Protein AF-A0A3R7YN66-F1 (afdb_monomer)

pLDDT: mean 74.62, std 18.02, range [27.5, 98.44]

Secondary structure (DSSP, 8-state):
---EE----SSGGGGGT--EESS---BHHHHHHHHHHHHHHH-TTS---GGG---EETTEEPPTTSBSGGGTTT-HHHHHHHHHHHHHHHHHSS-HHHHHHHHHHHHHHHHHTTT--HHHHHHHHHHHHHTT-HHHHHHHHHHHHHH-TT-HHHHHHHHHHHHSTTHHHHHHTTS-TT-TTHHHHHHHHHHHHHHTT-HHHHHHHHHHHHHH-TT-HHHHHHHHHHHHHTT-HHHHHHHHHHHHHH-TT-EETTTEEHHHHHHHHTT-SSSGGG-B---TT-----SHHHHHHHTTBTTTTGGGSSSSHHHHHHHHHHHTTSTTHHHHHHHHHHHHHHSSS--------GGGEEEEEESGGGGGGTT-EETTEEEEEEE-TT-------TTTT-TTS--------TTTSTT---HHHHHHHHHHHHSPTT-EEEEE---TTHHHHHHHHHHTT--S----EEEPPPP--STTTHHHHHHHHHHHHHHHHT-SSEEE-TTGGGGS-TTSSPP--TT--GGG----

Organism: Aphanomyces astaci (NCBI:txid112090)

Nearest PDB structures (foldseek):
  8dth-assembly1_A  TM=2.260E-01  e=1.796E-04  Arabidopsis thaliana
  5djs-assembly1_A  TM=4.084E-01  e=1.023E-02  Thermobaculum terrenum
  8dtg-assembly1_A  TM=2.006E-01  e=1.363E-04  Arabidopsis thaliana
  6tlj-assembly1_P  TM=3.064E-01  e=2.925E-01  Homo sapiens
  6qdl-assembly1_A  TM=2.765E-01  e=8.413E-01  Caenorhabditis elegans

Solvent-accessible surface area (backbone atoms only — not comparable to full-atom values): 29405 Å² total; per-residue (Å²): 131,84,60,62,58,83,67,92,61,97,56,72,87,55,62,89,76,59,82,47,68,79,60,90,71,56,29,42,47,52,49,46,41,55,50,34,54,56,47,32,74,72,35,74,93,64,70,70,53,58,91,79,57,79,58,65,56,96,94,36,80,57,61,51,79,43,44,48,67,71,67,35,72,78,40,78,67,41,48,51,53,49,50,53,54,49,26,48,50,24,49,78,74,42,54,76,78,32,31,54,48,19,51,50,52,32,50,50,49,25,60,77,45,74,68,63,42,50,66,41,36,61,49,47,21,50,54,29,36,78,70,74,36,48,54,62,14,45,52,40,43,53,54,39,35,71,76,38,78,80,42,69,67,54,39,41,52,50,17,51,52,29,53,36,92,65,20,52,58,33,48,61,74,65,49,59,92,83,47,88,62,41,37,60,48,26,41,50,53,15,48,39,7,37,64,41,38,18,51,69,32,15,37,56,24,17,51,48,15,23,73,73,38,59,73,40,67,68,39,48,49,53,31,33,54,40,25,49,43,62,60,35,52,57,59,26,50,50,51,54,54,52,36,25,64,68,32,37,84,50,66,54,88,88,81,36,35,23,42,58,49,36,60,58,48,58,86,31,87,51,58,73,66,22,48,36,58,67,63,95,88,49,66,30,31,47,78,60,30,55,64,27,56,65,66,42,13,30,49,44,37,31,39,19,43,50,66,32,41,66,45,39,74,72,46,41,86,58,39,68,82,45,97,56,26,64,55,57,49,53,49,58,48,48,60,63,55,62,75,46,82,73,61,50,52,71,89,68,60,75,94,32,46,33,35,30,35,14,31,79,59,25,58,77,53,42,31,31,70,60,89,86,29,37,28,42,47,41,73,27,63,82,55,54,55,80,39,79,74,96,68,87,83,61,96,77,81,69,83,89,82,75,72,49,34,65,43,60,16,88,90,51,45,44,37,38,39,54,23,39,57,35,48,60,67,72,52,63,90,90,60,51,72,48,76,51,81,64,55,87,80,40,66,62,54,55,55,56,32,51,79,62,67,73,52,95,68,71,73,82,37,79,42,69,63,70,62,44,57,49,81,87,51,23,67,59,36,57,50,48,40,57,56,49,46,56,56,29,73,72,38,97,40,36,43,67,52,84,62,59,71,78,59,37,39,102,82,72,36,67,70,84,53,91,94,53,78,47,75,79,59,70,59,116

Radius of gyration: 28.45 Å; Cα contacts (8 Å, |Δi|>4): 723; chains: 1; bounding box: 67×62×80 Å

Foldseek 3Di:
DDQWDQDPDPADPCSLPDTDGPDDDWFQLSVLQSVQVSVCVNCVPDHDDSVVDFDDDPNDGDDRGDTPVVVQVPDPVSVVVVLLVLLVCLCPPHDPVSVVVSVVSLVVVCVVVVNPPLSSLLVVLVVCVVVPNLLSSQLSLVVSCVVVVPDLSSLLVLLVCLLPVCSVVSVVVNDDLPDPCQLVVLQSNLVSNQQQQSLVSNLVSLVSSCVSVVQDPSSLVSNLVSCLLLVNLFVSLVSLLSNLVVFQQDDDDDDDGSVLVNVLCVCPPTLVSLADDDDPPAAAAADNLLSCLLVNSRNSRSNHPPSCVVVCVVCVVVCCVDPCVVVSLLVVLVVQLSVDPQQADDPADLVQEEEEEEASLLSNQDSHHDPSHGYRYLHQHPFQDFAFDVPPDDPPPPDDDTQGDGCCGPPHSNSSNSSNVSSVVVDDPPGHYDYDHDDPVNLVVVVVCVVVVVDVDHAQEEDEQDQLLDPVCNVVSVVVRVVSVVVQVVDPRYHYDPCRCVQADPVSYGDDDPPDSCSSDDDD

Structure (mmCIF, N/CA/C/O backbone):
data_AF-A0A3R7YN66-F1
#
_entry.id   AF-A0A3R7YN66-F1
#
loop_
_atom_site.group_PDB
_atom_site.id
_atom_site.type_symbol
_atom_site.label_atom_id
_atom_site.label_alt_id
_atom_site.label_comp_id
_atom_site.label_asym_id
_atom_site.label_entity_id
_atom_site.label_seq_id
_atom_site.pdbx_PDB_ins_code
_atom_site.Cartn_x
_atom_site.Cartn_y
_atom_site.Cartn_z
_atom_site.occupancy
_atom_site.B_iso_or_equiv
_atom_site.auth_seq_id
_atom_site.auth_comp_id
_atom_site.auth_asym_id
_atom_site.auth_atom_id
_atom_site.pdbx_PDB_model_num
ATOM 1 N N . MET A 1 1 ? -19.461 -30.184 37.782 1.00 31.38 1 MET A N 1
ATOM 2 C CA . MET A 1 1 ? -20.520 -29.221 37.395 1.00 31.38 1 MET A CA 1
ATOM 3 C C . MET A 1 1 ? -19.947 -28.320 36.315 1.00 31.38 1 MET A C 1
ATOM 5 O O . MET A 1 1 ? -18.753 -28.058 36.362 1.00 31.38 1 MET A O 1
ATOM 9 N N . GLU A 1 2 ? -20.738 -27.884 35.338 1.00 34.56 2 GLU A N 1
ATOM 10 C CA . GLU A 1 2 ? -20.224 -27.077 34.221 1.00 34.56 2 GLU A CA 1
ATOM 11 C C . GLU A 1 2 ? -20.068 -25.595 34.603 1.00 34.56 2 GLU A C 1
ATOM 13 O O . GLU A 1 2 ? -21.023 -24.823 34.507 1.00 34.56 2 GLU A O 1
ATOM 18 N N . VAL A 1 3 ? -18.864 -25.185 35.006 1.00 40.44 3 VAL A N 1
ATOM 19 C CA . VAL A 1 3 ? -18.550 -23.787 35.377 1.00 40.44 3 VAL A CA 1
ATOM 20 C C . VAL A 1 3 ? -18.461 -22.856 34.153 1.00 40.44 3 VAL A C 1
ATOM 22 O O . VAL A 1 3 ? -18.734 -21.660 34.261 1.00 40.44 3 VAL A O 1
ATOM 25 N N . PHE A 1 4 ? -18.163 -23.409 32.971 1.00 41.25 4 PHE A N 1
ATOM 26 C CA . PHE A 1 4 ? -17.924 -22.672 31.723 1.00 41.25 4 PHE A CA 1
ATOM 27 C C . PHE A 1 4 ? -18.899 -23.073 30.609 1.00 41.25 4 PHE A C 1
ATOM 29 O O . PHE A 1 4 ? -19.360 -24.215 30.560 1.00 41.25 4 PHE A O 1
ATOM 36 N N . THR A 1 5 ? -19.202 -22.139 29.705 1.00 39.75 5 THR A N 1
ATOM 37 C CA . THR A 1 5 ? -19.828 -22.419 28.400 1.00 39.75 5 THR A CA 1
ATOM 38 C C . THR A 1 5 ? -18.901 -21.877 27.317 1.00 39.75 5 THR A C 1
ATOM 40 O O . THR A 1 5 ? -18.516 -20.711 27.382 1.00 39.75 5 THR A O 1
ATOM 43 N N . ALA A 1 6 ? -18.561 -22.682 26.308 1.00 41.03 6 ALA A N 1
ATOM 44 C CA . ALA A 1 6 ? -17.867 -22.176 25.126 1.00 41.03 6 ALA A CA 1
ATOM 45 C C . ALA A 1 6 ? -18.824 -21.296 24.301 1.00 41.03 6 ALA A C 1
ATOM 47 O O . ALA A 1 6 ? -19.915 -21.739 23.937 1.00 41.03 6 ALA A O 1
ATOM 48 N N . ILE A 1 7 ? -18.438 -20.050 24.010 1.00 39.12 7 ILE A N 1
ATOM 49 C CA . ILE A 1 7 ? -19.282 -19.123 23.242 1.00 39.12 7 ILE A CA 1
ATOM 50 C C . ILE A 1 7 ? -19.166 -19.426 21.734 1.00 39.12 7 ILE A C 1
ATOM 52 O O . ILE A 1 7 ? -18.046 -19.530 21.221 1.00 39.12 7 ILE A O 1
ATOM 56 N N . PRO A 1 8 ? -20.286 -19.521 20.985 1.00 33.47 8 PRO A N 1
ATOM 57 C CA . PRO A 1 8 ? -20.272 -19.663 19.528 1.00 33.47 8 PRO A CA 1
ATOM 58 C C . PRO A 1 8 ? -19.751 -18.406 18.803 1.00 33.47 8 PRO A C 1
ATOM 60 O O . PRO A 1 8 ? -20.515 -17.606 18.270 1.00 33.47 8 PRO A O 1
ATOM 63 N N . SER A 1 9 ? -18.429 -18.241 18.739 1.00 36.91 9 SER A N 1
ATOM 64 C CA . SER A 1 9 ? -17.798 -17.221 17.892 1.00 36.91 9 SER A CA 1
ATOM 65 C C . SER A 1 9 ? -17.990 -17.532 16.400 1.00 36.91 9 SER A C 1
ATOM 67 O O . SER A 1 9 ? -17.817 -18.679 15.968 1.00 36.91 9 SER A O 1
ATOM 69 N N . VAL A 1 10 ? -18.269 -16.490 15.607 1.00 38.56 10 VAL A N 1
ATOM 70 C CA . VAL A 1 10 ? -18.325 -16.507 14.127 1.00 38.56 10 VAL A CA 1
ATOM 71 C C . VAL A 1 10 ? -16.918 -16.632 13.504 1.00 38.56 10 VAL A C 1
ATOM 73 O O . VAL A 1 10 ? -16.767 -16.905 12.314 1.00 38.56 10 VAL A O 1
ATOM 76 N N . HIS A 1 11 ? -15.862 -16.478 14.306 1.00 34.72 11 HIS A N 1
ATOM 77 C CA . HIS A 1 11 ? -14.467 -16.684 13.912 1.00 34.72 11 HIS A CA 1
ATOM 78 C C . HIS A 1 11 ? -13.845 -17.811 14.752 1.00 34.72 11 HIS A C 1
ATOM 80 O O . HIS A 1 11 ? -13.907 -17.779 15.983 1.00 34.72 11 HIS A O 1
ATOM 86 N N . GLY A 1 12 ? -13.298 -18.834 14.084 1.00 35.69 12 GLY A N 1
ATOM 87 C CA . GLY A 1 12 ? -12.909 -20.104 14.713 1.00 35.69 12 GLY A CA 1
ATOM 88 C C . GLY A 1 12 ? -11.786 -19.985 15.746 1.00 35.69 12 GLY A C 1
ATOM 89 O O . GLY A 1 12 ? -11.900 -20.548 16.833 1.00 35.69 12 GLY A O 1
ATOM 90 N N . ASP A 1 13 ? -10.752 -19.207 15.430 1.00 41.47 13 ASP A N 1
ATOM 91 C CA . ASP A 1 13 ? -9.443 -19.226 16.101 1.00 41.47 13 ASP A CA 1
ATOM 92 C C . ASP A 1 13 ? -9.485 -18.895 17.610 1.00 41.47 13 ASP A C 1
ATOM 94 O O . ASP A 1 13 ? -8.660 -19.379 18.383 1.00 41.47 13 ASP A O 1
ATOM 98 N N . CYS A 1 14 ? -10.461 -18.101 18.066 1.00 36.81 14 CYS A N 1
ATOM 99 C CA . CYS A 1 14 ? -10.556 -17.681 19.472 1.00 36.81 14 CYS A CA 1
ATOM 100 C C . CYS A 1 14 ? -11.235 -18.714 20.395 1.00 36.81 14 CYS A C 1
ATOM 102 O O . CYS A 1 14 ? -11.180 -18.568 21.618 1.00 36.81 14 CYS A O 1
ATOM 104 N N . ARG A 1 15 ? -11.873 -19.760 19.846 1.00 43.59 15 ARG A N 1
ATOM 105 C CA . ARG A 1 15 ? -12.717 -20.703 20.614 1.00 43.59 15 ARG A CA 1
ATOM 106 C C . ARG A 1 15 ? -11.970 -21.466 21.715 1.00 43.59 15 ARG A C 1
ATOM 108 O O . ARG A 1 15 ? -12.590 -21.859 22.694 1.00 43.59 15 ARG A O 1
ATOM 115 N N . GLU A 1 16 ? -10.656 -21.639 21.583 1.00 44.88 16 GLU A N 1
ATOM 116 C CA . GLU A 1 16 ? -9.811 -22.364 22.548 1.00 44.88 16 GLU A CA 1
ATOM 117 C C . GLU A 1 16 ? -9.106 -21.470 23.587 1.00 44.88 16 GLU A C 1
ATOM 119 O O . GLU A 1 16 ? -8.266 -21.954 24.356 1.00 44.88 16 GLU A O 1
ATOM 124 N N . TRP A 1 17 ? -9.359 -20.159 23.566 1.00 45.88 17 TRP A N 1
ATOM 125 C CA . TRP A 1 17 ? -8.590 -19.170 24.335 1.00 45.88 17 TRP A CA 1
ATOM 126 C C . TRP A 1 17 ? -9.451 -18.273 25.234 1.00 45.88 17 TRP A C 1
ATOM 128 O O . TRP A 1 17 ? -8.905 -17.562 26.075 1.00 45.88 17 TRP A O 1
ATOM 138 N N . THR A 1 18 ? -10.781 -18.324 25.111 1.00 49.09 18 THR A N 1
ATOM 139 C CA . THR A 1 18 ? -11.706 -17.467 25.867 1.00 49.09 18 THR A CA 1
ATOM 140 C C . THR A 1 18 ? -12.675 -18.302 26.704 1.00 49.09 18 THR A C 1
ATOM 142 O O . THR A 1 18 ? -13.657 -18.839 26.195 1.00 49.09 18 THR A O 1
ATOM 145 N N . TYR A 1 19 ? -12.413 -18.377 28.010 1.00 54.97 19 TYR A N 1
ATOM 146 C CA . TYR A 1 19 ? -13.281 -19.028 28.991 1.00 54.97 19 TYR A CA 1
ATOM 147 C C . TYR A 1 19 ? -14.142 -17.983 29.703 1.00 54.97 19 TYR A C 1
ATOM 149 O O . TYR A 1 19 ? -13.614 -17.079 30.348 1.00 54.97 19 TYR A O 1
ATOM 157 N N . VAL A 1 20 ? -15.469 -18.115 29.620 1.00 56.72 20 VAL A N 1
ATOM 158 C CA . VAL A 1 20 ? -16.412 -17.237 30.330 1.00 56.72 20 VAL A CA 1
ATOM 159 C C . VAL A 1 20 ? -17.015 -17.984 31.516 1.00 56.72 20 VAL A C 1
ATOM 161 O O . VAL A 1 20 ? -17.651 -19.028 31.350 1.00 56.72 20 VAL A O 1
ATOM 164 N N . CYS A 1 21 ? -16.804 -17.445 32.718 1.00 59.25 21 CYS A N 1
ATOM 165 C CA . CYS A 1 21 ? -17.402 -17.960 33.947 1.00 59.25 21 CYS A CA 1
ATOM 166 C C . CYS A 1 21 ? -18.915 -17.710 33.932 1.00 59.25 21 CYS A C 1
ATOM 168 O O . CYS A 1 21 ? -19.349 -16.572 33.755 1.00 59.25 21 CYS A O 1
ATOM 170 N N . LYS A 1 22 ? -19.729 -18.751 34.162 1.00 57.31 22 LYS A N 1
ATOM 171 C CA . LYS A 1 22 ? -21.197 -18.601 34.274 1.00 57.31 22 LYS A CA 1
ATOM 172 C C . LYS A 1 22 ? -21.627 -17.849 35.544 1.00 57.31 22 LYS A C 1
ATOM 174 O O . LYS A 1 22 ? -22.750 -17.359 35.616 1.00 57.31 22 LYS A O 1
ATOM 179 N N . THR A 1 23 ? -20.754 -17.786 36.548 1.00 61.81 23 THR A N 1
ATOM 180 C CA . THR A 1 23 ? -20.986 -17.166 37.860 1.00 61.81 23 THR A CA 1
ATOM 181 C C . THR A 1 23 ? -20.073 -15.954 38.066 1.00 61.81 23 THR A C 1
ATOM 183 O O . THR A 1 23 ? -18.889 -16.050 37.733 1.00 61.81 23 THR A O 1
ATOM 186 N N . PRO A 1 24 ? -20.562 -14.843 38.653 1.00 68.12 24 PRO A N 1
ATOM 187 C CA . PRO A 1 24 ? -19.711 -13.723 39.052 1.00 68.12 24 PRO A CA 1
ATOM 188 C C . PRO A 1 24 ? -18.631 -14.166 40.043 1.00 68.12 24 PRO A C 1
ATOM 190 O O . PRO A 1 24 ? -18.937 -14.824 41.036 1.00 68.12 24 PRO A O 1
ATOM 193 N N . LEU A 1 25 ? -17.384 -13.780 39.778 1.00 80.50 25 LEU A N 1
ATOM 194 C CA . LEU A 1 25 ? -16.250 -14.019 40.668 1.00 80.50 25 LEU A CA 1
ATOM 195 C C . LEU A 1 25 ? -16.184 -12.880 41.694 1.00 80.50 25 LEU A C 1
ATOM 197 O O . LEU A 1 25 ? -16.097 -11.709 41.323 1.00 80.50 25 LEU A O 1
ATOM 201 N N . THR A 1 26 ? -16.245 -13.217 42.979 1.00 78.50 26 THR A N 1
ATOM 202 C CA . THR A 1 26 ? -16.364 -12.261 44.091 1.00 78.50 26 THR A CA 1
ATOM 203 C C . THR A 1 26 ? -15.050 -12.087 44.849 1.00 78.50 26 THR A C 1
ATOM 205 O O . THR A 1 26 ? -14.715 -10.966 45.240 1.00 78.50 26 THR A O 1
ATOM 208 N N . HIS A 1 27 ? -14.283 -13.166 45.037 1.00 85.12 27 HIS A N 1
ATOM 209 C CA . HIS A 1 27 ? -13.031 -13.179 45.806 1.00 85.12 27 HIS A CA 1
ATOM 210 C C . HIS A 1 27 ? -11.862 -13.770 45.004 1.00 85.12 27 HIS A C 1
ATOM 212 O O . HIS A 1 27 ? -12.058 -14.562 44.083 1.00 85.12 27 HIS A O 1
ATOM 218 N N . VAL A 1 28 ? -10.628 -13.415 45.380 1.00 81.50 28 VAL A N 1
ATOM 219 C CA . VAL A 1 28 ? -9.396 -13.804 44.662 1.00 81.50 28 VAL A CA 1
ATOM 220 C C . VAL A 1 28 ? -9.291 -15.317 44.418 1.00 81.50 28 VAL A C 1
ATOM 222 O O . VAL A 1 28 ? -8.949 -15.728 43.310 1.00 81.50 28 VAL A O 1
ATOM 225 N N . HIS A 1 29 ? -9.621 -16.158 45.405 1.00 84.69 29 HIS A N 1
ATOM 226 C CA . HIS A 1 29 ? -9.550 -17.619 45.255 1.00 84.69 29 HIS A CA 1
ATOM 227 C C . HIS A 1 29 ? -10.481 -18.174 44.165 1.00 84.69 29 HIS A C 1
ATOM 229 O O . HIS A 1 29 ? -10.136 -19.161 43.515 1.00 84.69 29 HIS A O 1
ATOM 235 N N . GLU A 1 30 ? -11.632 -17.540 43.930 1.00 83.44 30 GLU A N 1
ATOM 236 C CA . GLU A 1 30 ? -12.590 -17.945 42.897 1.00 83.44 30 GLU A CA 1
ATOM 237 C C . GLU A 1 30 ? -11.988 -17.707 41.506 1.00 83.44 30 GLU A C 1
ATOM 239 O O . GLU A 1 30 ? -12.024 -18.592 40.653 1.00 83.44 30 GLU A O 1
ATOM 244 N N . ALA A 1 31 ? -11.347 -16.549 41.303 1.00 80.75 31 ALA A N 1
ATOM 245 C CA . ALA A 1 31 ? -10.662 -16.218 40.055 1.00 80.75 31 ALA A CA 1
ATOM 246 C C . ALA A 1 31 ? -9.413 -17.080 39.807 1.00 80.75 31 ALA A C 1
ATOM 248 O O . ALA A 1 31 ? -9.201 -17.532 38.682 1.00 80.75 31 ALA A O 1
ATOM 249 N N . VAL A 1 32 ? -8.617 -17.369 40.845 1.00 82.75 32 VAL A N 1
ATOM 250 C CA . VAL A 1 32 ? -7.475 -18.298 40.737 1.00 82.75 32 VAL A CA 1
ATOM 251 C C . VAL A 1 32 ? -7.952 -19.707 40.377 1.00 82.75 32 VAL A C 1
ATOM 253 O O . VAL A 1 32 ? -7.354 -20.347 39.515 1.00 82.75 32 VAL A O 1
ATOM 256 N N . THR A 1 33 ? -9.049 -20.179 40.976 1.00 82.81 33 THR A N 1
ATOM 257 C CA . THR A 1 33 ? -9.622 -21.499 40.662 1.00 82.81 33 THR A CA 1
ATOM 258 C C . THR A 1 33 ? -10.137 -21.546 39.224 1.00 82.81 33 THR A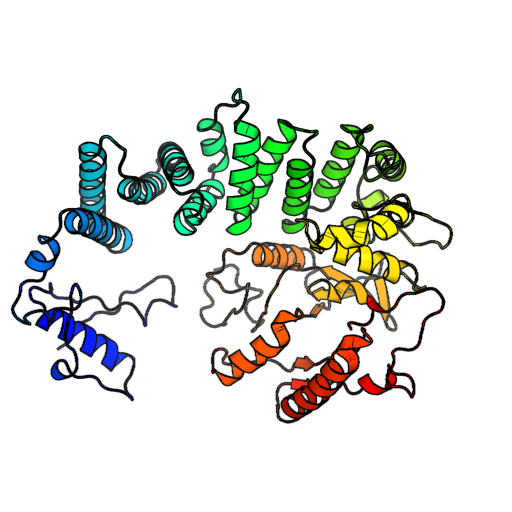 C 1
ATOM 260 O O . THR A 1 33 ? -9.750 -22.436 38.473 1.00 82.81 33 THR A O 1
ATOM 263 N N . ALA A 1 34 ? -10.907 -20.542 38.793 1.00 79.50 34 ALA A N 1
ATOM 264 C CA . ALA A 1 34 ? -11.404 -20.458 37.421 1.00 79.50 34 ALA A CA 1
ATOM 265 C C . ALA A 1 34 ? -10.273 -20.383 36.373 1.00 79.50 34 ALA A C 1
ATOM 267 O O . ALA A 1 34 ? -10.387 -20.978 35.301 1.00 79.50 34 ALA A O 1
ATOM 268 N N . PHE A 1 35 ? -9.165 -19.701 36.685 1.00 80.88 35 PHE A N 1
ATOM 269 C CA . PHE A 1 35 ? -7.967 -19.694 35.842 1.00 80.88 35 PHE A CA 1
ATOM 270 C C . PHE A 1 35 ? -7.301 -21.077 35.767 1.00 80.88 35 PHE A C 1
ATOM 272 O O . PHE A 1 35 ? -6.936 -21.513 34.676 1.00 80.88 35 PHE A O 1
ATOM 279 N N . VAL A 1 36 ? -7.165 -21.785 36.895 1.00 81.06 36 VAL A N 1
ATOM 280 C CA . VAL A 1 36 ? -6.599 -23.146 36.927 1.00 81.06 36 VAL A CA 1
ATOM 281 C C . VAL A 1 36 ? -7.463 -24.124 36.138 1.00 81.06 36 VAL A C 1
ATOM 283 O O . VAL A 1 36 ? -6.920 -24.876 35.336 1.00 81.06 36 VAL A O 1
ATOM 286 N N . ASP A 1 37 ? -8.786 -24.084 36.291 1.00 78.31 37 ASP A N 1
ATOM 287 C CA . ASP A 1 37 ? -9.695 -24.964 35.549 1.00 78.31 37 ASP A CA 1
ATOM 288 C C . ASP A 1 37 ? -9.603 -24.718 34.030 1.00 78.31 37 ASP A C 1
ATOM 290 O O . ASP A 1 37 ? -9.499 -25.664 33.245 1.00 78.31 37 ASP A O 1
ATOM 294 N N . ALA A 1 38 ? -9.561 -23.448 33.609 1.00 72.19 38 ALA A N 1
ATOM 295 C CA . ALA A 1 38 ? -9.366 -23.056 32.211 1.00 72.19 38 ALA A CA 1
ATOM 296 C C . ALA A 1 38 ? -7.993 -23.489 31.654 1.00 72.19 38 ALA A C 1
ATOM 298 O O . ALA A 1 38 ? -7.897 -23.959 30.517 1.00 72.19 38 ALA A O 1
ATOM 299 N N . TYR A 1 39 ? -6.930 -23.371 32.457 1.00 76.25 39 TYR A N 1
ATOM 300 C CA . TYR A 1 39 ? -5.583 -23.819 32.100 1.00 76.25 39 TYR A CA 1
ATOM 301 C C . TYR A 1 39 ? -5.515 -25.348 31.972 1.00 76.25 39 TYR A C 1
ATOM 303 O O . TYR A 1 39 ? -5.042 -25.866 30.963 1.00 76.25 39 TYR A O 1
ATOM 311 N N . ASN A 1 40 ? -6.046 -26.079 32.952 1.00 81.44 40 ASN A N 1
ATOM 312 C CA . ASN A 1 40 ? -6.025 -27.542 33.013 1.00 81.44 40 ASN A CA 1
ATOM 313 C C . ASN A 1 40 ? -6.860 -28.199 31.909 1.00 81.44 40 ASN A C 1
ATOM 315 O O . ASN A 1 40 ? -6.487 -29.266 31.419 1.00 81.44 40 ASN A O 1
ATOM 319 N N . CYS A 1 41 ? -7.949 -27.547 31.489 1.00 73.19 41 CYS A N 1
ATOM 320 C CA . CYS A 1 41 ? -8.743 -27.937 30.323 1.00 73.19 41 CYS A CA 1
ATOM 321 C C . CYS A 1 41 ? -7.952 -27.796 29.004 1.00 73.19 41 CYS A C 1
ATOM 323 O O . CYS A 1 41 ? -8.164 -28.565 28.068 1.00 73.19 41 CYS A O 1
ATOM 325 N N . LYS A 1 42 ? -7.005 -26.846 28.933 1.00 67.94 42 LYS A N 1
ATOM 326 C CA . LYS A 1 42 ? -6.162 -26.588 27.751 1.00 67.94 42 LYS A CA 1
ATOM 327 C C . LYS A 1 42 ? -4.858 -27.397 27.732 1.00 67.94 42 LYS A C 1
ATOM 329 O O . LYS A 1 42 ? -4.402 -27.783 26.659 1.00 67.94 42 LYS A O 1
ATOM 334 N N . PHE A 1 43 ? -4.257 -27.651 28.894 1.00 75.75 43 PHE A N 1
ATOM 335 C CA . PHE A 1 43 ? -2.951 -28.304 29.043 1.00 75.75 43 PHE A CA 1
ATOM 336 C C . PHE A 1 43 ? -3.069 -29.623 29.834 1.00 75.75 43 PHE A C 1
ATOM 338 O O . PHE A 1 43 ? -2.572 -29.726 30.959 1.00 75.75 43 PHE A O 1
ATOM 345 N N . PRO A 1 44 ? -3.707 -30.670 29.267 1.00 70.50 44 PRO A N 1
ATOM 346 C CA . PRO A 1 44 ? -4.007 -31.910 29.988 1.00 70.50 44 PRO A CA 1
ATOM 347 C C . PRO A 1 44 ? -2.757 -32.604 30.554 1.00 70.50 44 PRO A C 1
ATOM 349 O O . PRO A 1 44 ? -2.818 -33.213 31.618 1.00 70.50 44 PRO A O 1
ATOM 352 N N . THR A 1 45 ? -1.610 -32.466 29.884 1.00 75.31 45 THR A N 1
ATOM 353 C CA . THR A 1 45 ? -0.319 -33.062 30.268 1.00 75.31 45 THR A CA 1
ATOM 354 C C . THR A 1 45 ? 0.421 -32.334 31.394 1.00 75.31 45 THR A C 1
ATOM 356 O O . THR A 1 45 ? 1.385 -32.886 31.920 1.00 75.31 45 THR A O 1
ATOM 359 N N . GLN A 1 46 ? 0.010 -31.119 31.776 1.00 75.31 46 GLN A N 1
ATOM 360 C CA . GLN A 1 46 ? 0.724 -30.286 32.749 1.00 75.31 46 GLN A CA 1
ATOM 361 C C . GLN A 1 46 ? -0.261 -29.593 33.702 1.00 75.31 46 GLN A C 1
ATOM 363 O O . GLN A 1 46 ? -0.440 -28.381 33.671 1.00 75.31 46 GLN A O 1
ATOM 368 N N . GLN A 1 47 ? -0.925 -30.384 34.546 1.00 80.25 47 GLN A N 1
ATOM 369 C CA . GLN A 1 47 ? -1.940 -29.894 35.483 1.00 80.25 47 GLN A CA 1
ATOM 370 C C . GLN A 1 47 ? -1.354 -28.938 36.540 1.00 80.25 47 GLN A C 1
ATOM 372 O O . GLN A 1 47 ? -0.384 -29.268 37.224 1.00 80.25 47 GLN A O 1
ATOM 377 N N . LEU A 1 48 ? -1.998 -27.784 36.722 1.00 81.56 48 LEU A N 1
ATOM 378 C CA . LEU A 1 48 ? -1.826 -26.889 37.866 1.00 81.56 48 LEU A CA 1
ATOM 379 C C . LEU A 1 48 ? -2.841 -27.219 38.971 1.00 81.56 48 LEU A C 1
ATOM 381 O O . LEU A 1 48 ? -3.884 -27.826 38.730 1.00 81.56 48 LEU A O 1
ATOM 385 N N . THR A 1 49 ? -2.577 -26.745 40.186 1.00 81.69 49 THR A N 1
ATOM 386 C CA . THR A 1 49 ? -3.561 -26.693 41.277 1.00 81.69 49 THR A CA 1
ATOM 387 C C . THR A 1 49 ? -3.643 -25.265 41.823 1.00 81.69 49 THR A C 1
ATOM 389 O O . THR A 1 49 ? -2.641 -24.546 41.767 1.00 81.69 49 THR A O 1
ATOM 392 N N . PRO A 1 50 ? -4.774 -24.826 42.411 1.00 74.62 50 PRO A N 1
ATOM 393 C CA . PRO A 1 50 ? -4.871 -23.482 42.995 1.00 74.62 50 PRO A CA 1
ATOM 394 C C . PRO A 1 50 ? -3.837 -23.230 44.103 1.00 74.62 50 PRO A C 1
ATOM 396 O O . PRO A 1 50 ? -3.392 -22.105 44.288 1.00 74.62 50 PRO A O 1
ATOM 399 N N . SER A 1 51 ? -3.393 -24.286 44.793 1.00 74.12 51 SER A N 1
ATOM 400 C CA . SER A 1 51 ? -2.328 -24.249 45.805 1.00 74.12 51 SER A CA 1
ATOM 401 C C . SER A 1 51 ? -0.912 -24.003 45.260 1.00 74.12 51 SER A C 1
ATOM 403 O O . SER A 1 51 ? -0.016 -23.718 46.050 1.00 74.12 51 SER A O 1
ATOM 405 N N . LEU A 1 52 ? -0.693 -24.112 43.944 1.00 70.31 52 LEU A N 1
ATOM 406 C CA . LEU A 1 52 ? 0.584 -23.803 43.286 1.00 70.31 52 LEU A CA 1
ATOM 407 C C . LEU A 1 52 ? 0.648 -22.362 42.750 1.00 70.31 52 LEU A C 1
ATOM 409 O O . LEU A 1 52 ? 1.692 -21.950 42.246 1.00 70.31 52 LEU A O 1
ATOM 413 N N . LEU A 1 53 ? -0.440 -21.591 42.854 1.00 74.38 53 LEU A N 1
ATOM 414 C CA . LEU A 1 53 ? -0.514 -20.210 42.381 1.00 74.38 53 LEU A CA 1
ATOM 415 C C . LEU A 1 53 ? -0.693 -19.233 43.543 1.00 74.38 53 LEU A C 1
ATOM 417 O O . LEU A 1 53 ? -1.601 -19.362 44.360 1.00 74.38 53 LEU A O 1
ATOM 421 N N . VAL A 1 54 ? 0.138 -18.194 43.559 1.00 76.25 54 VAL A N 1
ATOM 422 C CA . VAL A 1 54 ? -0.022 -17.035 44.440 1.00 76.25 54 VAL A CA 1
ATOM 423 C C . VAL A 1 54 ? -0.430 -15.853 43.571 1.00 76.25 54 VAL A C 1
ATOM 425 O O . VAL A 1 54 ? 0.374 -15.345 42.791 1.00 76.25 54 VAL A O 1
ATOM 428 N N . ALA A 1 55 ? -1.684 -15.418 43.688 1.00 74.44 55 ALA A N 1
ATOM 429 C CA . ALA A 1 55 ? -2.130 -14.181 43.057 1.00 74.44 55 ALA A CA 1
ATOM 430 C C . ALA A 1 55 ? -1.360 -12.997 43.663 1.00 74.44 55 ALA A C 1
ATOM 432 O O . ALA A 1 55 ? -1.230 -12.909 44.885 1.00 74.44 55 ALA A O 1
ATOM 433 N N . MET A 1 56 ? -0.846 -12.097 42.824 1.00 73.12 56 MET A N 1
ATOM 434 C CA . MET A 1 56 ? -0.031 -10.963 43.263 1.00 73.12 56 MET A CA 1
ATOM 435 C C . MET A 1 56 ? -0.494 -9.649 42.640 1.00 73.12 56 MET A C 1
ATOM 437 O O . MET A 1 56 ? -0.862 -9.611 41.469 1.00 73.12 56 MET A O 1
ATOM 441 N N . ALA A 1 57 ? -0.386 -8.566 43.409 1.00 64.25 57 ALA A N 1
ATOM 442 C CA . ALA A 1 57 ? -0.471 -7.193 42.919 1.00 64.25 57 ALA A CA 1
ATOM 443 C C . ALA A 1 57 ? 0.721 -6.400 43.468 1.00 64.25 57 ALA A C 1
ATOM 445 O O . ALA A 1 57 ? 1.063 -6.532 44.643 1.00 64.25 57 ALA A O 1
ATOM 446 N N . ASN A 1 58 ? 1.382 -5.598 42.627 1.00 65.38 58 ASN A N 1
ATOM 447 C CA . ASN A 1 58 ? 2.546 -4.780 43.004 1.00 65.38 58 ASN A CA 1
ATOM 448 C C . ASN A 1 58 ? 3.617 -5.561 43.806 1.00 65.38 58 ASN A C 1
ATOM 450 O O . ASN A 1 58 ? 4.124 -5.091 44.825 1.00 65.38 58 ASN A O 1
ATOM 454 N N . ASN A 1 59 ? 3.931 -6.782 43.347 1.00 71.88 59 ASN A N 1
ATOM 455 C CA . ASN A 1 59 ? 4.850 -7.751 43.971 1.00 71.88 59 ASN A CA 1
ATOM 456 C C . ASN A 1 59 ? 4.516 -8.158 45.423 1.00 71.88 59 ASN A C 1
ATOM 458 O O . ASN A 1 59 ? 5.384 -8.656 46.140 1.00 71.88 59 ASN A O 1
ATOM 462 N N . LYS A 1 60 ? 3.262 -7.987 45.858 1.00 73.12 60 LYS A N 1
ATOM 463 C CA . LYS A 1 60 ? 2.744 -8.493 47.136 1.00 73.12 60 LYS A CA 1
ATOM 464 C C . LYS A 1 60 ? 1.733 -9.620 46.888 1.00 73.12 60 LYS A C 1
ATOM 466 O O . LYS A 1 60 ? 0.920 -9.491 45.970 1.00 73.12 60 LYS A O 1
ATOM 471 N N . PRO A 1 61 ? 1.740 -10.695 47.699 1.00 80.00 61 PRO A N 1
ATOM 472 C CA . PRO A 1 61 ? 0.716 -11.728 47.633 1.00 80.00 61 PRO A CA 1
ATOM 473 C C . PRO A 1 61 ? -0.645 -11.158 48.051 1.00 80.00 61 PRO A C 1
ATOM 475 O O . PRO A 1 61 ? -0.740 -10.373 48.995 1.00 80.00 61 PRO A O 1
ATOM 478 N N . LEU A 1 62 ? -1.695 -11.566 47.347 1.00 79.12 62 LEU A N 1
ATOM 479 C CA . LEU A 1 62 ? -3.076 -11.205 47.645 1.00 79.12 62 LEU A CA 1
ATOM 480 C C . LEU A 1 62 ? -3.708 -12.224 48.594 1.00 79.12 62 LEU A C 1
ATOM 482 O O . LEU A 1 62 ? -3.535 -13.431 48.426 1.00 79.12 62 LEU A O 1
ATOM 486 N N . GLU A 1 63 ? -4.495 -11.748 49.559 1.00 82.44 63 GLU A N 1
ATOM 487 C CA . GLU A 1 63 ? -5.301 -12.636 50.397 1.00 82.44 63 GLU A CA 1
ATOM 488 C C . GLU A 1 63 ? -6.360 -13.354 49.537 1.00 82.44 63 GLU A C 1
ATOM 490 O O . GLU A 1 63 ? -7.151 -12.678 48.872 1.00 82.44 63 GLU A O 1
ATOM 495 N N . PRO A 1 64 ? -6.455 -14.700 49.568 1.00 82.19 64 PRO A N 1
ATOM 496 C CA . PRO A 1 64 ? -7.426 -15.449 48.759 1.00 82.19 64 PRO A CA 1
ATOM 497 C C . PRO A 1 64 ? -8.894 -15.074 49.044 1.00 82.19 64 PRO A C 1
ATOM 499 O O . PRO A 1 64 ? -9.775 -15.262 48.201 1.00 82.19 64 PRO A O 1
ATOM 502 N N . THR A 1 65 ? -9.156 -14.524 50.231 1.00 86.19 65 THR A N 1
ATOM 503 C CA . THR A 1 65 ? -10.454 -14.032 50.711 1.00 86.19 65 THR A CA 1
ATOM 504 C C . THR A 1 65 ? -10.695 -12.539 50.469 1.00 86.19 65 THR A C 1
ATOM 506 O O . THR A 1 65 ? -11.806 -12.078 50.733 1.00 86.19 65 THR A O 1
ATOM 509 N N . LYS A 1 66 ? -9.724 -11.760 49.959 1.00 80.56 66 LYS A N 1
ATOM 510 C CA . LYS A 1 66 ? -9.988 -10.361 49.575 1.00 80.56 66 LYS A CA 1
ATOM 511 C C . LYS A 1 66 ? -10.975 -10.344 48.400 1.00 80.56 66 LYS A C 1
ATOM 513 O O . LYS A 1 66 ? -10.910 -11.182 47.496 1.00 80.56 66 LYS A O 1
ATOM 518 N N . LYS A 1 67 ? -11.924 -9.404 48.438 1.00 77.50 67 LYS A N 1
ATOM 519 C CA . LYS A 1 67 ? -12.888 -9.193 47.353 1.00 77.50 67 LYS A CA 1
ATOM 520 C C . LYS A 1 67 ? -12.182 -8.623 46.130 1.00 77.50 67 LYS A C 1
ATOM 522 O O . LYS A 1 67 ? -11.316 -7.766 46.262 1.00 77.50 67 LYS A O 1
ATOM 527 N N . ILE A 1 68 ? -12.596 -9.056 44.944 1.00 73.31 68 ILE A N 1
ATOM 528 C CA . ILE A 1 68 ? -12.033 -8.556 43.685 1.00 73.31 68 ILE A CA 1
ATOM 529 C C . ILE A 1 68 ? -12.380 -7.072 43.498 1.00 73.31 68 ILE A C 1
ATOM 531 O O . ILE A 1 68 ? -11.528 -6.313 43.057 1.00 73.31 68 ILE A O 1
ATOM 535 N N . SER A 1 69 ? -13.566 -6.620 43.932 1.00 65.12 69 SER A N 1
ATOM 536 C CA . SER A 1 69 ? -13.929 -5.193 43.893 1.00 65.12 69 SER A CA 1
ATOM 537 C C . SER A 1 69 ? -12.941 -4.316 44.671 1.00 65.12 69 SER A C 1
ATOM 539 O O . SER A 1 69 ? -12.445 -3.334 44.135 1.00 65.12 69 SER A O 1
ATOM 541 N N . THR A 1 70 ? -12.540 -4.736 45.878 1.00 64.38 70 THR A N 1
ATOM 542 C CA . THR A 1 70 ? -11.597 -3.972 46.711 1.00 64.38 70 THR A CA 1
ATOM 543 C C . THR A 1 70 ? -10.142 -4.093 46.255 1.00 64.38 70 THR A C 1
ATOM 545 O O . THR A 1 70 ? -9.249 -3.609 46.942 1.00 64.38 70 THR A O 1
ATOM 548 N N . LEU A 1 71 ? -9.880 -4.743 45.115 1.00 61.16 71 LEU A N 1
ATOM 549 C CA . LEU A 1 71 ? -8.618 -4.652 44.372 1.00 61.16 71 LEU A CA 1
ATOM 550 C C . LEU A 1 71 ? -8.686 -3.664 43.203 1.00 61.16 71 LEU A C 1
ATOM 552 O O . LEU A 1 71 ? -7.642 -3.350 42.647 1.00 61.16 71 LEU A O 1
ATOM 556 N N . LEU A 1 72 ? -9.877 -3.188 42.834 1.00 52.75 72 LEU A N 1
ATOM 557 C CA . LEU A 1 72 ? -10.085 -2.143 41.828 1.00 52.75 72 LEU A CA 1
ATOM 558 C C . LEU A 1 72 ? -10.157 -0.762 42.501 1.00 52.75 72 LEU A C 1
ATOM 560 O O . LEU A 1 72 ? -9.569 0.190 42.001 1.00 52.75 72 LEU A O 1
ATOM 564 N N . ASP A 1 73 ? -10.773 -0.690 43.688 1.00 48.03 73 ASP A N 1
ATOM 565 C CA . ASP A 1 73 ? -10.920 0.538 44.491 1.00 48.03 73 ASP A CA 1
ATOM 566 C C . ASP A 1 73 ? -9.577 1.169 44.953 1.00 48.03 73 ASP A C 1
ATOM 568 O O . ASP A 1 73 ? -9.534 2.347 45.303 1.00 48.03 73 ASP A O 1
ATOM 572 N N . ASP A 1 74 ? -8.475 0.403 44.988 1.00 44.84 74 ASP A N 1
ATOM 573 C CA . ASP A 1 74 ? -7.202 0.806 45.623 1.00 44.84 74 ASP A CA 1
ATOM 574 C C . ASP A 1 74 ? -6.360 1.829 44.806 1.00 44.84 74 ASP A C 1
ATOM 576 O O . ASP A 1 74 ? -5.361 2.335 45.320 1.00 44.84 74 ASP A O 1
ATOM 580 N N . HIS A 1 75 ? -6.733 2.169 43.561 1.00 47.41 75 HIS A N 1
ATOM 581 C CA . HIS A 1 75 ? -6.140 3.280 42.786 1.00 47.41 75 HIS A CA 1
ATOM 582 C C . HIS A 1 75 ? -7.200 3.977 41.904 1.00 47.41 75 HIS A C 1
ATOM 584 O O . HIS A 1 75 ? -7.953 3.287 41.218 1.00 47.41 75 HIS A O 1
ATOM 590 N N . PRO A 1 76 ? -7.211 5.324 41.799 1.00 50.44 76 PRO A N 1
ATOM 591 C CA . PRO A 1 76 ? -8.161 6.043 40.940 1.00 50.44 76 PRO A CA 1
ATOM 592 C C . PRO A 1 76 ? -7.962 5.755 39.443 1.00 50.44 76 PRO A C 1
ATOM 594 O O . PRO A 1 76 ? -8.925 5.774 38.682 1.00 50.44 76 PRO A O 1
ATOM 597 N N . ASP A 1 77 ? -6.734 5.439 39.025 1.00 52.84 77 ASP A N 1
ATOM 598 C CA . ASP A 1 77 ? -6.434 5.055 37.642 1.00 52.84 77 ASP A CA 1
ATOM 599 C C . ASP A 1 77 ? -6.966 3.642 37.321 1.00 52.84 77 ASP A C 1
ATOM 601 O O . ASP A 1 77 ? -7.386 3.382 36.196 1.00 52.84 77 ASP A O 1
ATOM 605 N N . MET A 1 78 ? -7.046 2.746 38.320 1.00 55.28 78 MET A N 1
ATOM 606 C CA . MET A 1 78 ? -7.652 1.418 38.145 1.00 55.28 78 MET A CA 1
ATOM 607 C C . MET A 1 78 ? -9.177 1.482 38.007 1.00 55.28 78 MET A C 1
ATOM 609 O O . MET A 1 78 ? -9.726 0.665 37.276 1.00 55.28 78 MET A O 1
ATOM 613 N N . ASP A 1 79 ? -9.865 2.443 38.634 1.00 72.69 79 ASP A N 1
ATOM 614 C CA . ASP A 1 79 ? -11.304 2.686 38.405 1.00 72.69 79 ASP A CA 1
ATOM 615 C C . ASP A 1 79 ? -11.577 3.108 36.948 1.00 72.69 79 ASP A C 1
ATOM 617 O O . ASP A 1 79 ? -12.513 2.612 36.310 1.00 72.69 79 ASP A O 1
ATOM 621 N N . HIS A 1 80 ? -10.712 3.954 36.374 1.00 84.81 80 HIS A N 1
ATOM 622 C CA . HIS A 1 80 ? -10.770 4.310 34.954 1.00 84.81 80 HIS A CA 1
ATOM 623 C C . HIS A 1 80 ? -10.473 3.105 34.044 1.00 84.81 80 HIS A C 1
ATOM 625 O O . HIS A 1 80 ? -11.324 2.746 33.226 1.00 84.81 80 HIS A O 1
ATOM 631 N N . ASP A 1 81 ? -9.326 2.437 34.212 1.00 80.75 81 ASP A N 1
ATOM 632 C CA . ASP A 1 81 ? -8.936 1.288 33.379 1.00 80.75 81 ASP A CA 1
ATOM 633 C C . ASP A 1 81 ? -9.968 0.150 33.463 1.00 80.75 81 ASP A C 1
ATOM 635 O O . ASP A 1 81 ? -10.361 -0.425 32.443 1.00 80.75 81 ASP A O 1
ATOM 639 N N . ALA A 1 82 ? -10.475 -0.151 34.664 1.00 79.00 82 ALA A N 1
ATOM 640 C CA . ALA A 1 82 ? -11.535 -1.135 34.860 1.00 79.00 82 ALA A CA 1
ATOM 641 C C . ALA A 1 82 ? -12.850 -0.700 34.202 1.00 79.00 82 ALA A C 1
ATOM 643 O O . ALA A 1 82 ? -13.532 -1.544 33.622 1.00 79.00 82 ALA A O 1
ATOM 644 N N . SER A 1 83 ? -13.193 0.592 34.220 1.00 84.94 83 SER A N 1
ATOM 645 C CA . SER A 1 83 ? -14.366 1.123 33.511 1.00 84.94 83 SER A CA 1
ATOM 646 C C . SER A 1 83 ? -14.232 0.998 31.989 1.00 84.94 83 SER A C 1
ATOM 648 O O . SER A 1 83 ? -15.198 0.606 31.331 1.00 84.94 83 SER A O 1
ATOM 650 N N . ILE A 1 84 ? -13.048 1.254 31.420 1.00 90.12 84 ILE A N 1
ATOM 651 C CA . ILE A 1 84 ? -12.768 1.065 29.985 1.00 90.12 84 ILE A CA 1
ATOM 652 C C . ILE A 1 84 ? -12.819 -0.421 29.602 1.00 90.12 84 ILE A C 1
ATOM 654 O O . ILE A 1 84 ? -13.469 -0.785 28.617 1.00 90.12 84 ILE A O 1
ATOM 658 N N . LEU A 1 85 ? -12.197 -1.303 30.389 1.00 84.88 85 LEU A N 1
ATOM 659 C CA . LEU A 1 85 ? -12.222 -2.753 30.158 1.00 84.88 85 LEU A CA 1
ATOM 660 C C . LEU A 1 85 ? -13.639 -3.332 30.300 1.00 84.88 85 LEU A C 1
ATOM 662 O O . LEU A 1 85 ? -14.062 -4.135 29.466 1.00 84.88 85 LEU A O 1
ATOM 666 N N . LEU A 1 86 ? -14.403 -2.883 31.300 1.00 79.81 86 LEU A N 1
ATOM 667 C CA . LEU A 1 86 ? -15.800 -3.265 31.499 1.00 79.81 86 LEU A CA 1
ATOM 668 C C . LEU A 1 86 ? -16.680 -2.774 30.345 1.00 79.81 86 LEU A C 1
ATOM 670 O O . LEU A 1 86 ? -17.462 -3.557 29.811 1.00 79.81 86 LEU A O 1
ATOM 674 N N . ALA A 1 87 ? -16.535 -1.517 29.915 1.00 86.44 87 ALA A N 1
ATOM 675 C CA . ALA A 1 87 ? -17.250 -0.993 28.753 1.00 86.44 87 ALA A CA 1
ATOM 676 C C . ALA A 1 87 ? -16.892 -1.761 27.469 1.00 86.44 87 ALA A C 1
ATOM 678 O O . ALA A 1 87 ? -17.785 -2.066 26.682 1.00 86.44 87 ALA A O 1
ATOM 679 N N . THR A 1 88 ? -15.623 -2.145 27.287 1.00 87.00 88 THR A N 1
ATOM 680 C CA . THR A 1 88 ? -15.179 -2.979 26.154 1.00 87.00 88 THR A CA 1
ATOM 681 C C . THR A 1 88 ? -15.890 -4.333 26.170 1.00 87.00 88 THR A C 1
ATOM 683 O O . THR A 1 88 ? -16.578 -4.680 25.213 1.00 87.00 88 THR A O 1
ATOM 686 N N . ALA A 1 89 ? -15.819 -5.063 27.288 1.00 78.00 89 ALA A N 1
ATOM 687 C CA . ALA A 1 89 ? -16.433 -6.385 27.422 1.00 78.00 89 ALA A CA 1
ATOM 688 C C . ALA A 1 89 ? -17.970 -6.353 27.303 1.00 78.00 89 ALA A C 1
ATOM 690 O O . ALA A 1 89 ? -18.561 -7.222 26.660 1.00 78.00 89 ALA A O 1
ATOM 691 N N . LEU A 1 90 ? -18.626 -5.339 27.880 1.00 78.19 90 LEU A N 1
ATOM 692 C CA . LEU A 1 90 ? -20.071 -5.120 27.749 1.00 78.19 90 LEU A CA 1
ATOM 693 C C . LEU A 1 90 ? -20.483 -4.748 26.316 1.00 78.19 90 LEU A C 1
ATOM 695 O O . LEU A 1 90 ? -21.612 -5.044 25.926 1.00 78.19 90 LEU A O 1
ATOM 699 N N . TYR A 1 91 ? -19.602 -4.112 25.535 1.00 86.12 91 TYR A N 1
ATOM 700 C CA . TYR A 1 91 ? -19.894 -3.754 24.149 1.00 86.12 91 TYR A CA 1
ATOM 701 C C . TYR A 1 91 ? -19.681 -4.923 23.174 1.00 86.12 91 TYR A C 1
ATOM 703 O O . TYR A 1 91 ? -20.559 -5.213 22.359 1.00 86.12 91 TYR A O 1
ATOM 711 N N . GLU A 1 92 ? -18.541 -5.610 23.282 1.00 83.06 92 GLU A N 1
ATOM 712 C CA . GLU A 1 92 ? -18.124 -6.679 22.363 1.00 83.06 92 GLU A CA 1
ATOM 713 C C . GLU A 1 92 ? -18.851 -8.012 22.615 1.00 83.06 92 GLU A C 1
ATOM 715 O O . GLU A 1 92 ? -19.175 -8.721 21.663 1.00 83.06 92 GLU A O 1
ATOM 720 N N . CYS A 1 93 ? -19.140 -8.347 23.880 1.00 76.50 93 CYS A N 1
ATOM 721 C CA . CYS A 1 93 ? -19.708 -9.645 24.276 1.00 76.50 93 CYS A CA 1
ATOM 722 C C . CYS A 1 93 ? -21.123 -9.561 24.883 1.00 76.50 93 CYS A C 1
ATOM 724 O O . CYS A 1 93 ? -21.715 -10.594 25.201 1.00 76.50 93 CYS A O 1
ATOM 726 N N . GLY A 1 94 ? -21.651 -8.354 25.106 1.00 71.56 94 GLY A N 1
ATOM 727 C CA . GLY A 1 94 ? -22.921 -8.134 25.802 1.00 71.56 94 GLY A CA 1
ATOM 728 C C . GLY A 1 94 ? -24.169 -8.206 24.913 1.00 71.56 94 GLY A C 1
ATOM 729 O O . GLY A 1 94 ? -24.101 -8.164 23.686 1.00 71.56 94 GLY A O 1
ATOM 730 N N . SER A 1 95 ? -25.350 -8.267 25.540 1.00 80.06 95 SER A N 1
ATOM 731 C CA . SER A 1 95 ? -26.615 -8.034 24.829 1.00 80.06 95 SER A CA 1
ATOM 732 C C . SER A 1 95 ? -26.777 -6.547 24.475 1.00 80.06 95 SER A C 1
ATOM 734 O O . SER A 1 95 ? -26.061 -5.699 25.000 1.00 80.06 95 SER A O 1
ATOM 736 N N . ILE A 1 96 ? -27.781 -6.180 23.668 1.00 85.81 96 ILE A N 1
ATOM 737 C CA . ILE A 1 96 ? -28.091 -4.764 23.363 1.00 85.81 96 ILE A CA 1
ATOM 738 C C . ILE A 1 96 ? -28.218 -3.920 24.652 1.00 85.81 96 ILE A C 1
ATOM 740 O O . ILE A 1 96 ? -27.687 -2.814 24.726 1.00 85.81 96 ILE A O 1
ATOM 744 N N . LYS A 1 97 ? -28.826 -4.482 25.710 1.00 79.38 97 LYS A N 1
ATOM 745 C CA . LYS A 1 97 ? -28.972 -3.824 27.024 1.00 79.38 97 LYS A CA 1
ATOM 746 C C . LYS A 1 97 ? -27.650 -3.633 27.770 1.00 79.38 97 LYS A C 1
ATOM 748 O O . LYS A 1 97 ? -27.589 -2.827 28.691 1.00 79.38 97 LYS A O 1
ATOM 753 N N . ASP A 1 98 ? -26.624 -4.400 27.427 1.00 76.38 98 ASP A N 1
ATOM 754 C CA . ASP A 1 98 ? -25.282 -4.315 28.002 1.00 76.38 98 ASP A CA 1
ATOM 755 C C . ASP A 1 98 ? -24.405 -3.365 27.180 1.00 76.38 98 ASP A C 1
ATOM 757 O O . ASP A 1 98 ? -23.704 -2.537 27.755 1.00 76.38 98 ASP A O 1
ATOM 761 N N . GLN A 1 99 ? -24.568 -3.354 25.853 1.00 86.38 99 GLN A N 1
ATOM 762 C CA . GLN A 1 99 ? -24.009 -2.319 24.982 1.00 86.38 99 GLN A CA 1
ATOM 763 C C . GLN A 1 99 ? -24.505 -0.913 25.366 1.00 86.38 99 GLN A C 1
ATOM 765 O O . GLN A 1 99 ? -23.731 0.041 25.337 1.00 86.38 99 GLN A O 1
ATOM 770 N N . ASP A 1 100 ? -25.768 -0.768 25.782 1.00 86.75 100 ASP A N 1
ATOM 771 C CA . ASP A 1 100 ? -26.296 0.504 26.302 1.00 86.75 100 ASP A CA 1
ATOM 772 C C . ASP A 1 100 ? -25.678 0.903 27.662 1.00 86.75 100 ASP A C 1
ATOM 774 O O . ASP A 1 100 ? -25.478 2.094 27.923 1.00 86.75 100 ASP A O 1
ATOM 778 N N . LYS A 1 101 ? -25.288 -0.064 28.509 1.00 80.88 101 LYS A N 1
ATOM 779 C CA . LYS A 1 101 ? -24.485 0.208 29.721 1.00 80.88 101 LYS A CA 1
ATOM 780 C C . LYS A 1 101 ? -23.070 0.651 29.352 1.00 80.88 101 LYS A C 1
ATOM 782 O O . LYS A 1 101 ? -22.598 1.630 29.917 1.00 80.88 101 LYS A O 1
ATOM 787 N N . ALA A 1 102 ? -22.425 -0.009 28.386 1.00 84.88 102 ALA A N 1
ATOM 788 C CA . ALA A 1 102 ? -21.112 0.396 27.878 1.00 84.88 102 ALA A CA 1
ATOM 789 C C . ALA A 1 102 ? -21.137 1.841 27.352 1.00 84.88 102 ALA A C 1
ATOM 791 O O . ALA A 1 102 ? -20.307 2.656 27.745 1.00 84.88 102 ALA A O 1
ATOM 792 N N . VAL A 1 103 ? -22.149 2.190 26.547 1.00 93.31 103 VAL A N 1
ATOM 793 C CA . VAL A 1 103 ? -22.409 3.573 26.108 1.00 93.31 103 VAL A CA 1
ATOM 794 C C . VAL A 1 103 ? -22.556 4.523 27.296 1.00 93.31 103 VAL A C 1
ATOM 796 O O . VAL A 1 103 ? -21.955 5.592 27.283 1.00 93.31 103 VAL A O 1
ATOM 799 N N . SER A 1 104 ? -23.320 4.143 28.323 1.00 90.75 104 SER A N 1
ATOM 800 C CA . SER A 1 104 ? -23.547 4.986 29.507 1.00 90.75 104 SER A CA 1
ATOM 801 C C . SER A 1 104 ? -22.260 5.248 30.299 1.00 90.75 104 SER A C 1
ATOM 803 O O . SER A 1 104 ? -22.020 6.381 30.710 1.00 90.75 104 SER A O 1
ATOM 805 N N . ILE A 1 105 ? -21.408 4.228 30.462 1.00 89.12 105 ILE A N 1
ATOM 806 C CA . ILE A 1 105 ? -20.085 4.349 31.099 1.00 89.12 105 ILE A CA 1
ATOM 807 C C . ILE A 1 105 ? -19.191 5.296 30.286 1.00 89.12 105 ILE A C 1
ATOM 809 O O . ILE A 1 105 ? -18.604 6.221 30.841 1.00 89.12 105 ILE A O 1
ATOM 813 N N . LEU A 1 106 ? -19.124 5.104 28.966 1.00 94.69 106 LEU A N 1
ATOM 814 C CA . LEU A 1 106 ? -18.262 5.896 28.085 1.00 94.69 106 LEU A CA 1
ATOM 815 C C . LEU A 1 106 ? -18.686 7.362 27.995 1.00 94.69 106 LEU A C 1
ATOM 817 O O . LEU A 1 106 ? -17.829 8.239 28.027 1.00 94.69 106 LEU A O 1
ATOM 821 N N . VAL A 1 107 ? -19.991 7.639 27.928 1.00 94.12 107 VAL A N 1
ATOM 822 C CA . VAL A 1 107 ? -20.509 9.014 27.986 1.00 94.12 107 VAL A CA 1
ATOM 823 C C . VAL A 1 107 ? -20.186 9.643 29.342 1.00 94.12 107 VAL A C 1
ATOM 825 O O . VAL A 1 107 ? -19.678 10.756 29.371 1.00 94.12 107 VAL A O 1
ATOM 828 N N . HIS A 1 108 ? -20.353 8.921 30.457 1.00 92.06 108 HIS A N 1
ATOM 829 C CA . HIS A 1 108 ? -19.986 9.445 31.775 1.00 92.06 108 HIS A CA 1
ATOM 830 C C . HIS A 1 108 ? -18.491 9.798 31.887 1.00 92.06 108 HIS A C 1
ATOM 832 O O . HIS A 1 108 ? -18.160 10.868 32.396 1.00 92.06 108 HIS A O 1
ATOM 838 N N . LEU A 1 109 ? -17.591 8.945 31.385 1.00 93.00 109 LEU A N 1
ATOM 839 C CA . LEU A 1 109 ? -16.146 9.215 31.345 1.00 93.00 109 LEU A CA 1
ATOM 840 C C . LEU A 1 109 ? -15.801 10.416 30.445 1.00 93.00 109 LEU A C 1
ATOM 842 O O . LEU A 1 109 ? -15.024 11.295 30.830 1.00 93.00 109 LEU A O 1
ATOM 846 N N . LEU A 1 110 ? -16.425 10.501 29.268 1.00 94.38 110 LEU A N 1
ATOM 847 C CA . LEU A 1 110 ? -16.254 11.618 28.338 1.00 94.38 110 LEU A CA 1
ATOM 848 C C . LEU A 1 110 ? -16.772 12.942 28.912 1.00 94.38 110 LEU A C 1
ATOM 850 O O . LEU A 1 110 ? -16.105 13.958 28.741 1.00 94.38 110 LEU A O 1
ATOM 854 N N . ASP A 1 111 ? -17.901 12.951 29.615 1.00 93.44 111 ASP A N 1
ATOM 855 C CA . ASP A 1 111 ? -18.455 14.160 30.234 1.00 93.44 111 ASP A CA 1
ATOM 856 C C . ASP A 1 111 ? -17.615 14.585 31.455 1.00 93.44 111 ASP A C 1
ATOM 858 O O . ASP A 1 111 ? -17.221 15.747 31.571 1.00 93.44 111 ASP A O 1
ATOM 862 N N . LYS A 1 112 ? -17.245 13.629 32.325 1.00 91.94 112 LYS A N 1
ATOM 863 C CA . LYS A 1 112 ? -16.373 13.827 33.506 1.00 91.94 112 LYS A CA 1
ATOM 864 C C . LYS A 1 112 ? -14.994 14.389 33.134 1.00 91.94 112 LYS A C 1
ATOM 866 O O . LYS A 1 112 ? -14.412 15.132 33.920 1.00 91.94 112 LYS A O 1
ATOM 871 N N . SER A 1 113 ? -14.484 14.058 31.947 1.00 89.81 113 SER A N 1
ATOM 872 C CA . SER A 1 113 ? -13.195 14.527 31.417 1.00 89.81 113 SER A CA 1
ATOM 873 C C . SER A 1 113 ? -13.291 15.739 30.479 1.00 89.81 113 SER A C 1
ATOM 875 O O . SER A 1 113 ? -12.270 16.141 29.917 1.00 89.81 113 SER A O 1
ATOM 877 N N . ASN A 1 114 ? -14.480 16.316 30.253 1.00 91.06 114 ASN A N 1
ATOM 878 C CA . ASN A 1 114 ? -14.702 17.365 29.243 1.00 91.06 114 ASN A CA 1
ATOM 879 C C . ASN A 1 114 ? -14.146 16.978 27.848 1.00 91.06 114 ASN A C 1
ATOM 881 O O . ASN A 1 114 ? -13.445 17.739 27.177 1.00 91.06 114 ASN A O 1
ATOM 885 N N . HIS A 1 115 ? -14.410 15.733 27.447 1.00 89.56 115 HIS A N 1
ATOM 886 C CA . HIS A 1 115 ? -13.976 15.088 26.207 1.00 89.56 115 HIS A CA 1
ATOM 887 C C . HIS A 1 115 ? -12.450 15.083 25.987 1.00 89.56 115 HIS A C 1
ATOM 889 O O . HIS A 1 115 ? -11.985 15.181 24.844 1.00 89.56 115 HIS A O 1
ATOM 895 N N . THR A 1 116 ? -11.665 14.975 27.064 1.00 91.50 116 THR A N 1
ATOM 896 C CA . THR A 1 116 ? -10.199 14.783 27.008 1.00 91.50 116 THR A CA 1
ATOM 897 C C . THR A 1 116 ? -9.761 13.331 27.209 1.00 91.50 116 THR A C 1
ATOM 899 O O . THR A 1 116 ? -8.649 12.990 26.820 1.00 91.50 116 THR A O 1
ATOM 902 N N . ASP A 1 117 ? -10.637 12.468 27.732 1.00 93.25 117 ASP A N 1
ATOM 903 C CA . ASP A 1 117 ? -10.410 11.026 27.868 1.00 93.25 117 ASP A CA 1
ATOM 904 C C . ASP A 1 117 ? -10.332 10.345 26.489 1.00 93.25 117 ASP A C 1
ATOM 906 O O . ASP A 1 117 ? -11.335 10.177 25.786 1.00 93.25 117 ASP A O 1
ATOM 910 N N . MET A 1 118 ? -9.112 9.985 26.085 1.00 94.31 118 MET A N 1
ATOM 911 C CA . MET A 1 118 ? -8.832 9.414 24.767 1.00 94.31 118 MET A CA 1
ATOM 912 C C . MET A 1 118 ? -9.137 7.915 24.684 1.00 94.31 118 MET A C 1
ATOM 914 O O . MET A 1 118 ? -9.397 7.434 23.584 1.00 94.31 118 MET A O 1
ATOM 918 N N . ASP A 1 119 ? -9.162 7.179 25.798 1.00 92.81 119 ASP A N 1
ATOM 919 C CA . ASP A 1 119 ? -9.516 5.752 25.810 1.00 92.81 119 ASP A CA 1
ATOM 920 C C . ASP A 1 119 ? -11.032 5.572 25.713 1.00 92.81 119 ASP A C 1
ATOM 922 O O . ASP A 1 119 ? -11.522 4.819 24.861 1.00 92.81 119 ASP A O 1
ATOM 926 N N . ALA A 1 120 ? -11.794 6.369 26.469 1.00 95.12 120 ALA A N 1
ATOM 927 C CA . ALA A 1 120 ? -13.238 6.454 26.307 1.00 95.12 120 ALA A CA 1
ATOM 928 C C . ALA A 1 120 ? -13.602 6.933 24.894 1.00 95.12 120 ALA A C 1
ATOM 930 O O . ALA A 1 120 ? -14.521 6.391 24.280 1.00 95.12 120 ALA A O 1
ATOM 931 N N . MET A 1 121 ? -12.849 7.877 24.315 1.00 96.88 121 MET A N 1
ATOM 932 C CA . MET A 1 121 ? -13.054 8.322 22.931 1.00 96.88 121 MET A CA 1
ATOM 933 C C . MET A 1 121 ? -12.671 7.254 21.887 1.00 96.88 121 MET A C 1
ATOM 935 O O . MET A 1 121 ? -13.375 7.092 20.884 1.00 96.88 121 MET A O 1
ATOM 939 N N . ALA A 1 122 ? -11.610 6.475 22.116 1.00 94.75 122 ALA A N 1
ATOM 940 C CA . ALA A 1 122 ? -11.169 5.387 21.235 1.00 94.75 122 ALA A CA 1
ATOM 941 C C . ALA A 1 122 ? -12.154 4.205 21.200 1.00 94.75 122 ALA A C 1
ATOM 943 O O . ALA A 1 122 ? -12.248 3.500 20.185 1.00 94.75 122 ALA A O 1
ATOM 944 N N . LEU A 1 123 ? -12.894 3.971 22.288 1.00 94.88 123 LEU A N 1
ATOM 945 C CA . LEU A 1 123 ? -13.981 2.993 22.309 1.00 94.88 123 LEU A CA 1
ATOM 946 C C . LEU A 1 123 ? -15.303 3.599 21.820 1.00 94.88 123 LEU A C 1
ATOM 948 O O . LEU A 1 123 ? -15.935 3.028 20.936 1.00 94.88 123 LEU A O 1
ATOM 952 N N . TYR A 1 124 ? -15.701 4.779 22.301 1.00 97.06 124 TYR A N 1
ATOM 953 C CA . TYR A 1 124 ? -16.964 5.417 21.909 1.00 97.06 124 TYR A CA 1
ATOM 954 C C . TYR A 1 124 ? -17.020 5.778 20.415 1.00 97.06 124 TYR A C 1
ATOM 956 O O . TYR A 1 124 ? -18.092 5.735 19.817 1.00 97.06 124 TYR A O 1
ATOM 964 N N . SER A 1 125 ? -15.882 6.053 19.770 1.00 96.75 125 SER A N 1
ATOM 965 C CA . SER A 1 125 ? -15.817 6.211 18.309 1.00 96.75 125 SER A CA 1
ATOM 966 C C . SER A 1 125 ? -16.187 4.936 17.544 1.00 96.75 125 SER A C 1
ATOM 968 O O . SER A 1 125 ? -16.897 5.035 16.545 1.00 96.75 125 SER A O 1
ATOM 970 N N . GLN A 1 126 ? -15.823 3.748 18.043 1.00 94.31 126 GLN A N 1
ATOM 971 C CA . GLN A 1 126 ? -16.311 2.471 17.504 1.00 94.31 126 GLN A CA 1
ATOM 972 C C . GLN A 1 126 ? -17.834 2.373 17.658 1.00 94.31 126 GLN A C 1
ATOM 974 O O . GLN A 1 126 ? -18.545 2.147 16.683 1.00 94.31 126 GLN A O 1
ATOM 979 N N . VAL A 1 127 ? -18.355 2.668 18.854 1.00 95.25 127 VAL A N 1
ATOM 980 C CA . VAL A 1 127 ? -19.803 2.619 19.110 1.00 95.25 127 VAL A CA 1
ATOM 981 C C . VAL A 1 127 ? -20.584 3.623 18.251 1.00 95.25 127 VAL A C 1
ATOM 983 O O . VAL A 1 127 ? -21.692 3.329 17.806 1.00 95.25 127 VAL A O 1
ATOM 986 N N . ALA A 1 128 ? -20.017 4.802 17.986 1.00 95.62 128 ALA A N 1
ATOM 987 C CA . ALA A 1 128 ? -20.602 5.799 17.096 1.00 95.62 128 ALA A CA 1
ATOM 988 C C . ALA A 1 128 ? -20.609 5.329 15.633 1.00 95.62 128 ALA A C 1
ATOM 990 O O . ALA A 1 128 ? -21.618 5.511 14.955 1.00 95.62 128 ALA A O 1
ATOM 991 N N . HIS A 1 129 ? -19.533 4.695 15.156 1.00 94.94 129 HIS A N 1
ATOM 992 C CA . HIS A 1 129 ? -19.470 4.104 13.817 1.00 94.94 129 HIS A CA 1
ATOM 993 C C . HIS A 1 129 ? -20.564 3.040 13.648 1.00 94.94 129 HIS A C 1
ATOM 995 O O . HIS A 1 129 ? -21.422 3.156 12.771 1.00 94.94 129 HIS A O 1
ATOM 1001 N N . ASP A 1 130 ? -20.602 2.073 14.565 1.00 92.69 130 ASP A N 1
ATOM 1002 C CA . ASP A 1 130 ? -21.465 0.892 14.474 1.00 92.69 130 ASP A CA 1
ATOM 1003 C C . ASP A 1 130 ? -22.948 1.218 14.728 1.00 92.69 130 ASP A C 1
ATOM 1005 O O . ASP A 1 130 ? -23.837 0.556 14.194 1.00 92.69 130 ASP A O 1
ATOM 1009 N N . ARG A 1 131 ? -23.244 2.300 15.468 1.00 92.88 131 ARG A N 1
ATOM 1010 C CA . ARG A 1 131 ? -24.600 2.872 15.608 1.00 92.88 131 ARG A CA 1
ATOM 1011 C C . ARG A 1 131 ? -24.944 3.912 14.529 1.00 92.88 131 ARG A C 1
ATOM 1013 O O . ARG A 1 131 ? -25.825 4.746 14.739 1.00 92.88 131 ARG A O 1
ATOM 1020 N N . GLY A 1 132 ? -24.277 3.871 13.373 1.00 93.69 132 GLY A N 1
ATOM 1021 C CA . GLY A 1 132 ? -24.662 4.634 12.181 1.00 93.69 132 GLY A CA 1
ATOM 1022 C C . GLY A 1 132 ? -24.335 6.130 12.223 1.00 93.69 132 GLY A C 1
ATOM 1023 O O . GLY A 1 132 ? -24.967 6.911 11.513 1.00 93.69 132 GLY A O 1
ATOM 1024 N N . LYS A 1 133 ? -23.345 6.548 13.024 1.00 95.94 133 LYS A N 1
ATOM 1025 C CA . LYS A 1 133 ? -22.834 7.932 13.107 1.00 95.94 133 LYS A CA 1
ATOM 1026 C C . LYS A 1 133 ? -21.367 8.049 12.631 1.00 95.94 133 LYS A C 1
ATOM 1028 O O . LYS A 1 133 ? -20.543 8.627 13.347 1.00 95.94 133 LYS A O 1
ATOM 1033 N N . PRO A 1 134 ? -21.001 7.550 11.431 1.00 95.12 134 PRO A N 1
ATOM 1034 C CA . PRO A 1 134 ? -19.606 7.469 10.983 1.00 95.12 134 PRO A CA 1
ATOM 1035 C C . PRO A 1 134 ? -18.896 8.830 10.881 1.00 95.12 134 PRO A C 1
ATOM 1037 O O . PRO A 1 134 ? -17.707 8.906 11.166 1.00 95.12 134 PRO A O 1
ATOM 1040 N N . ALA A 1 135 ? -19.606 9.924 10.579 1.00 95.12 135 ALA A N 1
ATOM 1041 C CA . ALA A 1 135 ? -19.032 11.276 10.620 1.00 95.12 135 ALA A CA 1
ATOM 1042 C C . ALA A 1 135 ? -18.529 11.672 12.025 1.00 95.12 135 ALA A C 1
ATOM 1044 O O . ALA A 1 135 ? -17.413 12.170 12.170 1.00 95.12 135 ALA A O 1
ATOM 1045 N N . GLN A 1 136 ? -19.322 11.396 13.069 1.00 95.75 136 GLN A N 1
ATOM 1046 C CA . GLN A 1 136 ? -18.932 11.658 14.459 1.00 95.75 136 GLN A CA 1
ATOM 1047 C C . GLN A 1 136 ? -17.783 10.725 14.879 1.00 95.75 136 GLN A C 1
ATOM 1049 O O . GLN A 1 136 ? -16.839 11.151 15.542 1.00 95.75 136 GLN A O 1
ATOM 1054 N N . ALA A 1 137 ? -17.841 9.459 14.452 1.00 96.94 137 ALA A N 1
ATOM 1055 C CA . ALA A 1 137 ? -16.788 8.477 14.686 1.00 96.94 137 ALA A CA 1
ATOM 1056 C C . ALA A 1 137 ? -15.443 8.897 14.074 1.00 96.94 137 ALA A C 1
ATOM 1058 O O . ALA A 1 137 ? -14.423 8.814 14.754 1.00 96.94 137 ALA A O 1
ATOM 1059 N N . MET A 1 138 ? -15.447 9.401 12.834 1.00 97.56 138 MET A N 1
ATOM 1060 C CA . MET A 1 138 ? -14.254 9.890 12.138 1.00 97.56 138 MET A CA 1
ATOM 1061 C C . MET A 1 138 ? -13.621 11.077 12.873 1.00 97.56 138 MET A C 1
ATOM 1063 O O . MET A 1 138 ? -12.430 11.045 13.164 1.00 97.56 138 MET A O 1
ATOM 1067 N N . GLN A 1 139 ? -14.411 12.088 13.252 1.00 96.00 139 GLN A N 1
ATOM 1068 C CA . GLN A 1 139 ? -13.912 13.254 13.997 1.00 96.00 139 GLN A CA 1
ATOM 1069 C C . GLN A 1 139 ? -13.253 12.858 15.331 1.00 96.00 139 GLN A C 1
ATOM 1071 O O . GLN A 1 139 ? -12.167 13.340 15.658 1.00 96.00 139 GLN A O 1
ATOM 1076 N N . MET A 1 140 ? -13.871 11.940 16.079 1.00 96.69 140 MET A N 1
ATOM 1077 C CA . MET A 1 140 ? -13.310 11.422 17.333 1.00 96.69 140 MET A CA 1
ATOM 1078 C C . MET A 1 140 ? -12.054 10.569 17.100 1.00 96.69 140 MET A C 1
ATOM 1080 O O . MET A 1 140 ? -11.059 10.744 17.797 1.00 96.69 140 MET A O 1
ATOM 1084 N N . MET A 1 141 ? -12.058 9.695 16.089 1.00 97.38 141 MET A N 1
ATOM 1085 C CA . MET A 1 141 ? -10.905 8.864 15.723 1.00 97.38 141 MET A CA 1
ATOM 1086 C C . MET A 1 141 ? -9.696 9.706 15.303 1.00 97.38 141 MET A C 1
ATOM 1088 O O . MET A 1 141 ? -8.578 9.412 15.716 1.00 97.38 141 MET A O 1
ATOM 1092 N N . LEU A 1 142 ? -9.907 10.784 14.543 1.00 96.75 142 LEU A N 1
ATOM 1093 C CA . LEU A 1 142 ? -8.844 11.719 14.170 1.00 96.75 142 LEU A CA 1
ATOM 1094 C C . LEU A 1 142 ? -8.260 12.435 15.398 1.00 96.75 142 LEU A C 1
ATOM 1096 O O . LEU A 1 142 ? -7.041 12.549 15.497 1.00 96.75 142 LEU A O 1
ATOM 1100 N N . LYS A 1 143 ? -9.091 12.845 16.370 1.00 95.94 143 LYS A N 1
ATOM 1101 C CA . LYS A 1 143 ? -8.607 13.437 17.632 1.00 95.94 143 LYS A CA 1
ATOM 1102 C C . LYS A 1 143 ? -7.745 12.450 18.435 1.00 95.94 143 LYS A C 1
ATOM 1104 O O . LYS A 1 143 ? -6.655 12.818 18.864 1.00 95.94 143 LYS A O 1
ATOM 1109 N N . VAL A 1 144 ? -8.189 11.198 18.574 1.00 97.19 144 VAL A N 1
ATOM 1110 C CA . VAL A 1 144 ? -7.422 10.131 19.248 1.00 97.19 144 VAL A CA 1
ATOM 1111 C C . VAL A 1 144 ? -6.129 9.802 18.491 1.00 97.19 144 VAL A C 1
ATOM 1113 O O . VAL A 1 144 ? -5.094 9.584 19.113 1.00 97.19 144 VAL A O 1
ATOM 1116 N N . LEU A 1 145 ? -6.143 9.797 17.154 1.00 96.81 145 LEU A N 1
ATOM 1117 C CA . LEU A 1 145 ? -4.951 9.528 16.343 1.00 96.81 145 LEU A CA 1
ATOM 1118 C C . LEU A 1 145 ? -3.913 10.660 16.419 1.00 96.81 145 LEU A C 1
ATOM 1120 O O . LEU A 1 145 ? -2.720 10.378 16.351 1.00 96.81 145 LEU A O 1
ATOM 1124 N N . VAL A 1 146 ? -4.335 11.916 16.595 1.00 94.94 146 VAL A N 1
ATOM 1125 C CA . VAL A 1 146 ? -3.424 13.054 16.828 1.00 94.94 146 VAL A CA 1
ATOM 1126 C C . VAL A 1 146 ? -2.751 12.973 18.204 1.00 94.94 146 VAL A C 1
ATOM 1128 O O . VAL A 1 146 ? -1.568 13.287 18.306 1.00 94.94 146 VAL A O 1
ATOM 1131 N N . ASP A 1 147 ? -3.461 12.504 19.237 1.00 95.88 147 ASP A N 1
ATOM 1132 C CA . ASP A 1 147 ? -2.889 12.217 20.565 1.00 95.88 147 ASP A CA 1
ATOM 1133 C C . ASP A 1 147 ? -1.952 10.993 20.535 1.00 95.88 147 ASP A C 1
ATOM 1135 O O . ASP A 1 147 ? -0.853 11.009 21.094 1.00 95.88 147 ASP A O 1
ATOM 1139 N N . ARG A 1 148 ? -2.354 9.936 19.814 1.00 94.88 148 ARG A N 1
ATOM 1140 C CA . ARG A 1 148 ? -1.701 8.614 19.816 1.00 94.88 148 ARG A CA 1
ATOM 1141 C C . ARG A 1 148 ? -1.204 8.178 18.430 1.00 94.88 148 ARG A C 1
ATOM 1143 O O . ARG A 1 148 ? -1.480 7.050 18.010 1.00 94.88 148 ARG A O 1
ATOM 1150 N N . PRO A 1 149 ? -0.384 8.980 17.718 1.00 93.38 149 PRO A N 1
ATOM 1151 C CA . PRO A 1 149 ? -0.040 8.755 16.307 1.00 93.38 149 PRO A CA 1
ATOM 1152 C C . PRO A 1 149 ? 0.849 7.528 16.049 1.00 93.38 149 PRO A C 1
ATOM 1154 O O . PRO A 1 149 ? 1.196 7.255 14.898 1.00 93.38 149 PRO A O 1
ATOM 1157 N N . LYS A 1 150 ? 1.235 6.792 17.100 1.00 92.94 150 LYS A N 1
ATOM 1158 C CA . LYS A 1 150 ? 2.029 5.553 17.056 1.00 92.94 150 LYS A CA 1
ATOM 1159 C C . LYS A 1 150 ? 1.274 4.319 17.574 1.00 92.94 150 LYS A C 1
ATOM 1161 O O . LYS A 1 150 ? 1.820 3.221 17.486 1.00 92.94 150 LYS A O 1
ATOM 1166 N N . ASP A 1 151 ? 0.058 4.464 18.108 1.00 92.44 151 ASP A N 1
ATOM 1167 C CA . ASP A 1 151 ? -0.718 3.319 18.595 1.00 92.44 151 ASP A CA 1
ATOM 1168 C C . ASP A 1 151 ? -1.274 2.514 17.410 1.00 92.44 151 ASP A C 1
ATOM 1170 O O . ASP A 1 151 ? -2.130 2.973 16.651 1.00 92.44 151 ASP A O 1
ATOM 1174 N N . LYS A 1 152 ? -0.794 1.275 17.263 1.00 90.56 152 LYS A N 1
ATOM 1175 C CA . LYS A 1 152 ? -1.191 0.366 16.182 1.00 90.56 152 LYS A CA 1
ATOM 1176 C C . LYS A 1 152 ? -2.643 -0.126 16.276 1.00 90.56 152 LYS A C 1
ATOM 1178 O O . LYS A 1 152 ? -3.166 -0.594 15.268 1.00 90.56 152 LYS A O 1
ATOM 1183 N N . ARG A 1 153 ? -3.318 0.007 17.425 1.00 90.44 153 ARG A N 1
ATOM 1184 C CA . ARG A 1 153 ? -4.765 -0.242 17.577 1.00 90.44 153 ARG A CA 1
ATOM 1185 C C . ARG A 1 153 ? -5.583 0.937 17.049 1.00 90.44 153 ARG A C 1
ATOM 1187 O O . ARG A 1 153 ? -6.539 0.725 16.307 1.00 90.44 153 ARG A O 1
ATOM 1194 N N . VAL A 1 154 ? -5.179 2.167 17.377 1.00 94.00 154 VAL A N 1
ATOM 1195 C CA . VAL A 1 154 ? -5.812 3.402 16.872 1.00 94.00 154 VAL A CA 1
ATOM 1196 C C . VAL A 1 154 ? -5.607 3.526 15.360 1.00 94.00 154 VAL A C 1
ATOM 1198 O O . VAL A 1 154 ? -6.572 3.734 14.629 1.00 94.00 154 VAL A O 1
ATOM 1201 N N . GLN A 1 155 ? -4.384 3.294 14.869 1.00 95.94 155 GLN A N 1
ATOM 1202 C CA . GLN A 1 155 ? -4.087 3.258 13.433 1.00 95.94 155 GLN A CA 1
ATOM 1203 C C . GLN A 1 155 ? -4.938 2.211 12.688 1.00 95.94 155 GLN A C 1
ATOM 1205 O O . GLN A 1 155 ? -5.509 2.529 11.646 1.00 95.94 155 GLN A O 1
ATOM 1210 N N . ALA A 1 156 ? -5.104 1.001 13.243 1.00 92.44 156 ALA A N 1
ATOM 1211 C CA . ALA A 1 156 ? -5.959 -0.032 12.654 1.00 92.44 156 ALA A CA 1
ATOM 1212 C C . ALA A 1 156 ? -7.445 0.372 12.597 1.00 92.44 156 ALA A C 1
ATOM 1214 O O . ALA A 1 156 ? -8.082 0.191 11.559 1.00 92.44 156 ALA A O 1
ATOM 1215 N N . LYS A 1 157 ? -7.997 0.947 13.679 1.00 94.19 157 LYS A N 1
ATOM 1216 C CA . LYS A 1 157 ? -9.385 1.447 13.699 1.00 94.19 157 LYS A CA 1
ATOM 1217 C C . LYS A 1 157 ? -9.593 2.597 12.709 1.00 94.19 157 LYS A C 1
ATOM 1219 O O . LYS A 1 157 ? -10.580 2.596 11.979 1.00 94.19 157 LYS A O 1
ATOM 1224 N N . CYS A 1 158 ? -8.652 3.539 12.629 1.00 97.44 158 CYS A N 1
ATOM 1225 C CA . CYS A 1 158 ? -8.709 4.637 11.665 1.00 97.44 158 CYS A CA 1
ATOM 1226 C C . CYS A 1 158 ? -8.692 4.123 10.217 1.00 97.44 158 CYS A C 1
ATOM 1228 O O . CYS A 1 158 ? -9.558 4.499 9.430 1.00 97.44 158 CYS A O 1
ATOM 1230 N N . ALA A 1 159 ? -7.787 3.198 9.882 1.00 96.94 159 ALA A N 1
ATOM 1231 C CA . ALA A 1 159 ? -7.753 2.562 8.566 1.00 96.94 159 ALA A CA 1
ATOM 1232 C C . ALA A 1 159 ? -9.081 1.855 8.222 1.00 96.94 159 ALA A C 1
ATOM 1234 O O . ALA A 1 159 ? -9.588 2.013 7.112 1.00 96.94 159 ALA A O 1
ATOM 1235 N N . ALA A 1 160 ? -9.688 1.146 9.181 1.00 95.12 160 ALA A N 1
ATOM 1236 C CA . ALA A 1 160 ? -10.992 0.508 8.997 1.00 95.12 160 ALA A CA 1
ATOM 1237 C C . ALA A 1 160 ? -12.129 1.523 8.757 1.00 95.12 160 ALA A C 1
ATOM 1239 O O . ALA A 1 160 ? -12.956 1.305 7.875 1.00 95.12 160 ALA A O 1
ATOM 1240 N N . PHE A 1 161 ? -12.154 2.649 9.480 1.00 97.31 161 PHE A N 1
ATOM 1241 C CA . PHE A 1 161 ? -13.145 3.717 9.268 1.00 97.31 161 PHE A CA 1
ATOM 1242 C C . PHE A 1 161 ? -12.985 4.421 7.914 1.00 97.31 161 PHE A C 1
ATOM 1244 O O . PHE A 1 161 ? -13.966 4.940 7.385 1.00 97.31 161 PHE A O 1
ATOM 1251 N N . LEU A 1 162 ? -11.771 4.467 7.356 1.00 97.31 162 LEU A N 1
ATOM 1252 C CA . LEU A 1 162 ? -11.509 5.065 6.045 1.00 97.31 162 LEU A CA 1
ATOM 1253 C C . LEU A 1 162 ? -11.902 4.133 4.886 1.00 97.31 162 LEU A C 1
ATOM 1255 O O . LEU A 1 162 ? -12.441 4.613 3.891 1.00 97.31 162 LEU A O 1
ATOM 1259 N N . GLU A 1 163 ? -11.663 2.822 5.023 1.00 95.44 163 GLU A N 1
ATOM 1260 C CA . GLU A 1 163 ? -12.042 1.795 4.031 1.00 95.44 163 GLU A CA 1
ATOM 1261 C C . GLU A 1 163 ? -13.549 1.459 4.066 1.00 95.44 163 GLU A C 1
ATOM 1263 O O . GLU A 1 163 ? -14.083 0.863 3.129 1.00 95.44 163 GLU A O 1
ATOM 1268 N N . ALA A 1 164 ? -14.253 1.833 5.141 1.00 95.44 164 ALA A N 1
ATOM 1269 C CA . ALA A 1 164 ? -15.696 1.655 5.275 1.00 95.44 164 ALA A CA 1
ATOM 1270 C C . ALA A 1 164 ? -16.485 2.398 4.169 1.00 95.44 164 ALA A C 1
ATOM 1272 O O . ALA A 1 164 ? -16.013 3.406 3.634 1.00 95.44 164 ALA A O 1
ATOM 1273 N N . PRO A 1 165 ? -17.720 1.970 3.833 1.00 94.31 165 PRO A N 1
ATOM 1274 C CA . PRO A 1 165 ? -18.553 2.665 2.853 1.00 94.31 165 PRO A CA 1
ATOM 1275 C C . PRO A 1 165 ? -18.722 4.150 3.197 1.00 94.31 165 PRO A C 1
ATOM 1277 O O . PRO A 1 165 ? -19.211 4.496 4.272 1.00 94.31 165 PRO A O 1
ATOM 1280 N N . ARG A 1 166 ? -18.325 5.027 2.264 1.00 95.12 166 ARG A N 1
ATOM 1281 C CA . ARG A 1 166 ? -18.288 6.497 2.425 1.00 95.12 166 ARG A CA 1
ATOM 1282 C C . ARG A 1 166 ? -17.301 7.018 3.489 1.00 95.12 166 ARG A C 1
ATOM 1284 O O . ARG A 1 166 ? -17.265 8.220 3.736 1.00 95.12 166 ARG A O 1
ATOM 1291 N N . GLY A 1 167 ? -16.454 6.162 4.066 1.00 95.94 167 GLY A N 1
ATOM 1292 C CA . GLY A 1 167 ? -15.427 6.512 5.056 1.00 95.94 167 GLY A CA 1
ATOM 1293 C C . GLY A 1 167 ? -14.538 7.675 4.618 1.00 95.94 167 GLY A C 1
ATOM 1294 O O . GLY A 1 167 ? -14.319 8.625 5.369 1.00 95.94 167 GLY A O 1
ATOM 1295 N N . PHE A 1 168 ? -14.122 7.659 3.351 1.00 96.62 168 PHE A N 1
ATOM 1296 C CA . PHE A 1 168 ? -13.364 8.747 2.741 1.00 96.62 168 PHE A CA 1
ATOM 1297 C C . PHE A 1 168 ? -14.142 10.074 2.640 1.00 96.62 168 PHE A C 1
ATOM 1299 O O . PHE A 1 168 ? -13.574 11.126 2.918 1.00 96.62 168 PHE A O 1
ATOM 1306 N N . GLU A 1 169 ? -15.446 10.056 2.334 1.00 96.81 169 GLU A N 1
ATOM 1307 C CA . GLU A 1 169 ? -16.275 11.276 2.343 1.00 96.81 169 GLU A CA 1
ATOM 1308 C C . GLU A 1 169 ? -16.341 11.883 3.753 1.00 96.81 169 GLU A C 1
ATOM 1310 O O . GLU A 1 169 ? -16.261 13.099 3.922 1.00 96.81 169 GLU A O 1
ATOM 1315 N N . TYR A 1 170 ? -16.438 11.039 4.786 1.00 97.12 170 TYR A N 1
ATOM 1316 C CA . TYR A 1 170 ? -16.426 11.489 6.179 1.00 97.12 170 TYR A CA 1
ATOM 1317 C C . TYR A 1 170 ? -15.064 12.045 6.615 1.00 97.12 170 TYR A C 1
ATOM 1319 O O . TYR A 1 170 ? -15.037 12.938 7.460 1.00 97.12 170 TYR A O 1
ATOM 1327 N N . LEU A 1 171 ? -13.953 11.593 6.017 1.00 97.56 171 LEU A N 1
ATOM 1328 C CA . LEU A 1 171 ? -12.654 12.252 6.176 1.00 97.56 171 LEU A CA 1
ATOM 1329 C C . LEU A 1 171 ? -12.640 13.632 5.502 1.00 97.56 171 LEU A C 1
ATOM 1331 O O . LEU A 1 171 ? -12.228 14.606 6.128 1.00 97.56 171 LEU A O 1
ATOM 1335 N N . GLN A 1 172 ? -13.122 13.738 4.259 1.00 96.25 172 GLN A N 1
ATOM 1336 C CA . GLN A 1 172 ? -13.181 15.015 3.533 1.00 96.25 172 GLN A CA 1
ATOM 1337 C C . GLN A 1 172 ? -14.056 16.062 4.246 1.00 96.25 172 GLN A C 1
ATOM 1339 O O . GLN A 1 172 ? -13.769 17.250 4.162 1.00 96.25 172 GLN A O 1
ATOM 1344 N N . LEU A 1 173 ? -15.089 15.630 4.979 1.00 95.25 173 LEU A N 1
ATOM 1345 C CA . LEU A 1 173 ? -15.929 16.487 5.829 1.00 95.25 173 LEU A CA 1
ATOM 1346 C C . LEU A 1 173 ? -15.305 16.827 7.198 1.00 95.25 173 LEU A C 1
ATOM 1348 O O . LEU A 1 173 ? -15.833 17.685 7.905 1.00 95.25 173 LEU A O 1
ATOM 1352 N N . ALA A 1 174 ? -14.226 16.150 7.600 1.00 95.00 174 ALA A N 1
ATOM 1353 C CA . ALA A 1 174 ? -13.545 16.353 8.881 1.00 95.00 174 ALA A CA 1
ATOM 1354 C C . ALA A 1 174 ? -12.232 17.153 8.764 1.00 95.00 174 ALA A C 1
ATOM 1356 O O . ALA A 1 174 ? -11.734 17.639 9.780 1.00 95.00 174 ALA A O 1
ATOM 1357 N N . LEU A 1 175 ? -11.680 17.303 7.555 1.00 94.88 175 LEU A N 1
ATOM 1358 C CA . LEU A 1 175 ? -10.497 18.120 7.273 1.00 94.88 175 LEU A CA 1
ATOM 1359 C C . LEU A 1 175 ? -10.888 19.446 6.608 1.00 94.88 175 LEU A C 1
ATOM 1361 O O . LEU A 1 175 ? -11.708 19.475 5.697 1.00 94.88 175 LEU A O 1
ATOM 1365 N N . ASP A 1 176 ? -10.248 20.540 7.020 1.00 93.00 176 ASP A N 1
ATOM 1366 C CA . ASP A 1 176 ? -10.380 21.843 6.361 1.00 93.00 176 ASP A CA 1
ATOM 1367 C C . ASP A 1 176 ? -9.611 21.834 5.022 1.00 93.00 176 ASP A C 1
ATOM 1369 O O . ASP A 1 176 ? -8.380 21.736 5.037 1.00 93.00 176 ASP A O 1
ATOM 1373 N N . PRO A 1 177 ? -10.275 21.957 3.856 1.00 90.88 177 PRO A N 1
ATOM 1374 C CA . PRO A 1 177 ? -9.601 21.940 2.557 1.00 90.88 177 PRO A CA 1
ATOM 1375 C C . PRO A 1 177 ? -8.725 23.178 2.300 1.00 90.88 177 PRO A C 1
ATOM 1377 O O . PRO A 1 177 ? -7.975 23.182 1.327 1.00 90.88 177 PRO A O 1
ATOM 1380 N N . THR A 1 178 ? -8.812 24.218 3.137 1.00 91.25 178 THR A N 1
ATOM 1381 C CA . THR A 1 178 ? -8.006 25.446 3.036 1.00 91.25 178 THR A CA 1
ATOM 1382 C C . THR A 1 178 ? -6.766 25.446 3.935 1.00 91.25 178 THR A C 1
ATOM 1384 O O . THR A 1 178 ? -5.870 26.269 3.738 1.00 91.25 178 THR A O 1
ATOM 1387 N N . SER A 1 179 ? -6.668 24.513 4.890 1.00 94.88 179 SER A N 1
ATOM 1388 C CA . SER A 1 179 ? -5.526 24.437 5.806 1.00 94.88 179 SER A CA 1
ATOM 1389 C C . SER A 1 179 ? -4.260 23.902 5.112 1.00 94.88 179 SER A C 1
ATOM 1391 O O . SER A 1 179 ? -4.307 22.840 4.483 1.00 94.88 179 SER A O 1
ATOM 1393 N N . PRO A 1 180 ? -3.081 24.532 5.304 1.00 92.44 180 PRO A N 1
ATOM 1394 C CA . PRO A 1 180 ? -1.814 24.034 4.759 1.00 92.44 180 PRO A CA 1
ATOM 1395 C C . PRO A 1 180 ? -1.368 22.692 5.367 1.00 92.44 180 PRO A C 1
ATOM 1397 O O . PRO A 1 180 ? -0.481 22.039 4.822 1.00 92.44 180 PRO A O 1
ATOM 1400 N N . SER A 1 181 ? -1.968 22.248 6.480 1.00 94.62 181 SER 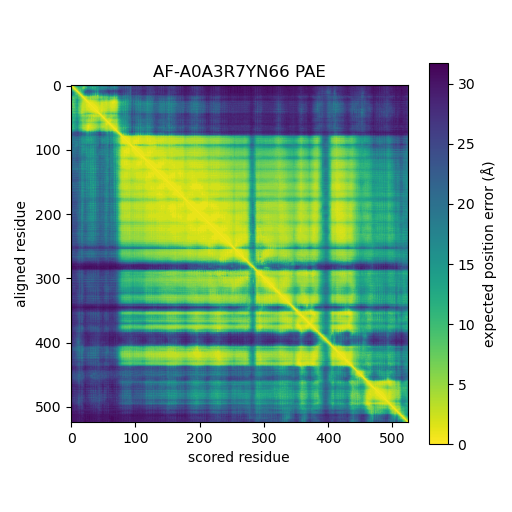A N 1
ATOM 1401 C CA . SER A 1 181 ? -1.702 20.924 7.062 1.00 94.62 181 SER A CA 1
ATOM 1402 C C . SER A 1 181 ? -2.466 19.779 6.385 1.00 94.62 181 SER A C 1
ATOM 1404 O O . SER A 1 181 ? -2.170 18.616 6.661 1.00 94.62 181 SER A O 1
ATOM 1406 N N . THR A 1 182 ? -3.418 20.069 5.493 1.00 96.38 182 THR A N 1
ATOM 1407 C CA . THR A 1 182 ? -4.362 19.066 4.976 1.00 96.38 182 THR A CA 1
ATOM 1408 C C . THR A 1 182 ? -3.737 18.094 3.971 1.00 96.38 182 THR A C 1
ATOM 1410 O O . THR A 1 182 ? -3.982 16.893 4.082 1.00 96.38 182 THR A O 1
ATOM 1413 N N . ALA A 1 183 ? -2.850 18.536 3.072 1.00 96.75 183 ALA A N 1
ATOM 1414 C CA . ALA A 1 183 ? -2.122 17.615 2.189 1.00 96.75 183 ALA A CA 1
ATOM 1415 C C . ALA A 1 183 ? -1.172 16.672 2.973 1.00 96.75 183 ALA A C 1
ATOM 1417 O O . ALA A 1 183 ? -1.250 15.455 2.768 1.00 96.75 183 ALA A O 1
ATOM 1418 N N . PRO A 1 184 ? -0.367 17.157 3.949 1.00 97.06 184 PRO A N 1
ATOM 1419 C CA . PRO A 1 184 ? 0.335 16.292 4.901 1.00 97.06 184 PRO A CA 1
ATOM 1420 C C . PRO A 1 184 ? -0.578 15.340 5.689 1.00 97.06 184 PRO A C 1
ATOM 1422 O O . PRO A 1 184 ? -0.221 14.176 5.870 1.00 97.06 184 PRO A O 1
ATOM 1425 N N . ALA A 1 185 ? -1.757 15.793 6.135 1.00 96.94 185 ALA A N 1
ATOM 1426 C CA . ALA A 1 185 ? -2.710 14.951 6.859 1.00 96.94 185 ALA A CA 1
ATOM 1427 C C . ALA A 1 185 ? -3.233 13.803 5.982 1.00 96.94 185 ALA A C 1
ATOM 1429 O O . ALA A 1 185 ? -3.222 12.652 6.419 1.00 96.94 185 ALA A O 1
ATOM 1430 N N . TYR A 1 186 ? -3.598 14.080 4.725 1.00 98.44 186 TYR A N 1
ATOM 1431 C CA . TYR A 1 186 ? -3.943 13.041 3.753 1.00 98.44 186 TYR A CA 1
ATOM 1432 C C . TYR A 1 186 ? -2.787 12.056 3.533 1.00 98.44 186 TYR A C 1
ATOM 1434 O O . TYR A 1 186 ? -3.013 10.851 3.585 1.00 98.44 186 TYR A O 1
ATOM 1442 N N . ALA A 1 187 ? -1.546 12.520 3.353 1.00 97.12 187 ALA A N 1
ATOM 1443 C CA . ALA A 1 187 ? -0.392 11.634 3.154 1.00 97.12 187 ALA A CA 1
ATOM 1444 C C . ALA A 1 187 ? -0.074 10.755 4.386 1.00 97.12 187 ALA A C 1
ATOM 1446 O O . ALA A 1 187 ? 0.279 9.578 4.245 1.00 97.12 187 ALA A O 1
ATOM 1447 N N . TYR A 1 188 ? -0.243 11.289 5.600 1.00 97.19 188 TYR A N 1
ATOM 1448 C CA . TYR A 1 188 ? -0.119 10.523 6.843 1.00 97.19 188 TYR A CA 1
ATOM 1449 C C . TYR A 1 188 ? -1.226 9.466 6.970 1.00 97.19 188 TYR A C 1
ATOM 1451 O O . TYR A 1 188 ? -0.932 8.289 7.184 1.00 97.19 188 TYR A O 1
ATOM 1459 N N . LEU A 1 189 ? -2.489 9.849 6.759 1.00 98.19 189 LEU A N 1
ATOM 1460 C CA . LEU A 1 189 ? -3.631 8.931 6.813 1.00 98.19 189 LEU A CA 1
ATOM 1461 C C . LEU A 1 189 ? -3.567 7.863 5.716 1.00 98.19 189 LEU A C 1
ATOM 1463 O O . LEU A 1 189 ? -3.907 6.710 5.966 1.00 98.19 189 LEU A O 1
ATOM 1467 N N . ALA A 1 190 ? -3.054 8.200 4.531 1.00 97.94 190 ALA A N 1
ATOM 1468 C CA . ALA A 1 190 ? -2.781 7.238 3.470 1.00 97.94 190 ALA A CA 1
ATOM 1469 C C . ALA A 1 190 ? -1.708 6.212 3.872 1.00 97.94 190 ALA A C 1
ATOM 1471 O O . ALA A 1 190 ? -1.818 5.036 3.530 1.00 97.94 190 ALA A O 1
ATOM 1472 N N . SER A 1 191 ? -0.692 6.641 4.628 1.00 95.44 191 SER A N 1
ATOM 1473 C CA . SER A 1 191 ? 0.359 5.764 5.160 1.00 95.44 191 SER A CA 1
ATOM 1474 C C . SER A 1 191 ? -0.177 4.845 6.266 1.00 95.44 191 SER A C 1
ATOM 1476 O O . SER A 1 191 ? 0.112 3.651 6.259 1.00 95.44 191 SER A O 1
ATOM 1478 N N . VAL A 1 192 ? -1.027 5.364 7.161 1.00 96.38 192 VAL A N 1
ATOM 1479 C CA . VAL A 1 192 ? -1.770 4.567 8.157 1.00 96.38 192 VAL A CA 1
ATOM 1480 C C . VAL A 1 192 ? -2.672 3.535 7.470 1.00 96.38 192 VAL A C 1
ATOM 1482 O O . VAL A 1 192 ? -2.656 2.359 7.832 1.00 96.38 192 VAL A O 1
ATOM 1485 N N . ALA A 1 193 ? -3.404 3.944 6.433 1.00 97.25 193 ALA A N 1
ATOM 1486 C CA . ALA A 1 193 ? -4.246 3.056 5.642 1.00 97.25 193 ALA A CA 1
ATOM 1487 C C . ALA A 1 193 ? -3.423 1.963 4.929 1.00 97.25 193 ALA A C 1
ATOM 1489 O O . ALA A 1 193 ? -3.804 0.794 4.973 1.00 97.25 193 ALA A O 1
ATOM 1490 N N . LYS A 1 194 ? -2.251 2.304 4.364 1.00 94.19 194 LYS A N 1
ATOM 1491 C CA . LYS A 1 194 ? -1.300 1.355 3.750 1.00 94.19 194 LYS A CA 1
ATOM 1492 C C . LYS A 1 194 ? -0.798 0.313 4.752 1.00 94.19 194 LYS A C 1
ATOM 1494 O O . LYS A 1 194 ? -0.895 -0.881 4.484 1.00 94.19 194 LYS A O 1
ATOM 1499 N N . ASP A 1 195 ? -0.310 0.738 5.917 1.00 91.00 195 ASP A N 1
ATOM 1500 C CA . ASP A 1 195 ? 0.209 -0.162 6.964 1.00 91.00 195 ASP A CA 1
ATOM 1501 C C . ASP A 1 195 ? -0.826 -1.210 7.413 1.00 91.00 195 ASP A C 1
ATOM 1503 O O . ASP A 1 195 ? -0.461 -2.336 7.759 1.00 91.00 195 ASP A O 1
ATOM 1507 N N . HIS A 1 196 ? -2.112 -0.849 7.365 1.00 91.94 196 HIS A N 1
ATOM 1508 C CA . HIS A 1 196 ? -3.248 -1.684 7.759 1.00 91.94 196 HIS A CA 1
ATOM 1509 C C . HIS A 1 196 ? -4.102 -2.181 6.571 1.00 91.94 196 HIS A C 1
ATOM 1511 O O . HIS A 1 196 ? -5.223 -2.649 6.776 1.00 91.94 196 HIS A O 1
ATOM 1517 N N . GLY A 1 197 ? -3.578 -2.122 5.339 1.00 90.25 197 GLY A N 1
ATOM 1518 C CA . GLY A 1 197 ? -4.157 -2.778 4.157 1.00 90.25 197 GLY A CA 1
ATOM 1519 C C . GLY A 1 197 ? -5.461 -2.176 3.623 1.00 90.25 197 GLY A C 1
ATOM 1520 O O . GLY A 1 197 ? -6.057 -2.751 2.712 1.00 90.25 197 GLY A O 1
ATOM 1521 N N . ALA A 1 198 ? -5.879 -1.022 4.145 1.00 95.19 198 ALA A N 1
ATOM 1522 C CA . ALA A 1 198 ? -6.987 -0.208 3.653 1.00 95.19 198 ALA A CA 1
ATOM 1523 C C . ALA A 1 198 ? -6.567 0.504 2.354 1.00 95.19 198 ALA A C 1
ATOM 1525 O O . ALA A 1 198 ? -6.246 1.694 2.324 1.00 95.19 198 ALA A O 1
ATOM 1526 N N . MET A 1 199 ?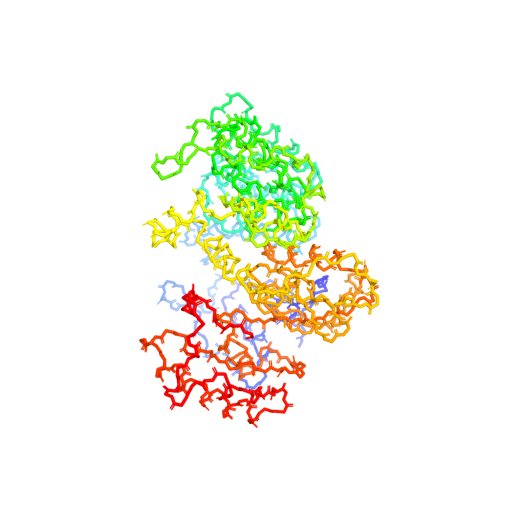 -6.439 -0.272 1.276 1.00 95.31 199 MET A N 1
ATOM 1527 C CA . MET A 1 199 ? -5.801 0.201 0.051 1.00 95.31 199 MET A CA 1
ATOM 1528 C C . MET A 1 199 ? -6.688 1.126 -0.786 1.00 95.31 199 MET A C 1
ATOM 1530 O O . MET A 1 199 ? -6.144 1.967 -1.503 1.00 95.31 199 MET A O 1
ATOM 1534 N N . THR A 1 200 ? -8.016 1.044 -0.667 1.00 95.81 200 THR A N 1
ATOM 1535 C CA . THR A 1 200 ? -8.922 1.992 -1.336 1.00 95.81 200 THR A CA 1
ATOM 1536 C C . THR A 1 200 ? -8.750 3.382 -0.727 1.00 95.81 200 THR A C 1
ATOM 1538 O O . THR A 1 200 ? -8.455 4.343 -1.440 1.00 95.81 200 THR A O 1
ATOM 1541 N N . ALA A 1 201 ? -8.812 3.468 0.603 1.00 96.94 201 ALA A N 1
ATOM 1542 C CA . ALA A 1 201 ? -8.543 4.676 1.372 1.00 96.94 201 ALA A CA 1
ATOM 1543 C C . ALA A 1 201 ? -7.125 5.213 1.146 1.00 96.94 201 ALA A C 1
ATOM 1545 O O . ALA A 1 201 ? -6.949 6.413 0.949 1.00 96.94 201 ALA A O 1
ATOM 1546 N N . CYS A 1 202 ? -6.113 4.339 1.129 1.00 98.06 202 CYS A N 1
ATOM 1547 C CA . CYS A 1 202 ? -4.725 4.709 0.854 1.00 98.06 202 CYS A CA 1
ATOM 1548 C C . CYS A 1 202 ? -4.585 5.452 -0.485 1.00 98.06 202 CYS A C 1
ATOM 1550 O O . CYS A 1 202 ? -4.018 6.546 -0.532 1.00 98.06 202 CYS A O 1
ATOM 1552 N N . VAL A 1 203 ? -5.155 4.890 -1.557 1.00 98.06 203 VAL A N 1
ATOM 1553 C CA . VAL A 1 203 ? -5.146 5.492 -2.897 1.00 98.06 203 VAL A CA 1
ATOM 1554 C C . VAL A 1 203 ? -5.907 6.821 -2.909 1.00 98.06 203 VAL A C 1
ATOM 1556 O O . VAL A 1 203 ? -5.361 7.810 -3.395 1.00 98.06 203 VAL A O 1
ATOM 1559 N N . SER A 1 204 ? -7.114 6.893 -2.337 1.00 98.12 204 SER A N 1
ATOM 1560 C CA . SER A 1 204 ? -7.909 8.133 -2.305 1.00 98.12 204 SER A CA 1
ATOM 1561 C C . SER A 1 204 ? -7.253 9.255 -1.487 1.00 98.12 204 SER A C 1
ATOM 1563 O O . SER A 1 204 ? -7.258 10.411 -1.913 1.00 98.12 204 SER A O 1
ATOM 1565 N N . CYS A 1 205 ? -6.633 8.933 -0.349 1.00 98.44 205 CYS A N 1
ATOM 1566 C CA . CYS A 1 205 ? -5.891 9.900 0.458 1.00 98.44 205 CYS A CA 1
ATOM 1567 C C . CYS A 1 205 ? -4.639 10.407 -0.280 1.00 98.44 205 CYS A C 1
ATOM 1569 O O . CYS A 1 205 ? -4.460 11.619 -0.402 1.00 98.44 205 CYS A O 1
ATOM 1571 N N . PHE A 1 206 ? -3.800 9.526 -0.844 1.00 98.19 206 PHE A N 1
ATOM 1572 C CA . PHE A 1 206 ? -2.636 9.979 -1.621 1.00 98.19 206 PHE A CA 1
ATOM 1573 C C . PHE A 1 206 ? -3.035 10.776 -2.874 1.00 98.19 206 PHE A C 1
ATOM 1575 O O . PHE A 1 206 ? -2.362 11.752 -3.201 1.00 98.19 206 PHE A O 1
ATOM 1582 N N . GLN A 1 207 ? -4.160 10.446 -3.518 1.00 97.69 207 GLN A N 1
ATOM 1583 C CA . GLN A 1 207 ? -4.702 11.228 -4.631 1.00 97.69 207 GLN A CA 1
ATOM 1584 C C . GLN A 1 207 ? -5.008 12.680 -4.225 1.00 97.69 207 GLN A C 1
ATOM 1586 O O . GLN A 1 207 ? -4.684 13.593 -4.981 1.00 97.69 207 GLN A O 1
ATOM 1591 N N . GLN A 1 208 ? -5.584 12.921 -3.038 1.00 97.69 208 GLN A N 1
ATOM 1592 C CA . GLN A 1 208 ? -5.816 14.288 -2.541 1.00 97.69 208 GLN A CA 1
ATOM 1593 C C . GLN A 1 208 ? -4.518 14.999 -2.146 1.00 97.69 208 GLN A C 1
ATOM 1595 O O . GLN A 1 208 ? -4.356 16.174 -2.471 1.00 97.69 208 GLN A O 1
ATOM 1600 N N . ALA A 1 209 ? -3.571 14.299 -1.511 1.00 97.06 209 ALA A N 1
ATOM 1601 C CA . ALA A 1 209 ? -2.269 14.875 -1.169 1.00 97.06 209 ALA A CA 1
ATOM 1602 C C . ALA A 1 209 ? -1.517 15.365 -2.423 1.00 97.06 209 ALA A C 1
ATOM 1604 O O . ALA A 1 209 ? -1.026 16.493 -2.450 1.00 97.06 209 ALA A O 1
ATOM 1605 N N . VAL A 1 210 ? -1.503 14.564 -3.496 1.00 95.69 210 VAL A N 1
ATOM 1606 C CA . VAL A 1 210 ? -0.913 14.944 -4.793 1.00 95.69 210 VAL A CA 1
ATOM 1607 C C . VAL A 1 210 ? -1.732 16.029 -5.501 1.00 95.69 210 VAL A C 1
ATOM 1609 O O . VAL A 1 210 ? -1.146 16.923 -6.099 1.00 95.69 210 VAL A O 1
ATOM 1612 N N . ALA A 1 211 ? -3.066 16.014 -5.420 1.00 95.00 211 ALA A N 1
ATOM 1613 C CA . ALA A 1 211 ? -3.894 17.064 -6.023 1.00 95.00 211 ALA A CA 1
ATOM 1614 C C . ALA A 1 211 ? -3.683 18.446 -5.371 1.00 95.00 211 ALA A C 1
ATOM 1616 O O . ALA A 1 211 ? -3.747 19.461 -6.061 1.00 95.00 211 ALA A O 1
ATOM 1617 N N . GLN A 1 212 ? -3.414 18.488 -4.062 1.00 94.62 212 GLN A N 1
ATOM 1618 C CA . GLN A 1 212 ? -3.131 19.722 -3.319 1.00 94.62 212 GLN A CA 1
ATOM 1619 C C . GLN A 1 212 ? -1.656 20.156 -3.407 1.00 94.62 212 GLN A C 1
ATOM 1621 O O . GLN A 1 212 ? -1.366 21.351 -3.393 1.00 94.62 212 GLN A O 1
ATOM 1626 N N . CYS A 1 213 ? -0.720 19.209 -3.524 1.00 93.06 213 CYS A N 1
ATOM 1627 C CA . CYS A 1 213 ? 0.717 19.473 -3.639 1.00 93.06 213 CYS A CA 1
ATOM 1628 C C . CYS A 1 213 ? 1.339 18.674 -4.808 1.00 93.06 213 CYS A C 1
ATOM 1630 O O . CYS A 1 213 ? 2.112 17.741 -4.579 1.00 93.06 213 CYS A O 1
ATOM 1632 N N . PRO A 1 214 ? 1.048 19.038 -6.074 1.00 90.81 214 PRO A N 1
ATOM 1633 C CA . PRO A 1 214 ? 1.417 18.247 -7.258 1.00 90.81 214 PRO A CA 1
ATOM 1634 C C . PRO A 1 214 ? 2.920 18.194 -7.562 1.00 90.81 214 PRO A C 1
ATOM 1636 O O . PRO A 1 214 ? 3.340 17.415 -8.417 1.00 90.81 214 PRO A O 1
ATOM 1639 N N . SER A 1 215 ? 3.720 19.012 -6.877 1.00 87.62 215 SER A N 1
ATOM 1640 C CA . SER A 1 215 ? 5.184 19.029 -6.966 1.00 87.62 215 SER A CA 1
ATOM 1641 C C . SER A 1 215 ? 5.873 18.303 -5.802 1.00 87.62 215 SER A C 1
ATOM 1643 O O . SER A 1 215 ? 7.101 18.226 -5.789 1.00 87.62 215 SER A O 1
ATOM 1645 N N . ASP A 1 216 ? 5.129 17.765 -4.826 1.00 88.94 216 ASP A N 1
ATOM 1646 C CA . ASP A 1 216 ? 5.725 17.012 -3.719 1.00 88.94 216 ASP A CA 1
ATOM 1647 C C . ASP A 1 216 ? 6.130 15.600 -4.177 1.00 88.94 216 ASP A C 1
ATOM 1649 O O . ASP A 1 216 ? 5.299 14.731 -4.468 1.00 88.94 216 ASP A O 1
ATOM 1653 N N . VAL A 1 217 ? 7.444 15.371 -4.234 1.00 86.06 217 VAL A N 1
ATOM 1654 C CA . VAL A 1 217 ? 8.043 14.108 -4.685 1.00 86.06 217 VAL A CA 1
ATOM 1655 C C . VAL A 1 217 ? 7.700 12.922 -3.776 1.00 86.06 217 VAL A C 1
ATOM 1657 O O . VAL A 1 217 ? 7.636 11.789 -4.253 1.00 86.06 217 VAL A O 1
ATOM 1660 N N . MET A 1 218 ? 7.451 13.153 -2.484 1.00 85.19 218 MET A N 1
ATOM 1661 C CA . MET A 1 218 ? 7.118 12.103 -1.522 1.00 85.19 218 MET A CA 1
ATOM 1662 C C . MET A 1 218 ? 5.646 11.706 -1.621 1.00 85.19 218 MET A C 1
ATOM 1664 O O . MET A 1 218 ? 5.342 10.513 -1.540 1.00 85.19 218 MET A O 1
ATOM 1668 N N . PHE A 1 219 ? 4.736 12.654 -1.846 1.00 92.31 219 PHE A N 1
ATOM 1669 C CA . PHE A 1 219 ? 3.325 12.355 -2.095 1.00 92.31 219 PHE A CA 1
ATOM 1670 C C . PHE A 1 219 ? 3.159 11.640 -3.440 1.00 92.31 219 PHE A C 1
ATOM 1672 O O . PHE A 1 219 ? 2.537 10.579 -3.484 1.00 92.31 219 PHE A O 1
ATOM 1679 N N . ALA A 1 220 ? 3.784 12.147 -4.511 1.00 90.31 220 ALA A N 1
ATOM 1680 C CA . ALA A 1 220 ? 3.722 11.532 -5.839 1.00 90.31 220 ALA A CA 1
ATOM 1681 C C . ALA A 1 220 ? 4.280 10.097 -5.840 1.00 90.31 220 ALA A C 1
ATOM 1683 O O . ALA A 1 220 ? 3.635 9.179 -6.347 1.00 90.31 220 ALA A O 1
ATOM 1684 N N . LEU A 1 221 ? 5.435 9.876 -5.201 1.00 86.25 221 LEU A N 1
ATOM 1685 C CA . LEU A 1 221 ? 6.028 8.547 -5.030 1.00 86.25 221 LEU A CA 1
ATOM 1686 C C . LEU A 1 221 ? 5.115 7.585 -4.263 1.00 86.25 221 LEU A C 1
ATOM 1688 O O . LEU A 1 221 ? 4.880 6.466 -4.717 1.00 86.25 221 LEU A O 1
ATOM 1692 N N . ASN A 1 222 ? 4.609 7.990 -3.096 1.00 90.06 222 ASN A N 1
ATOM 1693 C CA . ASN A 1 222 ? 3.784 7.087 -2.298 1.00 90.06 222 ASN A CA 1
ATOM 1694 C C . ASN A 1 222 ? 2.423 6.807 -2.958 1.00 90.06 222 ASN A C 1
ATOM 1696 O O . ASN A 1 222 ? 1.888 5.713 -2.778 1.00 90.06 222 ASN A O 1
ATOM 1700 N N . TYR A 1 223 ? 1.911 7.733 -3.779 1.00 94.81 223 TYR A N 1
ATOM 1701 C CA . TYR A 1 223 ? 0.730 7.505 -4.610 1.00 94.81 223 TYR A CA 1
ATOM 1702 C C . TYR A 1 223 ? 0.983 6.446 -5.695 1.00 94.81 223 TYR A C 1
ATOM 1704 O O . TYR A 1 223 ? 0.200 5.506 -5.815 1.00 94.81 223 TYR A O 1
ATOM 1712 N N . VAL A 1 224 ? 2.110 6.534 -6.416 1.00 90.94 224 VAL A N 1
ATOM 1713 C CA . VAL A 1 224 ? 2.560 5.507 -7.381 1.00 90.94 224 VAL A CA 1
ATOM 1714 C C . VAL A 1 224 ? 2.649 4.132 -6.708 1.00 90.94 224 VAL A C 1
ATOM 1716 O O . VAL A 1 224 ? 2.012 3.188 -7.169 1.00 90.94 224 VAL A O 1
ATOM 1719 N N . HIS A 1 225 ? 3.315 4.042 -5.552 1.00 87.62 225 HIS A N 1
ATOM 1720 C CA . HIS A 1 225 ? 3.388 2.812 -4.746 1.00 87.62 225 HIS A CA 1
ATOM 1721 C C . HIS A 1 225 ? 2.015 2.272 -4.309 1.00 87.62 225 HIS A C 1
ATOM 1723 O O . HIS A 1 225 ? 1.820 1.060 -4.233 1.00 87.62 225 HIS A O 1
ATOM 1729 N N . ALA A 1 226 ? 1.058 3.141 -3.975 1.00 93.06 226 ALA A N 1
ATOM 1730 C CA . ALA A 1 226 ? -0.291 2.715 -3.598 1.00 93.06 226 ALA A CA 1
ATOM 1731 C C . ALA A 1 226 ? -1.074 2.157 -4.800 1.00 93.06 226 ALA A C 1
ATOM 1733 O O . ALA A 1 226 ? -1.831 1.197 -4.654 1.00 93.06 226 ALA A O 1
ATOM 1734 N N . LEU A 1 227 ? -0.862 2.721 -5.992 1.00 93.06 227 LEU A N 1
ATOM 1735 C CA . LEU A 1 227 ? -1.448 2.242 -7.244 1.00 93.06 227 LEU A CA 1
ATOM 1736 C C . LEU A 1 227 ? -0.831 0.904 -7.688 1.00 93.06 227 LEU A C 1
ATOM 1738 O O . LEU A 1 227 ? -1.579 0.002 -8.061 1.00 93.06 227 LEU A O 1
ATOM 1742 N N . GLU A 1 228 ? 0.487 0.722 -7.563 1.00 88.06 228 GLU A N 1
ATOM 1743 C CA . GLU A 1 228 ? 1.176 -0.558 -7.816 1.00 88.06 228 GLU A CA 1
ATOM 1744 C C . GLU A 1 228 ? 0.636 -1.695 -6.934 1.00 88.06 228 GLU A C 1
ATOM 1746 O O . GLU A 1 228 ? 0.275 -2.751 -7.449 1.00 88.06 228 GLU A O 1
ATOM 1751 N N . VAL A 1 229 ? 0.476 -1.465 -5.623 1.00 88.25 229 VAL A N 1
ATOM 1752 C CA . VAL A 1 229 ? -0.130 -2.434 -4.681 1.00 88.25 229 VAL A CA 1
ATOM 1753 C C . VAL A 1 229 ? -1.580 -2.788 -5.061 1.00 88.25 229 VAL A C 1
ATOM 1755 O O . VAL A 1 229 ? -2.061 -3.894 -4.792 1.00 88.25 229 VAL A O 1
ATOM 1758 N N . CYS A 1 230 ? -2.280 -1.877 -5.736 1.00 90.69 230 CYS A N 1
ATOM 1759 C CA . CYS A 1 230 ? -3.612 -2.103 -6.295 1.00 90.69 230 CYS A CA 1
ATOM 1760 C C . CYS A 1 230 ? -3.610 -2.779 -7.683 1.00 90.69 230 CYS A C 1
ATOM 1762 O O . CYS A 1 230 ? -4.686 -3.018 -8.226 1.00 90.69 230 CYS A O 1
ATOM 1764 N N . GLY A 1 231 ? -2.445 -3.073 -8.275 1.00 88.06 231 GLY A N 1
ATOM 1765 C CA . GLY A 1 231 ? -2.314 -3.554 -9.658 1.00 88.06 231 GLY A CA 1
ATOM 1766 C C . GLY A 1 231 ? -2.646 -2.496 -10.722 1.00 88.06 231 GLY A C 1
ATOM 1767 O O . GLY A 1 231 ? -2.819 -2.817 -11.895 1.00 88.06 231 GLY A O 1
ATOM 1768 N N . ARG A 1 232 ? -2.761 -1.220 -10.330 1.00 90.81 232 ARG A N 1
ATOM 1769 C CA . ARG A 1 232 ? -3.194 -0.091 -11.172 1.00 90.81 232 ARG A CA 1
ATOM 1770 C C . ARG A 1 232 ? -2.010 0.546 -11.908 1.00 90.81 232 ARG A C 1
ATOM 1772 O O . ARG A 1 232 ? -1.803 1.758 -11.859 1.00 90.81 232 ARG A O 1
ATOM 1779 N N . TYR A 1 233 ? -1.222 -0.280 -12.594 1.00 86.62 233 TYR A N 1
ATOM 1780 C CA . TYR A 1 233 ? 0.032 0.126 -13.242 1.00 86.62 233 TYR A CA 1
ATOM 1781 C C . TYR A 1 233 ? -0.153 1.241 -14.288 1.00 86.62 233 TYR A C 1
ATOM 1783 O O . TYR A 1 233 ? 0.679 2.143 -14.373 1.00 86.62 233 TYR A O 1
ATOM 1791 N N . GLY A 1 234 ? -1.265 1.235 -15.033 1.00 86.69 234 GLY A N 1
ATOM 1792 C CA . GLY A 1 234 ? -1.599 2.301 -15.987 1.00 86.69 234 GLY A CA 1
ATOM 1793 C C . GLY A 1 234 ? -1.807 3.666 -15.320 1.00 86.69 234 GLY A C 1
ATOM 1794 O O . GLY A 1 234 ? -1.262 4.665 -15.785 1.00 86.69 234 GLY A O 1
ATOM 1795 N N . ASP A 1 235 ? -2.516 3.707 -14.188 1.00 92.19 235 ASP A N 1
ATOM 1796 C CA . ASP A 1 235 ? -2.694 4.939 -13.409 1.00 92.19 235 ASP A CA 1
ATOM 1797 C C . ASP A 1 235 ? -1.365 5.403 -12.798 1.00 92.19 235 ASP A C 1
ATOM 1799 O O . ASP A 1 235 ? -1.046 6.590 -12.825 1.00 92.19 235 ASP A O 1
ATOM 1803 N N . ALA A 1 236 ? -0.555 4.466 -12.293 1.00 89.75 236 ALA A N 1
ATOM 1804 C CA . ALA A 1 236 ? 0.772 4.755 -11.754 1.00 89.75 236 ALA A CA 1
ATOM 1805 C C . ALA A 1 236 ? 1.689 5.401 -12.814 1.00 89.75 236 ALA A C 1
ATOM 1807 O O . ALA A 1 236 ? 2.355 6.399 -12.535 1.00 89.75 236 ALA A O 1
ATOM 1808 N N . PHE A 1 237 ? 1.658 4.903 -14.054 1.00 87.62 237 PHE A N 1
ATOM 1809 C CA . PHE A 1 237 ? 2.367 5.490 -15.195 1.00 87.62 237 PHE A CA 1
ATOM 1810 C C . PHE A 1 237 ? 1.878 6.911 -15.533 1.00 87.62 237 PHE A C 1
ATOM 1812 O O . PHE A 1 237 ? 2.697 7.806 -15.755 1.00 87.62 237 PHE A O 1
ATOM 1819 N N . VAL A 1 238 ? 0.561 7.153 -15.506 1.00 90.50 238 VAL A N 1
ATOM 1820 C CA . VAL A 1 238 ? -0.017 8.499 -15.693 1.00 90.50 238 VAL A CA 1
ATOM 1821 C C . VAL A 1 238 ? 0.443 9.461 -14.591 1.00 90.50 238 VAL A C 1
ATOM 1823 O O . VAL A 1 238 ? 0.826 10.589 -14.900 1.00 90.50 238 VAL A O 1
ATOM 1826 N N . VAL A 1 239 ? 0.488 9.022 -13.328 1.00 90.12 239 VAL A N 1
ATOM 1827 C CA . VAL A 1 239 ? 0.991 9.835 -12.204 1.00 90.12 239 VAL A CA 1
ATOM 1828 C C . VAL A 1 239 ? 2.473 10.173 -12.373 1.00 90.12 239 VAL A C 1
ATOM 1830 O O . VAL A 1 239 ? 2.843 11.332 -12.188 1.00 90.12 239 VAL A O 1
ATOM 1833 N N . VAL A 1 240 ? 3.316 9.213 -12.779 1.00 90.31 240 VAL A N 1
ATOM 1834 C CA . VAL A 1 240 ? 4.739 9.473 -13.074 1.00 90.31 240 VAL A CA 1
ATOM 1835 C C . VAL A 1 240 ? 4.880 10.530 -14.171 1.00 90.31 240 VAL A C 1
ATOM 1837 O O . VAL A 1 240 ? 5.604 11.506 -13.973 1.00 90.31 240 VAL A O 1
ATOM 1840 N N . LYS A 1 241 ? 4.153 10.389 -15.290 1.00 89.12 241 LYS A N 1
ATOM 1841 C CA . LYS A 1 241 ? 4.174 11.365 -16.393 1.00 89.12 241 LYS A CA 1
ATOM 1842 C C . LYS A 1 241 ? 3.697 12.753 -15.966 1.00 89.12 241 LYS A C 1
ATOM 1844 O O . LYS A 1 241 ? 4.331 13.743 -16.323 1.00 89.12 241 LYS A O 1
ATOM 1849 N N . GLN A 1 242 ? 2.612 12.833 -15.196 1.00 90.38 242 GLN A N 1
ATOM 1850 C CA . GLN A 1 242 ? 2.084 14.109 -14.715 1.00 90.38 242 GLN A CA 1
ATOM 1851 C C . GLN A 1 242 ? 3.056 14.788 -13.745 1.00 90.38 242 GLN A C 1
ATOM 1853 O O . GLN A 1 242 ? 3.242 15.998 -13.837 1.00 90.38 242 GLN A O 1
ATOM 1858 N N . PHE A 1 243 ? 3.709 14.029 -12.857 1.00 90.44 243 PHE A N 1
ATOM 1859 C CA . PHE A 1 243 ? 4.716 14.572 -11.947 1.00 90.44 243 PHE A CA 1
ATOM 1860 C C . PHE A 1 243 ? 5.885 15.189 -12.720 1.00 90.44 243 PHE A C 1
ATOM 1862 O O . PHE A 1 243 ? 6.134 16.380 -12.561 1.00 90.44 243 PHE A O 1
ATOM 1869 N N . VAL A 1 244 ? 6.547 14.434 -13.609 1.00 88.69 244 VAL A N 1
ATOM 1870 C CA . VAL A 1 244 ? 7.738 14.943 -14.323 1.00 88.69 244 VAL A CA 1
ATOM 1871 C C . VAL A 1 244 ? 7.429 16.116 -15.261 1.00 88.69 244 VAL A C 1
ATOM 1873 O O . VAL A 1 244 ? 8.289 16.965 -15.480 1.00 88.69 244 VAL A O 1
ATOM 1876 N N . HIS A 1 245 ? 6.195 16.205 -15.768 1.00 8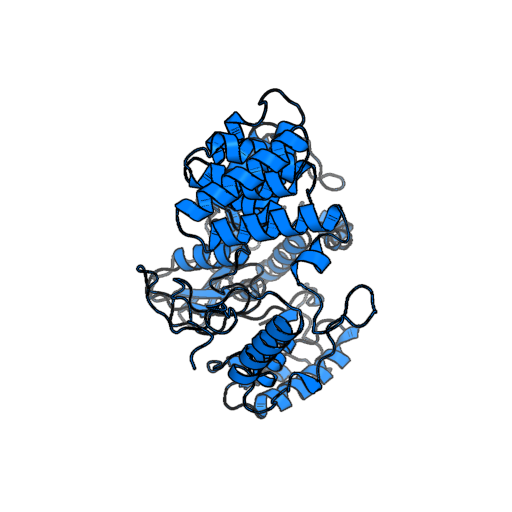8.69 245 HIS A N 1
ATOM 1877 C CA . HIS A 1 245 ? 5.718 17.351 -16.546 1.00 88.69 245 HIS A CA 1
ATOM 1878 C C . HIS A 1 245 ? 5.374 18.577 -15.677 1.00 88.69 245 HIS A C 1
ATOM 1880 O O . HIS A 1 245 ? 5.543 19.708 -16.125 1.00 88.69 245 HIS A O 1
ATOM 1886 N N . ASN A 1 246 ? 4.923 18.372 -14.434 1.00 86.75 246 ASN A N 1
ATOM 1887 C CA . ASN A 1 246 ? 4.642 19.445 -13.473 1.00 86.75 246 ASN A CA 1
ATOM 1888 C C . ASN A 1 246 ? 5.910 19.997 -12.797 1.00 86.75 246 ASN A C 1
ATOM 1890 O O . ASN A 1 246 ? 5.886 21.113 -12.278 1.00 86.75 246 ASN A O 1
ATOM 1894 N N . THR A 1 247 ? 7.000 19.226 -12.763 1.00 87.88 247 THR A N 1
ATOM 1895 C CA . THR A 1 247 ? 8.256 19.573 -12.075 1.00 87.88 247 THR A CA 1
ATOM 1896 C C . THR A 1 247 ? 9.476 19.600 -13.011 1.00 87.88 247 THR A C 1
ATOM 1898 O O . THR A 1 247 ? 10.544 19.135 -12.621 1.00 87.88 247 THR A O 1
ATOM 1901 N N . PRO A 1 248 ? 9.397 20.158 -14.239 1.00 89.06 248 PRO A N 1
ATOM 1902 C CA . PRO A 1 248 ? 10.398 19.929 -15.289 1.00 89.06 248 PRO A CA 1
ATOM 1903 C C . PRO A 1 248 ? 11.819 20.358 -14.892 1.00 89.06 248 PRO A C 1
ATOM 1905 O O . PRO A 1 248 ? 12.787 19.730 -15.309 1.00 89.06 248 PRO A O 1
ATOM 1908 N N . THR A 1 249 ? 11.950 21.386 -14.048 1.00 88.19 249 THR A N 1
ATOM 1909 C CA . THR A 1 249 ? 13.226 21.903 -13.528 1.00 88.19 249 THR A CA 1
ATOM 1910 C C . THR A 1 249 ? 13.737 21.204 -12.262 1.00 88.19 249 THR A C 1
ATOM 1912 O O . THR A 1 249 ? 14.795 21.573 -11.756 1.00 88.19 249 THR A O 1
ATOM 1915 N N . THR A 1 250 ? 13.027 20.211 -11.719 1.00 85.19 250 THR A N 1
ATOM 1916 C CA . THR A 1 250 ? 13.506 19.431 -10.571 1.00 85.19 250 THR A CA 1
ATOM 1917 C C . THR A 1 250 ? 14.634 18.504 -11.014 1.00 85.19 250 THR A C 1
ATOM 1919 O O . THR A 1 250 ? 14.430 17.609 -11.835 1.00 85.19 250 THR A O 1
ATOM 1922 N N . VAL A 1 251 ? 15.820 18.737 -10.449 1.00 80.88 251 VAL A N 1
ATOM 1923 C CA . VAL A 1 251 ? 17.058 18.009 -10.751 1.00 80.88 251 VAL A CA 1
ATOM 1924 C C . VAL A 1 251 ? 17.252 16.834 -9.788 1.00 80.88 251 VAL A C 1
ATOM 1926 O O . VAL A 1 251 ? 16.937 16.938 -8.601 1.00 80.88 251 VAL A O 1
ATOM 1929 N N . VAL A 1 252 ? 17.808 15.726 -10.281 1.00 71.69 252 VAL A N 1
ATOM 1930 C CA . VAL A 1 252 ? 18.288 14.597 -9.474 1.00 71.69 252 VAL A CA 1
ATOM 1931 C C . VAL A 1 252 ? 19.799 14.462 -9.672 1.00 71.69 252 VAL A C 1
ATOM 1933 O O . VAL A 1 252 ? 20.279 14.336 -10.795 1.00 71.69 252 VAL A O 1
ATOM 1936 N N . GLY A 1 253 ? 20.568 14.477 -8.581 1.00 71.12 253 GLY A N 1
ATOM 1937 C CA . GLY A 1 253 ? 22.030 14.492 -8.664 1.00 71.12 253 GLY A CA 1
ATOM 1938 C C . GLY A 1 253 ? 22.558 15.849 -9.133 1.00 71.12 253 GLY A C 1
ATOM 1939 O O . GLY A 1 253 ? 22.272 16.854 -8.486 1.00 71.12 253 GLY A O 1
ATOM 1940 N N . MET A 1 254 ? 23.347 15.867 -10.213 1.00 69.25 254 MET A N 1
ATOM 1941 C CA . MET A 1 254 ? 23.990 17.088 -10.727 1.00 69.25 254 MET A CA 1
ATOM 1942 C C . MET A 1 254 ? 23.223 17.713 -11.900 1.00 69.25 254 MET A C 1
ATOM 1944 O O . MET A 1 254 ? 22.855 18.881 -11.809 1.00 69.25 254 MET A O 1
ATOM 1948 N N . ASP A 1 255 ? 22.948 16.939 -12.957 1.00 80.88 255 ASP A N 1
ATOM 1949 C CA . ASP A 1 255 ? 22.502 17.493 -14.248 1.00 80.88 255 ASP A CA 1
ATOM 1950 C C . ASP A 1 255 ? 21.159 16.946 -14.763 1.00 80.88 255 ASP A C 1
ATOM 1952 O O . ASP A 1 255 ? 20.541 17.568 -15.623 1.00 80.88 255 ASP A O 1
ATOM 1956 N N . LEU A 1 256 ? 20.677 15.803 -14.256 1.00 82.25 256 LEU A N 1
ATOM 1957 C CA . LEU A 1 256 ? 19.440 15.198 -14.756 1.00 82.25 256 LEU A CA 1
ATOM 1958 C C . LEU A 1 256 ? 18.210 15.971 -14.295 1.00 82.25 256 LEU A C 1
ATOM 1960 O O . LEU A 1 256 ? 17.939 16.035 -13.096 1.00 82.25 256 LEU A O 1
ATOM 1964 N N . THR A 1 257 ? 17.380 16.407 -15.233 1.00 87.56 257 THR A N 1
ATOM 1965 C CA . THR A 1 257 ? 16.097 17.050 -14.947 1.00 87.56 257 THR A CA 1
ATOM 1966 C C . THR A 1 257 ? 14.916 16.087 -15.099 1.00 87.56 257 THR A C 1
ATOM 1968 O O . THR A 1 257 ? 14.961 15.092 -15.827 1.00 87.56 257 THR A O 1
ATOM 1971 N N . CYS A 1 258 ? 13.788 16.412 -14.465 1.00 86.56 258 CYS A N 1
ATOM 1972 C CA . CYS A 1 258 ? 12.520 15.743 -14.763 1.00 86.56 258 CYS A CA 1
ATOM 1973 C C . CYS A 1 258 ? 12.061 15.982 -16.214 1.00 86.56 258 CYS A C 1
ATOM 1975 O O . CYS A 1 258 ? 11.378 15.127 -16.775 1.00 86.56 258 CYS A O 1
ATOM 1977 N N . GLN A 1 259 ? 12.469 17.085 -16.854 1.00 89.69 259 GLN A N 1
ATOM 1978 C CA . GLN A 1 259 ? 12.195 17.344 -18.270 1.00 89.69 259 GLN A CA 1
ATOM 1979 C C . GLN A 1 259 ? 12.849 16.305 -19.203 1.00 89.69 259 GLN A C 1
ATOM 1981 O O . GLN A 1 259 ? 12.244 15.949 -20.216 1.00 89.69 259 GLN A O 1
ATOM 1986 N N . ASP A 1 260 ? 14.018 15.762 -18.853 1.00 87.44 260 ASP A N 1
ATOM 1987 C CA . ASP A 1 260 ? 14.676 14.696 -19.626 1.00 87.44 260 ASP A CA 1
ATOM 1988 C C . ASP A 1 260 ? 13.871 13.388 -19.552 1.00 87.44 260 ASP A C 1
ATOM 1990 O O . ASP A 1 260 ? 13.577 12.756 -20.569 1.00 87.44 260 ASP A O 1
ATOM 1994 N N . ILE A 1 261 ? 13.398 13.036 -18.351 1.00 85.94 261 ILE A N 1
ATOM 1995 C CA . ILE A 1 261 ? 12.486 11.901 -18.126 1.00 85.94 261 ILE A CA 1
ATOM 1996 C C . ILE A 1 261 ? 11.163 12.105 -18.877 1.00 85.94 261 ILE A C 1
ATOM 1998 O O . ILE A 1 261 ? 10.643 11.182 -19.507 1.00 85.94 261 ILE A O 1
ATOM 2002 N N . ALA A 1 262 ? 10.621 13.326 -18.851 1.00 88.62 262 ALA A N 1
ATOM 2003 C CA . ALA A 1 262 ? 9.408 13.679 -19.578 1.00 88.62 262 ALA A CA 1
ATOM 2004 C C . ALA A 1 262 ? 9.590 13.529 -21.098 1.00 88.62 262 ALA A C 1
ATOM 2006 O O . ALA A 1 262 ? 8.679 13.039 -21.764 1.00 88.62 262 ALA A O 1
ATOM 2007 N N . ALA A 1 263 ? 10.760 13.884 -21.643 1.00 89.06 263 ALA A N 1
ATOM 2008 C CA . ALA A 1 263 ? 11.081 13.709 -23.059 1.00 89.06 263 ALA A CA 1
ATOM 2009 C C . ALA A 1 263 ? 11.131 12.226 -23.464 1.00 89.06 263 ALA A C 1
ATOM 2011 O O . ALA A 1 263 ? 10.568 11.861 -24.497 1.00 89.06 263 ALA A O 1
ATOM 2012 N N . VAL A 1 264 ? 11.707 11.354 -22.627 1.00 86.25 264 VAL A N 1
ATOM 2013 C CA . VAL A 1 264 ? 11.692 9.896 -22.851 1.00 86.25 264 VAL A CA 1
ATOM 2014 C C . VAL A 1 264 ? 10.273 9.316 -22.806 1.00 86.25 264 VAL A C 1
ATOM 2016 O O . VAL A 1 264 ? 9.936 8.430 -23.594 1.00 86.25 264 VAL A O 1
ATOM 2019 N N . LEU A 1 265 ? 9.429 9.796 -21.891 1.00 85.50 265 LEU A N 1
ATOM 2020 C CA . LEU A 1 265 ? 8.056 9.310 -21.716 1.00 85.50 265 LEU A CA 1
ATOM 2021 C C . LEU A 1 265 ? 7.042 9.939 -22.691 1.00 85.50 265 LEU A C 1
ATOM 2023 O O . LEU A 1 265 ? 5.905 9.464 -22.780 1.00 85.50 265 LEU A O 1
ATOM 2027 N N . ALA A 1 266 ? 7.421 10.986 -23.428 1.00 88.25 266 ALA A N 1
ATOM 2028 C CA . ALA A 1 266 ? 6.535 11.708 -24.342 1.00 88.25 266 ALA A CA 1
ATOM 2029 C C . ALA A 1 266 ? 5.946 10.852 -25.489 1.00 88.25 266 ALA A C 1
ATOM 2031 O O . ALA A 1 266 ? 4.747 10.996 -25.737 1.00 88.25 266 ALA A O 1
ATOM 2032 N N . PRO A 1 267 ? 6.690 9.936 -26.154 1.00 86.25 267 PRO A N 1
ATOM 2033 C CA . PRO A 1 267 ? 6.154 9.111 -27.246 1.00 86.25 267 PRO A CA 1
ATOM 2034 C C . PRO A 1 267 ? 5.097 8.085 -26.813 1.00 86.25 267 PRO A C 1
ATOM 2036 O O . PRO A 1 267 ? 4.388 7.541 -27.655 1.00 86.25 267 PRO A O 1
ATOM 2039 N N . TYR A 1 268 ? 5.012 7.792 -25.514 1.00 82.81 268 TYR A N 1
ATOM 2040 C CA . TYR A 1 268 ? 4.207 6.707 -24.960 1.00 82.81 268 TYR A CA 1
ATOM 2041 C C . TYR A 1 268 ? 3.010 7.301 -24.223 1.00 82.81 268 TYR A C 1
ATOM 2043 O O . TYR A 1 268 ? 3.110 7.633 -23.041 1.00 82.81 268 TYR A O 1
ATOM 2051 N N . SER A 1 269 ? 1.897 7.543 -24.924 1.00 83.19 269 SER A N 1
ATOM 2052 C CA . SER A 1 269 ? 0.724 8.222 -24.353 1.00 83.19 269 SER A CA 1
ATOM 2053 C C . SER A 1 269 ? 0.177 7.470 -23.139 1.00 83.19 269 SER A C 1
ATOM 2055 O O . SER A 1 269 ? 0.052 8.069 -22.066 1.00 83.19 269 SER A O 1
ATOM 2057 N N . THR A 1 270 ? -0.051 6.170 -23.307 1.00 82.50 270 THR A N 1
ATOM 2058 C CA . THR A 1 270 ? -0.469 5.182 -22.308 1.00 82.50 270 THR A CA 1
ATOM 2059 C C . THR A 1 270 ? 0.676 4.224 -21.960 1.00 82.50 270 THR A C 1
ATOM 2061 O O . THR A 1 270 ? 1.743 4.249 -22.576 1.00 82.50 270 THR A O 1
ATOM 2064 N N . LEU A 1 271 ? 0.445 3.353 -20.974 1.00 77.44 271 LEU A N 1
ATOM 2065 C CA . LEU A 1 271 ? 1.375 2.278 -20.628 1.00 77.44 271 LEU A CA 1
ATOM 2066 C C . LEU A 1 271 ? 1.489 1.228 -21.753 1.00 77.44 271 LEU A C 1
ATOM 2068 O O . LEU A 1 271 ? 2.586 0.743 -22.027 1.00 77.44 271 LEU A O 1
ATOM 2072 N N . ASP A 1 272 ? 0.391 0.930 -22.452 1.00 76.00 272 ASP A N 1
ATOM 2073 C CA . ASP A 1 272 ? 0.353 -0.077 -23.521 1.00 76.00 272 ASP A CA 1
ATOM 2074 C C . ASP A 1 272 ? 1.165 0.349 -24.758 1.00 76.00 272 ASP A C 1
ATOM 2076 O O . ASP A 1 272 ? 1.777 -0.495 -25.418 1.00 76.00 272 ASP A O 1
ATOM 2080 N N . ASP A 1 273 ? 1.257 1.654 -25.044 1.00 72.88 273 ASP A N 1
ATOM 2081 C CA . ASP A 1 273 ? 2.071 2.201 -26.148 1.00 72.88 273 ASP A CA 1
ATOM 2082 C C . ASP A 1 273 ? 3.573 1.889 -25.989 1.00 72.88 273 ASP A C 1
ATOM 2084 O O . ASP A 1 273 ? 4.323 1.800 -26.970 1.00 72.88 273 ASP A O 1
ATOM 2088 N N . ALA A 1 274 ? 4.018 1.703 -24.742 1.00 66.88 274 ALA A N 1
ATOM 2089 C CA . ALA A 1 274 ? 5.386 1.342 -24.391 1.00 66.88 274 ALA A CA 1
ATOM 2090 C C . ALA A 1 274 ? 5.696 -0.161 -24.556 1.00 66.88 274 ALA A C 1
ATOM 2092 O O . ALA A 1 274 ? 6.866 -0.548 -24.458 1.00 66.88 274 ALA A O 1
ATOM 2093 N N . SER A 1 275 ? 4.694 -1.005 -24.840 1.00 66.00 275 SER A N 1
ATOM 2094 C CA . SER A 1 275 ? 4.870 -2.440 -25.117 1.00 66.00 275 SER A CA 1
ATOM 2095 C C . SER A 1 275 ? 5.694 -2.703 -26.382 1.00 66.00 275 SER A C 1
ATOM 2097 O O . SER A 1 275 ? 5.504 -2.068 -27.423 1.00 66.00 275 SER A O 1
ATOM 2099 N N . GLY A 1 276 ? 6.631 -3.654 -26.309 1.00 60.22 276 GLY A N 1
ATOM 2100 C CA . GLY A 1 276 ? 7.426 -4.084 -27.462 1.00 60.22 276 GLY A CA 1
ATOM 2101 C C . GLY A 1 276 ? 8.759 -4.735 -27.103 1.00 60.22 276 GLY A C 1
ATOM 2102 O O . GLY A 1 276 ? 9.068 -4.953 -25.936 1.00 60.22 276 GLY A O 1
ATOM 2103 N N . HIS A 1 277 ? 9.536 -5.062 -28.136 1.00 52.81 277 HIS A N 1
ATOM 2104 C CA . HIS A 1 277 ? 10.833 -5.724 -27.999 1.00 52.81 277 HIS A CA 1
ATOM 2105 C C . HIS A 1 277 ? 11.936 -4.754 -27.568 1.00 52.81 277 HIS A C 1
ATOM 2107 O O . HIS A 1 277 ? 11.894 -3.566 -27.891 1.00 52.81 277 HIS A O 1
ATOM 2113 N N . TRP A 1 278 ? 12.944 -5.308 -26.897 1.00 43.41 278 TRP A N 1
ATOM 2114 C CA . TRP A 1 278 ? 14.216 -4.645 -26.642 1.00 43.41 278 TRP A CA 1
ATOM 2115 C C . TRP A 1 278 ? 15.124 -4.715 -27.884 1.00 43.41 278 TRP A C 1
ATOM 2117 O O . TRP A 1 278 ? 15.119 -5.720 -28.597 1.00 43.41 278 TRP A O 1
ATOM 2127 N N . THR A 1 279 ? 15.903 -3.662 -28.135 1.00 44.09 279 THR A N 1
ATOM 2128 C CA . THR A 1 279 ? 16.890 -3.561 -29.226 1.00 44.09 279 THR A CA 1
ATOM 2129 C C . THR A 1 279 ? 18.178 -2.948 -28.682 1.00 44.09 279 THR A C 1
ATOM 2131 O O . THR A 1 279 ? 18.108 -1.981 -27.923 1.00 44.09 279 THR A O 1
ATOM 2134 N N . GLU A 1 280 ? 19.333 -3.487 -29.081 1.00 40.41 280 GLU A N 1
ATOM 2135 C CA . GLU A 1 280 ? 20.645 -3.252 -28.441 1.00 40.41 280 GLU A CA 1
ATOM 2136 C C . GLU A 1 280 ? 21.087 -1.777 -28.372 1.00 40.41 280 GLU A C 1
ATOM 2138 O O . GLU A 1 280 ? 21.838 -1.404 -27.479 1.00 40.41 280 GLU A O 1
ATOM 2143 N N . GLU A 1 281 ? 20.615 -0.929 -29.290 1.00 33.53 281 GLU A N 1
ATOM 2144 C CA . GLU A 1 281 ? 21.056 0.467 -29.444 1.00 33.53 281 GLU A CA 1
ATOM 2145 C C . GLU A 1 281 ? 20.513 1.446 -28.385 1.00 33.53 281 GLU A C 1
ATOM 2147 O O . GLU A 1 281 ? 20.972 2.586 -28.309 1.00 33.53 281 GLU A O 1
ATOM 2152 N N . ALA A 1 282 ? 19.467 1.075 -27.641 1.00 31.00 282 ALA A N 1
ATOM 2153 C CA . ALA A 1 282 ? 18.539 2.065 -27.094 1.00 31.00 282 ALA A CA 1
ATOM 2154 C C . ALA A 1 282 ? 18.722 2.326 -25.582 1.00 31.00 282 ALA A C 1
ATOM 2156 O O . ALA A 1 282 ? 18.725 1.391 -24.775 1.00 31.00 282 ALA A O 1
ATOM 2157 N N . ALA A 1 283 ? 18.851 3.615 -25.214 1.00 29.20 283 ALA A N 1
ATOM 2158 C CA . ALA A 1 283 ? 19.479 4.016 -23.952 1.00 29.20 283 ALA A CA 1
ATOM 2159 C C . ALA A 1 283 ? 19.144 5.427 -23.401 1.00 29.20 283 ALA A C 1
ATOM 2161 O O . ALA A 1 283 ? 18.750 6.289 -24.181 1.00 29.20 283 ALA A O 1
ATOM 2162 N N . MET A 1 284 ? 19.354 5.760 -22.106 1.00 32.41 284 MET A N 1
ATOM 2163 C CA . MET A 1 284 ? 18.750 5.179 -20.873 1.00 32.41 284 MET A CA 1
ATOM 2164 C C . MET A 1 284 ? 18.380 6.337 -19.830 1.00 32.41 284 MET A C 1
ATOM 2166 O O . MET A 1 284 ? 18.994 7.373 -19.977 1.00 32.41 284 MET A O 1
ATOM 2170 N N . ALA A 1 285 ? 17.421 6.249 -18.842 1.00 36.81 285 ALA A N 1
ATOM 2171 C CA . ALA A 1 285 ? 17.033 7.138 -17.652 1.00 36.81 285 ALA A CA 1
ATOM 2172 C C . ALA A 1 285 ? 15.861 6.757 -16.564 1.00 36.81 285 ALA A C 1
ATOM 2174 O O . ALA A 1 285 ? 14.852 7.439 -16.528 1.00 36.81 285 ALA A O 1
ATOM 2175 N N . TRP A 1 286 ? 15.897 5.738 -15.656 1.00 45.28 286 TRP A N 1
ATOM 2176 C CA . TRP A 1 286 ? 14.957 5.287 -14.509 1.00 45.28 286 TRP A CA 1
ATOM 2177 C C . TRP A 1 286 ? 13.371 5.444 -14.370 1.00 45.28 286 TRP A C 1
ATOM 2179 O O . TRP A 1 286 ? 12.621 6.031 -15.139 1.00 45.28 286 TRP A O 1
ATOM 2189 N N . LYS A 1 287 ? 12.879 4.866 -13.241 1.00 42.09 287 LYS A N 1
ATOM 2190 C CA . LYS A 1 287 ? 11.640 4.855 -12.398 1.00 42.09 287 LYS A CA 1
ATOM 2191 C C . LYS A 1 287 ? 10.316 4.434 -12.990 1.00 42.09 287 LYS A C 1
ATOM 2193 O O . LYS A 1 287 ? 9.625 3.642 -12.354 1.00 42.09 287 LYS A O 1
ATOM 2198 N N . GLY A 1 288 ? 10.006 4.850 -14.211 1.00 52.72 288 GLY A N 1
ATOM 2199 C CA . GLY A 1 288 ? 9.027 4.086 -14.981 1.00 52.72 288 GLY A CA 1
ATOM 2200 C C . GLY A 1 288 ? 9.505 2.635 -15.135 1.00 52.72 288 GLY A C 1
ATOM 2201 O O . GLY A 1 288 ? 8.697 1.716 -15.152 1.00 52.72 288 GLY A O 1
ATOM 2202 N N . THR A 1 289 ? 10.827 2.431 -15.190 1.00 61.09 289 THR A N 1
ATOM 2203 C CA . THR A 1 289 ? 11.529 1.186 -15.531 1.00 61.09 289 THR A CA 1
ATOM 2204 C C . THR A 1 289 ? 11.021 -0.059 -14.820 1.00 61.09 289 THR A C 1
ATOM 2206 O O . THR A 1 289 ? 10.947 -1.098 -15.461 1.00 61.09 289 THR A O 1
ATOM 2209 N N . HIS A 1 290 ? 10.654 0.013 -13.535 1.00 73.12 290 HIS A N 1
ATOM 2210 C CA . HIS A 1 290 ? 10.176 -1.167 -12.810 1.00 73.12 290 HIS A CA 1
ATOM 2211 C C . HIS A 1 290 ? 8.764 -1.570 -13.257 1.00 73.12 290 HIS A C 1
ATOM 2213 O O . HIS A 1 290 ? 8.578 -2.690 -13.727 1.00 73.12 290 HIS A O 1
ATOM 2219 N N . ILE A 1 291 ? 7.805 -0.636 -13.226 1.00 72.25 291 ILE A N 1
ATOM 2220 C CA . ILE A 1 291 ? 6.445 -0.825 -13.764 1.00 72.25 291 ILE A CA 1
ATOM 2221 C C . ILE A 1 291 ? 6.512 -1.274 -15.230 1.00 72.25 291 ILE A C 1
ATOM 2223 O O . ILE A 1 291 ? 5.864 -2.237 -15.631 1.00 72.25 291 ILE A O 1
ATOM 2227 N N . LEU A 1 292 ? 7.335 -0.591 -16.026 1.00 76.06 292 LEU A N 1
ATOM 2228 C CA . LEU A 1 292 ? 7.480 -0.838 -17.455 1.00 76.06 292 LEU A CA 1
ATOM 2229 C C . LEU A 1 292 ? 8.079 -2.226 -17.723 1.00 76.06 292 LEU A C 1
ATOM 2231 O O . LEU A 1 292 ? 7.555 -2.961 -18.555 1.00 76.06 292 LEU A O 1
ATOM 2235 N N . PHE A 1 293 ? 9.104 -2.640 -16.975 1.00 80.75 293 PHE A N 1
ATOM 2236 C CA . PHE A 1 293 ? 9.649 -3.993 -17.067 1.00 80.75 293 PHE A CA 1
ATOM 2237 C C . PHE A 1 293 ? 8.626 -5.051 -16.634 1.00 80.75 293 PHE A C 1
ATOM 2239 O O . PHE A 1 293 ? 8.455 -6.043 -17.335 1.00 80.75 293 PHE A O 1
ATOM 2246 N N . LEU A 1 294 ? 7.877 -4.837 -15.547 1.00 78.62 294 LEU A N 1
ATOM 2247 C CA . LEU A 1 294 ? 6.830 -5.763 -15.089 1.00 78.62 294 LEU A CA 1
ATOM 2248 C C . LEU A 1 294 ? 5.664 -5.933 -16.068 1.00 78.62 294 LEU A C 1
ATOM 2250 O O . LEU A 1 294 ? 4.952 -6.930 -15.987 1.00 78.62 294 LEU A O 1
ATOM 2254 N N . GLN A 1 295 ? 5.433 -4.975 -16.963 1.00 80.69 295 GLN A N 1
ATOM 2255 C CA . GLN A 1 295 ? 4.311 -4.989 -17.909 1.00 80.69 295 GLN A CA 1
ATOM 2256 C C . GLN A 1 295 ? 4.745 -5.274 -19.359 1.00 80.69 295 GLN A C 1
ATOM 2258 O O . GLN A 1 295 ? 3.938 -5.175 -20.278 1.00 80.69 295 GLN A O 1
ATOM 2263 N N . GLY A 1 296 ? 6.008 -5.661 -19.588 1.00 73.12 296 GLY A N 1
ATOM 2264 C CA . GLY A 1 296 ? 6.532 -5.944 -20.934 1.00 73.12 296 GLY A CA 1
ATOM 2265 C C . GLY A 1 296 ? 6.705 -4.683 -21.792 1.00 73.12 296 GLY A C 1
ATOM 2266 O O . GLY A 1 296 ? 6.868 -4.747 -23.012 1.00 73.12 296 GLY A O 1
ATOM 2267 N N . CYS A 1 297 ? 6.691 -3.516 -21.154 1.00 78.75 297 CYS A N 1
ATOM 2268 C CA . CYS A 1 297 ? 6.818 -2.201 -21.763 1.00 78.75 297 CYS A CA 1
ATOM 2269 C C . CYS A 1 297 ? 8.290 -1.835 -21.996 1.00 78.75 297 CYS A C 1
ATOM 2271 O O . CYS A 1 297 ? 8.787 -0.801 -21.546 1.00 78.75 297 CYS A O 1
ATOM 2273 N N . LEU A 1 298 ? 9.009 -2.725 -22.690 1.00 75.19 298 LEU A N 1
ATOM 2274 C CA . LEU A 1 298 ? 10.467 -2.693 -22.832 1.00 75.19 298 LEU A CA 1
ATOM 2275 C C . LEU A 1 298 ? 10.977 -1.737 -23.925 1.00 75.19 298 LEU A C 1
ATOM 2277 O O . LEU A 1 298 ? 12.138 -1.838 -24.306 1.00 75.19 298 LEU A O 1
ATOM 2281 N N . ARG A 1 299 ? 10.153 -0.813 -24.440 1.00 75.50 299 ARG A N 1
ATOM 2282 C CA . ARG A 1 299 ? 10.584 0.206 -25.420 1.00 75.50 299 ARG A CA 1
ATOM 2283 C C . ARG A 1 299 ? 11.184 1.460 -24.772 1.00 75.50 299 ARG A C 1
ATOM 2285 O O . ARG A 1 299 ? 12.254 1.872 -25.203 1.00 75.50 299 ARG A O 1
ATOM 2292 N N . PRO A 1 300 ? 10.573 2.062 -23.733 1.00 75.25 300 PRO A N 1
ATOM 2293 C CA . PRO A 1 300 ? 11.225 3.093 -22.931 1.00 75.25 300 PRO A CA 1
ATOM 2294 C C . PRO A 1 300 ? 12.246 2.540 -21.934 1.00 75.25 300 PRO A C 1
ATOM 2296 O O . PRO A 1 300 ? 13.166 3.272 -21.628 1.00 75.25 300 PRO A O 1
ATOM 2299 N N . VAL A 1 301 ? 12.139 1.297 -21.433 1.00 74.00 301 VAL A N 1
ATOM 2300 C CA . VAL A 1 301 ? 13.137 0.697 -20.505 1.00 74.00 301 VAL A CA 1
ATOM 2301 C C . VAL A 1 301 ? 14.592 0.911 -20.969 1.00 74.00 301 VAL A C 1
ATOM 2303 O O . VAL A 1 301 ? 15.367 1.413 -20.156 1.00 74.00 301 VAL A O 1
ATOM 2306 N N . PRO A 1 302 ? 14.933 0.644 -22.252 1.00 72.75 302 PRO A N 1
ATOM 2307 C CA . PRO A 1 302 ? 15.970 1.302 -23.035 1.00 72.75 302 PRO A CA 1
ATOM 2308 C C . 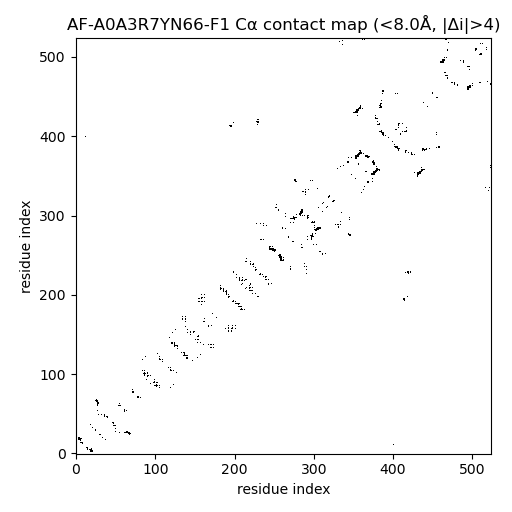PRO A 1 302 ? 16.318 2.698 -22.604 1.00 72.75 302 PRO A C 1
ATOM 2310 O O . PRO A 1 302 ? 17.244 2.828 -21.843 1.00 72.75 302 PRO A O 1
ATOM 2313 N N . ALA A 1 303 ? 15.568 3.720 -23.007 1.00 74.00 303 ALA A N 1
ATOM 2314 C CA . ALA A 1 303 ? 15.697 5.104 -22.580 1.00 74.00 303 ALA A CA 1
ATOM 2315 C C . ALA A 1 303 ? 15.416 5.352 -21.068 1.00 74.00 303 ALA A C 1
ATOM 2317 O O . ALA A 1 303 ? 15.344 6.505 -20.672 1.00 74.00 303 ALA A O 1
ATOM 2318 N N . LEU A 1 304 ? 15.365 4.323 -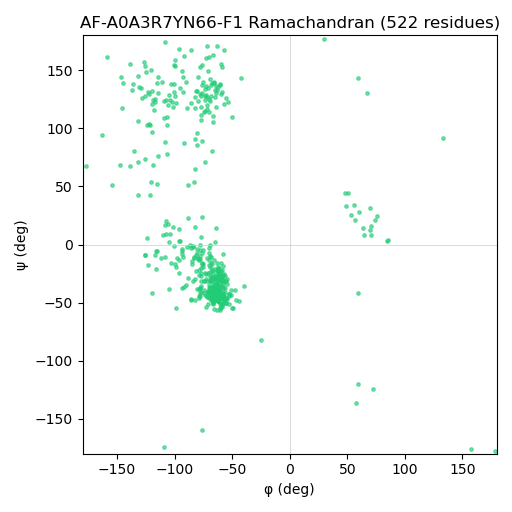20.192 1.00 75.25 304 LEU A N 1
ATOM 2319 C CA . LEU A 1 304 ? 15.081 4.398 -18.744 1.00 75.25 304 LEU A CA 1
ATOM 2320 C C . LEU A 1 304 ? 16.070 3.620 -17.795 1.00 75.25 304 LEU A C 1
ATOM 2322 O O . LEU A 1 304 ? 15.643 3.068 -16.783 1.00 75.25 304 LEU A O 1
ATOM 2326 N N . VAL A 1 305 ? 17.401 3.676 -18.018 1.00 75.56 305 VAL A N 1
ATOM 2327 C CA . VAL A 1 305 ? 18.503 3.476 -17.020 1.00 75.56 305 VAL A CA 1
ATOM 2328 C C . VAL A 1 305 ? 19.536 4.645 -16.730 1.00 75.56 305 VAL A C 1
ATOM 2330 O O . VAL A 1 305 ? 19.766 4.884 -15.560 1.00 75.56 305 VAL A O 1
ATOM 2333 N N . ASP A 1 306 ? 20.086 5.440 -17.676 1.00 75.19 306 ASP A N 1
ATOM 2334 C CA . ASP A 1 306 ? 21.497 5.938 -17.850 1.00 75.19 306 ASP A CA 1
ATOM 2335 C C . ASP A 1 306 ? 21.704 7.460 -17.988 1.00 75.19 306 ASP A C 1
ATOM 2337 O O . ASP A 1 306 ? 22.794 7.965 -17.798 1.00 75.19 306 ASP A O 1
ATOM 2341 N N . ALA A 1 307 ? 20.650 8.247 -18.129 1.00 75.62 307 ALA A N 1
ATOM 2342 C CA . ALA A 1 307 ? 20.627 9.570 -17.534 1.00 75.62 307 ALA A CA 1
ATOM 2343 C C . ALA A 1 307 ? 20.521 9.418 -15.996 1.00 75.62 307 ALA A C 1
ATOM 2345 O O . ALA A 1 307 ? 20.664 10.388 -15.262 1.00 75.62 307 ALA A O 1
ATOM 2346 N N . ILE A 1 308 ? 20.317 8.180 -15.498 1.00 76.31 308 ILE A N 1
ATOM 2347 C CA . ILE A 1 308 ? 20.346 7.805 -14.081 1.00 76.31 308 ILE A CA 1
ATOM 2348 C C . ILE A 1 308 ? 21.477 6.811 -13.711 1.00 76.31 308 ILE A C 1
ATOM 2350 O O . ILE A 1 308 ? 21.903 6.835 -12.568 1.00 76.31 308 ILE A O 1
ATOM 2354 N N . GLU A 1 309 ? 22.076 6.029 -14.610 1.00 80.00 309 GLU A N 1
ATOM 2355 C CA . GLU A 1 309 ? 23.228 5.143 -14.310 1.00 80.00 309 GLU A CA 1
ATOM 2356 C C . GLU A 1 309 ? 24.477 5.886 -13.820 1.00 80.00 309 GLU A C 1
ATOM 2358 O O . GLU A 1 309 ? 25.030 5.449 -12.812 1.00 80.00 309 GLU A O 1
ATOM 2363 N N . PRO A 1 310 ? 24.863 7.059 -14.355 1.00 81.00 310 PRO A N 1
ATOM 2364 C CA . PRO A 1 310 ? 25.843 7.940 -13.732 1.00 81.00 310 PRO A CA 1
ATOM 2365 C C . PRO A 1 310 ? 25.436 8.330 -12.307 1.00 81.00 310 PRO A C 1
ATOM 2367 O O . PRO A 1 310 ? 26.278 8.357 -11.410 1.00 81.00 310 PRO A O 1
ATOM 2370 N N . LEU A 1 311 ? 24.141 8.555 -12.054 1.00 76.00 311 LEU A N 1
ATOM 2371 C CA . LEU A 1 311 ? 23.623 8.860 -10.717 1.00 76.00 311 LEU A CA 1
ATOM 2372 C C . LEU A 1 311 ? 23.585 7.629 -9.798 1.00 76.00 311 LEU A C 1
ATOM 2374 O O . LEU A 1 311 ? 23.775 7.770 -8.596 1.00 76.00 311 LEU A O 1
ATOM 2378 N N . ARG A 1 312 ? 23.373 6.417 -10.318 1.00 79.56 312 ARG A N 1
ATOM 2379 C CA . ARG A 1 312 ? 23.423 5.157 -9.555 1.00 79.56 312 ARG A CA 1
ATOM 2380 C C . ARG A 1 312 ? 24.850 4.781 -9.213 1.00 79.56 312 ARG A C 1
ATOM 2382 O O . ARG A 1 312 ? 25.135 4.405 -8.082 1.00 79.56 312 ARG A O 1
ATOM 2389 N N . TYR A 1 313 ? 25.741 4.918 -10.181 1.00 79.62 313 TYR A N 1
ATOM 2390 C CA . TYR A 1 313 ? 27.163 4.706 -10.017 1.00 79.62 313 TYR A CA 1
ATOM 2391 C C . TYR A 1 313 ? 27.728 5.681 -8.974 1.00 79.62 313 TYR A C 1
ATOM 2393 O O . TYR A 1 313 ? 28.416 5.261 -8.047 1.00 79.62 313 TYR A O 1
ATOM 2401 N N . HIS A 1 314 ? 27.357 6.965 -9.051 1.00 74.06 314 HIS A N 1
ATOM 2402 C CA . HIS A 1 314 ? 27.841 7.984 -8.120 1.00 74.06 314 HIS A CA 1
ATOM 2403 C C . HIS A 1 314 ? 27.119 7.975 -6.756 1.00 74.06 314 HIS A C 1
ATOM 2405 O O . HIS A 1 314 ? 27.779 8.025 -5.723 1.00 74.06 314 HIS A O 1
ATOM 2411 N N . TYR A 1 315 ? 25.784 7.886 -6.716 1.00 73.44 315 TYR A N 1
ATOM 2412 C CA . TYR A 1 315 ? 24.961 8.061 -5.501 1.00 73.44 315 TYR A CA 1
ATOM 2413 C C . TYR A 1 315 ? 24.168 6.817 -5.063 1.00 73.44 315 TYR A C 1
ATOM 2415 O O . TYR A 1 315 ? 23.612 6.808 -3.965 1.00 73.44 315 TYR A O 1
ATOM 2423 N N . GLY A 1 316 ? 24.104 5.746 -5.861 1.00 67.69 316 GLY A N 1
ATOM 2424 C CA . GLY A 1 316 ? 23.335 4.530 -5.544 1.00 67.69 316 GLY A CA 1
ATOM 2425 C C . GLY A 1 316 ? 23.779 3.850 -4.247 1.00 67.69 316 GLY A C 1
ATOM 2426 O O . GLY A 1 316 ? 22.956 3.314 -3.503 1.00 67.69 316 GLY A O 1
ATOM 2427 N N . HIS A 1 317 ? 25.061 3.988 -3.897 1.00 71.94 317 HIS A N 1
ATOM 2428 C CA . HIS A 1 317 ? 25.603 3.549 -2.612 1.00 71.94 317 HIS A CA 1
ATOM 2429 C C . HIS A 1 317 ? 24.961 4.256 -1.398 1.00 71.94 317 HIS A C 1
ATOM 2431 O O . HIS A 1 317 ? 24.982 3.702 -0.304 1.00 71.94 317 HIS A O 1
ATOM 2437 N N . LEU A 1 318 ? 24.331 5.426 -1.570 1.00 68.44 318 LEU A N 1
ATOM 2438 C CA . LEU A 1 318 ? 23.561 6.126 -0.532 1.00 68.44 318 LEU A CA 1
ATOM 2439 C C . LEU A 1 318 ? 22.087 5.693 -0.500 1.00 68.44 318 LEU A C 1
ATOM 2441 O O . LEU A 1 318 ? 21.465 5.708 0.564 1.00 68.44 318 LEU A O 1
ATOM 2445 N N . LEU A 1 319 ? 21.517 5.273 -1.637 1.00 66.88 319 LEU A N 1
ATOM 2446 C CA . LEU A 1 319 ? 20.078 5.006 -1.776 1.00 66.88 319 LEU A CA 1
ATOM 2447 C C . LEU A 1 319 ? 19.568 3.880 -0.864 1.00 66.88 319 LEU A C 1
ATOM 2449 O O . LEU A 1 319 ? 18.392 3.889 -0.498 1.00 66.88 319 LEU A O 1
ATOM 2453 N N . HIS A 1 320 ? 20.440 2.969 -0.418 1.00 65.31 320 HIS A N 1
ATOM 2454 C CA . HIS A 1 320 ? 20.091 1.915 0.543 1.00 65.31 320 HIS A CA 1
ATOM 2455 C C . HIS A 1 320 ? 19.599 2.455 1.907 1.00 65.31 320 HIS A C 1
ATOM 2457 O O . HIS A 1 320 ? 18.853 1.771 2.609 1.00 65.31 320 HIS A O 1
ATOM 2463 N N . THR A 1 321 ? 19.983 3.686 2.267 1.00 63.34 321 THR A N 1
ATOM 2464 C CA . THR A 1 321 ? 19.559 4.371 3.505 1.00 63.34 321 THR A CA 1
ATOM 2465 C C . THR A 1 321 ? 18.150 4.968 3.418 1.00 63.34 321 THR A C 1
ATOM 2467 O O . THR A 1 321 ? 17.569 5.341 4.435 1.00 63.34 321 THR A O 1
ATOM 2470 N N . THR A 1 322 ? 17.589 5.063 2.210 1.00 64.06 322 THR A N 1
ATOM 2471 C CA . THR A 1 322 ? 16.349 5.799 1.928 1.00 64.06 322 THR A CA 1
ATOM 2472 C C . THR A 1 322 ? 15.111 4.898 1.932 1.00 64.06 322 THR A C 1
ATOM 2474 O O . THR A 1 322 ? 15.196 3.669 1.859 1.00 64.06 322 THR A O 1
ATOM 2477 N N . SER A 1 323 ? 13.924 5.511 1.920 1.00 59.72 323 SER A N 1
ATOM 2478 C CA . SER A 1 323 ? 12.651 4.811 1.701 1.00 59.72 323 SER A CA 1
ATOM 2479 C C . SER A 1 323 ? 12.545 4.127 0.328 1.00 59.72 323 SER A C 1
ATOM 2481 O O . SER A 1 323 ? 11.749 3.203 0.184 1.00 59.72 323 SER A O 1
ATOM 2483 N N . ILE A 1 324 ? 13.357 4.522 -0.665 1.00 62.16 324 ILE A N 1
ATOM 2484 C CA . ILE A 1 324 ? 13.375 3.926 -2.015 1.00 62.16 324 ILE A CA 1
ATOM 2485 C C . ILE A 1 324 ? 14.454 2.852 -2.205 1.00 62.16 324 ILE A C 1
ATOM 2487 O O . ILE A 1 324 ? 14.706 2.430 -3.332 1.00 62.16 324 ILE A O 1
ATOM 2491 N N . ARG A 1 325 ? 15.072 2.359 -1.123 1.00 62.41 325 ARG A N 1
ATOM 2492 C CA . ARG A 1 325 ? 16.075 1.279 -1.179 1.00 62.41 325 ARG A CA 1
ATOM 2493 C C . ARG A 1 325 ? 15.588 0.012 -1.897 1.00 62.41 325 ARG A C 1
ATOM 2495 O O . ARG A 1 325 ? 16.379 -0.639 -2.570 1.00 62.41 325 ARG A O 1
ATOM 2502 N N . ASN A 1 326 ? 14.296 -0.313 -1.787 1.00 69.12 326 ASN A N 1
ATOM 2503 C CA . ASN A 1 326 ? 13.700 -1.458 -2.478 1.00 69.12 326 ASN A CA 1
ATOM 2504 C C . ASN A 1 326 ? 13.629 -1.207 -3.991 1.00 69.12 326 ASN A C 1
ATOM 2506 O O . ASN A 1 326 ? 14.022 -2.078 -4.757 1.00 69.12 326 ASN A O 1
ATOM 2510 N N . GLU A 1 327 ? 13.252 0.003 -4.425 1.00 71.88 327 GLU A N 1
ATOM 2511 C CA . GLU A 1 327 ? 13.350 0.377 -5.842 1.00 71.88 327 GLU A CA 1
ATOM 2512 C C . GLU A 1 327 ? 14.791 0.275 -6.327 1.00 71.88 327 GLU A C 1
ATOM 2514 O O . GLU A 1 327 ? 15.027 -0.309 -7.378 1.00 71.88 327 GLU A O 1
ATOM 2519 N N . HIS A 1 328 ? 15.759 0.777 -5.546 1.00 71.81 328 HIS A N 1
ATOM 2520 C CA . HIS A 1 328 ? 17.184 0.659 -5.870 1.00 71.81 328 HIS A CA 1
ATOM 2521 C C . HIS A 1 328 ? 17.647 -0.798 -6.028 1.00 71.81 328 HIS A C 1
ATOM 2523 O O . HIS A 1 328 ? 18.522 -1.060 -6.848 1.00 71.81 328 HIS A O 1
ATOM 2529 N N . ALA A 1 329 ? 17.045 -1.759 -5.324 1.00 72.69 329 ALA A N 1
ATOM 2530 C CA . ALA A 1 329 ? 17.259 -3.174 -5.614 1.00 72.69 329 ALA A CA 1
ATOM 2531 C C . ALA A 1 329 ? 16.592 -3.585 -6.942 1.00 72.69 329 ALA A C 1
ATOM 2533 O O . ALA A 1 329 ? 17.272 -4.119 -7.815 1.00 72.69 329 ALA A O 1
ATOM 2534 N N . TYR A 1 330 ? 15.301 -3.282 -7.139 1.00 76.81 330 TYR A N 1
ATOM 2535 C CA . TYR A 1 330 ? 14.555 -3.668 -8.345 1.00 76.81 330 TYR A CA 1
ATOM 2536 C C . TYR A 1 330 ? 15.168 -3.118 -9.646 1.00 76.81 330 TYR A C 1
ATOM 2538 O O . TYR A 1 330 ? 15.467 -3.913 -10.540 1.00 76.81 330 TYR A O 1
ATOM 2546 N N . TYR A 1 331 ? 15.418 -1.803 -9.774 1.00 75.69 331 TYR A N 1
ATOM 2547 C CA . TYR A 1 331 ? 16.021 -1.257 -11.005 1.00 75.69 331 TYR A CA 1
ATOM 2548 C C . TYR A 1 331 ? 17.490 -1.743 -11.175 1.00 75.69 331 TYR A C 1
ATOM 2550 O O . TYR A 1 331 ? 17.882 -2.050 -12.298 1.00 75.69 331 TYR A O 1
ATOM 2558 N N . SER A 1 332 ? 18.244 -2.029 -10.096 1.00 75.69 332 SER A N 1
ATOM 2559 C CA . SER A 1 332 ? 19.593 -2.640 -10.189 1.00 75.69 332 SER A CA 1
ATOM 2560 C C . SER A 1 332 ? 19.594 -4.112 -10.617 1.00 75.69 332 SER A C 1
ATOM 2562 O O . SER A 1 332 ? 20.590 -4.583 -11.161 1.00 75.69 332 SER A O 1
ATOM 2564 N N . CYS A 1 333 ? 18.510 -4.860 -10.393 1.00 76.31 333 CYS A N 1
ATOM 2565 C CA . CYS A 1 333 ? 18.319 -6.145 -11.066 1.00 76.31 333 CYS A CA 1
ATOM 2566 C C . CYS A 1 333 ? 17.999 -5.914 -12.550 1.00 76.31 333 CYS A C 1
ATOM 2568 O O . CYS A 1 333 ? 18.572 -6.574 -13.410 1.00 76.31 333 CYS A O 1
ATOM 2570 N N . ILE A 1 334 ? 17.119 -4.957 -12.866 1.00 75.62 334 ILE A N 1
ATOM 2571 C CA . ILE A 1 334 ? 16.668 -4.701 -14.242 1.00 75.62 334 ILE A CA 1
ATOM 2572 C C . ILE A 1 334 ? 17.814 -4.243 -15.161 1.00 75.62 334 ILE A C 1
ATOM 2574 O O . ILE A 1 334 ? 17.850 -4.710 -16.294 1.00 75.62 334 ILE A O 1
ATOM 2578 N N . THR A 1 335 ? 18.782 -3.434 -14.706 1.00 74.19 335 THR A N 1
ATOM 2579 C CA . THR A 1 335 ? 19.977 -3.061 -15.508 1.00 74.19 335 THR A CA 1
ATOM 2580 C C . THR A 1 335 ? 20.720 -4.266 -16.061 1.00 74.19 335 THR A C 1
ATOM 2582 O O . THR A 1 335 ? 21.002 -4.355 -17.251 1.00 74.19 335 THR A O 1
ATOM 2585 N N . GLN A 1 336 ? 21.034 -5.206 -15.180 1.00 73.88 336 GLN A N 1
ATOM 2586 C CA . GLN A 1 336 ? 21.806 -6.396 -15.503 1.00 73.88 336 GLN A CA 1
ATOM 2587 C C . GLN A 1 336 ? 20.939 -7.448 -16.204 1.00 73.88 336 GLN A C 1
ATOM 2589 O O . GLN A 1 336 ? 21.443 -8.250 -16.980 1.00 73.88 336 GLN A O 1
ATOM 2594 N N . LEU A 1 337 ? 19.622 -7.445 -15.971 1.00 74.31 337 LEU A N 1
ATOM 2595 C CA . LEU A 1 337 ? 18.695 -8.301 -16.704 1.00 74.31 337 LEU A CA 1
ATOM 2596 C C . LEU A 1 337 ? 18.459 -7.805 -18.132 1.00 74.31 337 LEU A C 1
ATOM 2598 O O . LEU A 1 337 ? 18.269 -8.651 -19.006 1.00 74.31 337 LEU A O 1
ATOM 2602 N N . VAL A 1 338 ? 18.506 -6.496 -18.416 1.00 71.88 338 VAL A N 1
ATOM 2603 C CA . VAL A 1 338 ? 18.438 -6.044 -19.814 1.00 71.88 338 VAL A CA 1
ATOM 2604 C C . VAL A 1 338 ? 19.674 -6.454 -20.602 1.00 71.88 338 VAL A C 1
ATOM 2606 O O . VAL A 1 338 ? 19.499 -6.995 -21.683 1.00 71.88 338 VAL A O 1
ATOM 2609 N N . THR A 1 339 ? 20.895 -6.352 -20.059 1.00 69.56 339 THR A N 1
ATOM 2610 C CA . THR A 1 339 ? 22.118 -6.708 -20.814 1.00 69.56 339 THR A CA 1
ATOM 2611 C C . THR A 1 339 ? 22.215 -8.180 -21.238 1.00 69.56 339 THR A C 1
ATOM 2613 O O . THR A 1 339 ? 23.004 -8.496 -22.127 1.00 69.56 339 THR A O 1
ATOM 2616 N N . ILE A 1 340 ? 21.419 -9.090 -20.660 1.00 68.06 340 ILE A N 1
ATOM 2617 C CA . ILE A 1 340 ? 21.350 -10.495 -21.088 1.00 68.06 340 ILE A CA 1
ATOM 2618 C C . ILE A 1 340 ? 20.503 -10.599 -22.373 1.00 68.06 340 ILE A C 1
ATOM 2620 O O . ILE A 1 340 ? 19.292 -10.344 -22.310 1.00 68.06 340 ILE A O 1
ATOM 2624 N N . PRO A 1 341 ? 21.062 -11.064 -23.512 1.00 60.28 341 PRO A N 1
ATOM 2625 C CA . PRO A 1 341 ? 20.321 -11.216 -24.766 1.00 60.28 341 PRO A CA 1
ATOM 2626 C C . PRO A 1 341 ? 19.081 -12.116 -24.654 1.00 60.28 341 PRO A C 1
ATOM 2628 O O . PRO A 1 341 ? 18.917 -12.894 -23.713 1.00 60.28 341 PRO A O 1
ATOM 2631 N N . SER A 1 342 ? 18.225 -12.087 -25.678 1.00 63.41 342 SER A N 1
ATOM 2632 C CA . SER A 1 342 ? 16.991 -12.897 -25.752 1.00 63.41 342 SER A CA 1
ATOM 2633 C C . SER A 1 342 ? 15.877 -12.492 -24.770 1.00 63.41 342 SER A C 1
ATOM 2635 O O . SER A 1 342 ? 15.089 -13.347 -24.355 1.00 63.41 342 SER A O 1
ATOM 2637 N N . LEU A 1 343 ? 15.763 -11.204 -24.422 1.00 66.62 343 LEU A N 1
ATOM 2638 C CA . LEU A 1 343 ? 14.528 -10.655 -23.845 1.00 66.62 343 LEU A CA 1
ATOM 2639 C C . LEU A 1 343 ? 13.408 -10.680 -24.896 1.00 66.62 343 LEU A C 1
ATOM 2641 O O . LEU A 1 343 ? 13.439 -9.938 -25.877 1.00 66.62 343 LEU A O 1
ATOM 2645 N N . HIS A 1 344 ? 12.415 -11.541 -24.687 1.00 61.00 344 HIS A N 1
ATOM 2646 C CA . HIS A 1 344 ? 11.274 -11.706 -25.579 1.00 61.00 344 HIS A CA 1
ATOM 2647 C C . HIS A 1 344 ? 10.031 -11.037 -24.986 1.00 61.00 344 HIS A C 1
ATOM 2649 O O . HIS A 1 344 ? 9.556 -11.435 -23.923 1.00 61.00 344 HIS A O 1
ATOM 2655 N N . VAL A 1 345 ? 9.418 -10.121 -25.741 1.00 59.41 345 VAL A N 1
ATOM 2656 C CA . VAL A 1 345 ? 8.030 -9.680 -25.511 1.00 59.41 345 VAL A CA 1
ATOM 2657 C C . VAL A 1 345 ? 7.182 -10.123 -26.705 1.00 59.41 345 VAL A C 1
ATOM 2659 O O . VAL A 1 345 ? 6.852 -9.320 -27.584 1.00 59.41 345 VAL A O 1
ATOM 2662 N N . PRO A 1 346 ? 6.831 -11.420 -26.799 1.00 53.53 346 PRO A N 1
ATOM 2663 C CA . PRO A 1 346 ? 5.849 -11.847 -27.771 1.00 53.53 346 PRO A CA 1
ATOM 2664 C C . PRO A 1 346 ? 4.465 -11.379 -27.317 1.00 53.53 346 PRO A C 1
ATOM 2666 O O . PRO A 1 346 ? 4.213 -11.178 -26.132 1.00 53.53 346 PRO A O 1
ATOM 2669 N N . ARG A 1 347 ? 3.520 -11.324 -28.257 1.00 54.41 347 ARG A N 1
ATOM 2670 C CA . ARG A 1 347 ? 2.108 -11.587 -27.950 1.00 54.41 347 ARG A CA 1
ATOM 2671 C C . ARG A 1 347 ? 1.963 -13.113 -27.961 1.00 54.41 347 ARG A C 1
ATOM 2673 O O . ARG A 1 347 ? 1.816 -13.672 -29.051 1.00 54.41 347 ARG A O 1
ATOM 2680 N N . PRO A 1 348 ? 2.132 -13.825 -26.831 1.00 54.97 348 PRO A N 1
ATOM 2681 C CA . PRO A 1 348 ? 2.270 -15.272 -26.862 1.00 54.97 348 PRO A CA 1
ATOM 2682 C C . PRO A 1 348 ? 0.886 -15.885 -27.086 1.00 54.97 348 PRO A C 1
ATOM 2684 O O . PRO A 1 348 ? -0.133 -15.307 -26.700 1.00 54.97 348 PRO A O 1
ATOM 2687 N N . ARG A 1 349 ? 0.815 -17.090 -27.660 1.00 59.53 349 ARG A N 1
ATOM 2688 C CA . ARG A 1 349 ? -0.425 -17.869 -27.538 1.00 59.53 349 ARG A CA 1
ATOM 2689 C C . ARG A 1 349 ? -0.606 -18.207 -26.050 1.00 59.53 349 ARG A C 1
ATOM 2691 O O . ARG A 1 349 ? 0.372 -18.656 -25.456 1.00 59.53 349 ARG A O 1
ATOM 2698 N N . PRO A 1 350 ? -1.795 -18.036 -25.438 1.00 62.72 350 PRO A N 1
ATOM 2699 C CA . PRO A 1 350 ? -1.974 -18.263 -23.997 1.00 62.72 350 PRO A CA 1
ATOM 2700 C C . PRO A 1 350 ? -1.533 -19.654 -23.511 1.00 62.72 350 PRO A C 1
ATOM 2702 O O . PRO A 1 350 ? -1.035 -19.786 -22.400 1.00 62.72 350 PRO A O 1
ATOM 2705 N N . SER A 1 351 ? -1.617 -20.669 -24.379 1.00 66.69 351 SER A N 1
ATOM 2706 C CA . SER A 1 351 ? -1.098 -22.033 -24.173 1.00 66.69 351 SER A CA 1
ATOM 2707 C C . SER A 1 351 ? 0.407 -22.132 -23.888 1.00 66.69 351 SER A C 1
ATOM 2709 O O . SER A 1 351 ? 0.877 -23.164 -23.419 1.00 66.69 351 SER A O 1
ATOM 2711 N N . ASN A 1 352 ? 1.173 -21.091 -24.213 1.00 82.88 352 ASN A N 1
ATOM 2712 C CA . ASN A 1 352 ? 2.631 -21.058 -24.145 1.00 82.88 352 ASN A CA 1
ATOM 2713 C C . ASN A 1 352 ? 3.137 -20.133 -23.023 1.00 82.88 352 ASN A C 1
ATOM 2715 O O . ASN A 1 352 ? 4.335 -19.883 -22.942 1.00 82.88 352 ASN A O 1
ATOM 2719 N N . ILE A 1 353 ? 2.257 -19.615 -22.162 1.00 87.25 353 ILE A N 1
ATOM 2720 C CA . ILE A 1 353 ? 2.642 -18.728 -21.058 1.00 87.25 353 ILE A CA 1
ATOM 2721 C C . ILE A 1 353 ? 2.823 -19.541 -19.775 1.00 87.25 353 ILE A C 1
ATOM 2723 O O . ILE A 1 353 ? 1.985 -20.376 -19.434 1.00 87.25 353 ILE A O 1
ATOM 2727 N N . ILE A 1 354 ? 3.906 -19.264 -19.051 1.00 88.00 354 ILE A N 1
ATOM 2728 C CA . ILE A 1 354 ? 4.079 -19.656 -17.651 1.00 88.00 354 ILE A CA 1
ATOM 2729 C C . ILE A 1 354 ? 4.252 -18.366 -16.851 1.00 88.00 354 ILE A C 1
ATOM 2731 O O . ILE A 1 354 ? 5.170 -17.591 -17.110 1.00 88.00 354 ILE A O 1
ATOM 2735 N N . TYR A 1 355 ? 3.374 -18.124 -15.882 1.00 87.00 355 TYR A N 1
ATOM 2736 C CA . TYR A 1 355 ? 3.522 -16.999 -14.963 1.00 87.00 355 TYR A CA 1
ATOM 2737 C C . TYR A 1 355 ? 4.499 -17.378 -13.851 1.00 87.00 355 TYR A C 1
ATOM 2739 O O . TYR A 1 355 ? 4.359 -18.443 -13.252 1.00 87.00 355 TYR A O 1
ATOM 2747 N N . VAL A 1 356 ? 5.473 -16.521 -13.553 1.00 86.62 356 VAL A N 1
ATOM 2748 C CA . VAL A 1 356 ? 6.421 -16.719 -12.448 1.00 86.62 356 VAL A CA 1
ATOM 2749 C C . VAL A 1 356 ? 6.066 -15.747 -11.329 1.00 86.62 356 VAL A C 1
ATOM 2751 O O . VAL A 1 356 ? 6.324 -14.547 -11.426 1.00 86.62 356 VAL A O 1
ATOM 2754 N N . CYS A 1 357 ? 5.414 -16.264 -10.289 1.00 84.19 357 CYS A N 1
ATOM 2755 C CA . CYS A 1 357 ? 4.843 -15.486 -9.195 1.00 84.19 357 CYS A CA 1
ATOM 2756 C C . CYS A 1 357 ? 5.731 -15.538 -7.948 1.00 84.19 357 CYS A C 1
ATOM 2758 O O . CYS A 1 357 ? 5.923 -16.604 -7.367 1.00 84.19 357 CYS A O 1
ATOM 2760 N N . GLY A 1 358 ? 6.242 -14.396 -7.495 1.00 78.44 358 GLY A N 1
ATOM 2761 C CA . GLY A 1 358 ? 7.156 -14.306 -6.350 1.00 78.44 358 GLY A CA 1
ATOM 2762 C C . GLY A 1 358 ? 7.605 -12.870 -6.092 1.00 78.44 358 GLY A C 1
ATOM 2763 O O . GLY A 1 358 ? 7.163 -11.967 -6.795 1.00 78.44 358 GLY A O 1
ATOM 2764 N N . ASP A 1 359 ? 8.476 -12.645 -5.108 1.00 77.06 359 ASP A N 1
ATOM 2765 C CA . ASP A 1 359 ? 9.111 -11.327 -4.900 1.00 77.06 359 ASP A CA 1
ATOM 2766 C C . ASP A 1 359 ? 10.234 -11.093 -5.941 1.00 77.06 359 ASP A C 1
ATOM 2768 O O . ASP A 1 359 ? 10.252 -11.745 -6.985 1.00 77.06 359 ASP A O 1
ATOM 2772 N N . SER A 1 360 ? 11.178 -10.182 -5.685 1.00 72.44 360 SER A N 1
ATOM 2773 C CA . SER A 1 360 ? 12.277 -9.762 -6.579 1.00 72.44 360 SER A CA 1
ATOM 2774 C C . SER A 1 360 ? 12.947 -10.881 -7.388 1.00 72.44 360 SER A C 1
ATOM 2776 O O . SER A 1 360 ? 13.279 -10.670 -8.553 1.00 72.44 360 SER A O 1
ATOM 2778 N N . HIS A 1 361 ? 13.091 -12.080 -6.819 1.00 72.19 361 HIS A N 1
ATOM 2779 C CA . HIS A 1 361 ? 13.616 -13.277 -7.486 1.00 72.19 361 HIS A CA 1
ATOM 2780 C C . HIS A 1 361 ? 12.865 -13.648 -8.784 1.00 72.19 361 HIS A C 1
ATOM 2782 O O . HIS A 1 361 ? 13.487 -14.106 -9.741 1.00 72.19 361 HIS A O 1
ATOM 2788 N N . ALA A 1 362 ? 11.560 -13.369 -8.887 1.00 77.88 362 ALA A N 1
ATOM 2789 C CA . ALA A 1 362 ? 10.783 -13.589 -10.110 1.00 77.88 362 ALA A CA 1
ATOM 2790 C C . ALA A 1 362 ? 11.319 -12.785 -11.314 1.00 77.88 362 ALA A C 1
ATOM 2792 O O . ALA A 1 362 ? 11.246 -13.265 -12.449 1.00 77.88 362 ALA A O 1
ATOM 2793 N N . LEU A 1 363 ? 11.920 -11.605 -11.082 1.00 78.62 363 LEU A N 1
ATOM 2794 C CA . LEU A 1 363 ? 12.486 -10.762 -12.143 1.00 78.62 363 LEU A CA 1
ATOM 2795 C C . LEU A 1 363 ? 13.596 -11.470 -12.926 1.00 78.62 363 LEU A C 1
ATOM 2797 O O . LEU A 1 363 ? 13.693 -11.267 -14.134 1.00 78.62 363 LEU A O 1
ATOM 2801 N N . ALA A 1 364 ? 14.392 -12.333 -12.282 1.00 76.50 364 ALA A N 1
ATOM 2802 C CA . ALA A 1 364 ? 15.503 -13.033 -12.934 1.00 76.50 364 ALA A CA 1
ATOM 2803 C C . ALA A 1 364 ? 15.047 -13.898 -14.125 1.00 76.50 364 ALA A C 1
ATOM 2805 O O . ALA A 1 364 ? 15.770 -14.064 -15.106 1.00 76.50 364 ALA A O 1
ATOM 2806 N N . THR A 1 365 ? 13.815 -14.406 -14.053 1.00 80.19 365 THR A N 1
ATOM 2807 C CA . THR A 1 365 ? 13.194 -15.250 -15.083 1.00 80.19 365 THR A CA 1
ATOM 2808 C C . THR A 1 365 ? 12.368 -14.473 -16.112 1.00 80.19 365 THR A C 1
ATOM 2810 O O . THR A 1 365 ? 11.952 -15.045 -17.119 1.00 80.19 365 THR A O 1
ATOM 2813 N N . ALA A 1 366 ? 12.109 -13.185 -15.872 1.00 82.19 366 ALA A N 1
ATOM 2814 C CA . ALA A 1 366 ? 11.129 -12.405 -16.617 1.00 82.19 366 ALA A CA 1
ATOM 2815 C C . ALA A 1 366 ? 11.477 -12.277 -18.108 1.00 82.19 366 ALA A C 1
ATOM 2817 O O . ALA A 1 366 ? 12.615 -11.973 -18.474 1.00 82.19 366 ALA A O 1
ATOM 2818 N N . TRP A 1 367 ? 10.465 -12.465 -18.961 1.00 82.81 367 TRP A N 1
ATOM 2819 C CA . TRP A 1 367 ? 10.534 -12.279 -20.416 1.00 82.81 367 TRP A CA 1
ATOM 2820 C C . TRP A 1 367 ? 11.565 -13.187 -21.108 1.00 82.81 367 TRP A C 1
ATOM 2822 O O . TRP A 1 367 ? 12.103 -12.859 -22.168 1.00 82.81 367 TRP A O 1
ATOM 2832 N N . ARG A 1 368 ? 11.840 -14.354 -20.511 1.00 81.25 368 ARG A N 1
ATOM 2833 C CA . ARG A 1 368 ? 12.693 -15.409 -21.078 1.00 81.25 368 ARG A CA 1
ATOM 2834 C C . ARG A 1 368 ? 11.865 -16.529 -21.691 1.00 81.25 368 ARG A C 1
ATOM 2836 O O . ARG A 1 368 ? 10.741 -16.796 -21.268 1.00 81.25 368 ARG A O 1
ATOM 2843 N N . SER A 1 369 ? 12.463 -17.216 -22.657 1.00 77.94 369 SER A N 1
ATOM 2844 C CA . SER A 1 369 ? 11.885 -18.394 -23.304 1.00 77.94 369 SER A CA 1
ATOM 2845 C C . SER A 1 369 ? 12.501 -19.673 -22.732 1.00 77.94 369 SER A C 1
ATOM 2847 O O . SER A 1 369 ? 13.723 -19.790 -22.666 1.00 77.94 369 SER A O 1
ATOM 2849 N N . VAL A 1 370 ? 11.669 -20.646 -22.356 1.00 79.81 370 VAL A N 1
ATOM 2850 C CA . VAL A 1 370 ? 12.082 -21.986 -21.907 1.00 79.81 370 VAL A CA 1
ATOM 2851 C C . VAL A 1 370 ? 11.395 -23.019 -22.796 1.00 79.81 370 VAL A C 1
ATOM 2853 O O . VAL A 1 370 ? 10.196 -23.282 -22.678 1.00 79.81 370 VAL A O 1
ATOM 2856 N N . GLY A 1 371 ? 12.151 -23.579 -23.742 1.00 81.62 371 GLY A N 1
ATOM 2857 C CA . GLY A 1 371 ? 11.595 -24.417 -24.803 1.00 81.62 371 GLY A CA 1
ATOM 2858 C C . GLY A 1 371 ? 10.570 -23.639 -25.636 1.00 81.62 371 GLY A C 1
ATOM 2859 O O . GLY A 1 371 ? 10.895 -22.611 -26.221 1.00 81.62 371 GLY A O 1
ATOM 2860 N N . ALA A 1 372 ? 9.327 -24.123 -25.672 1.00 81.31 372 ALA A N 1
ATOM 2861 C CA . ALA A 1 372 ? 8.214 -23.453 -26.350 1.00 81.31 372 ALA A CA 1
ATOM 2862 C C . ALA A 1 372 ? 7.445 -22.449 -25.463 1.00 81.31 372 ALA A C 1
ATOM 2864 O O . ALA A 1 372 ? 6.486 -21.840 -25.945 1.00 81.31 372 ALA A O 1
ATOM 2865 N N . HIS A 1 373 ? 7.813 -22.302 -24.185 1.00 83.50 373 HIS A N 1
ATOM 2866 C CA . HIS A 1 373 ? 7.120 -21.444 -23.222 1.00 83.50 373 HIS A CA 1
ATOM 2867 C C . HIS A 1 373 ? 7.824 -20.102 -23.026 1.00 83.50 373 HIS A C 1
ATOM 2869 O O . HIS A 1 373 ? 9.039 -20.008 -23.179 1.00 83.50 373 HIS A O 1
ATOM 2875 N N . VAL A 1 374 ? 7.065 -19.081 -22.631 1.00 85.19 374 VAL A N 1
ATOM 2876 C CA . VAL A 1 374 ? 7.572 -17.757 -22.248 1.00 85.19 374 VAL A CA 1
ATOM 2877 C C . VAL A 1 374 ? 7.190 -17.468 -20.801 1.00 85.19 374 VAL A C 1
ATOM 2879 O O . VAL A 1 374 ? 6.039 -17.667 -20.402 1.00 85.19 374 VAL A O 1
ATOM 2882 N N . LEU A 1 375 ? 8.175 -17.017 -20.028 1.00 86.19 375 LEU A N 1
ATOM 2883 C CA . LEU A 1 375 ? 8.058 -16.723 -18.606 1.00 86.19 375 LEU A CA 1
ATOM 2884 C C . LEU A 1 375 ? 7.613 -15.269 -18.405 1.00 86.19 375 LEU A C 1
ATOM 2886 O O . LEU A 1 375 ? 8.320 -14.335 -18.787 1.00 86.19 375 LEU A O 1
ATOM 2890 N N . VAL A 1 376 ? 6.439 -15.072 -17.808 1.00 87.06 376 VAL A N 1
ATOM 2891 C CA . VAL A 1 376 ? 5.848 -13.749 -17.547 1.00 87.06 376 VAL A CA 1
ATOM 2892 C C . VAL A 1 376 ? 5.923 -13.453 -16.045 1.00 87.06 376 VAL A C 1
ATOM 2894 O O . VAL A 1 376 ? 5.423 -14.260 -15.259 1.00 87.06 376 VAL A O 1
ATOM 2897 N N . PRO A 1 377 ? 6.529 -12.334 -15.606 1.00 87.75 377 PRO A N 1
ATOM 2898 C CA . PRO A 1 377 ? 6.631 -12.015 -14.186 1.00 87.75 377 PRO A CA 1
ATOM 2899 C C . PRO A 1 377 ? 5.262 -11.682 -13.579 1.00 87.75 377 PRO A C 1
ATOM 2901 O O . PRO A 1 377 ? 4.477 -10.925 -14.146 1.00 87.75 377 PRO A O 1
ATOM 2904 N N . ALA A 1 378 ? 5.010 -12.199 -12.380 1.00 87.38 378 ALA A N 1
ATOM 2905 C CA . ALA A 1 378 ? 3.880 -11.846 -11.526 1.00 87.38 378 ALA A CA 1
ATOM 2906 C C . ALA A 1 378 ? 4.427 -11.425 -10.149 1.00 87.38 378 ALA A C 1
ATOM 2908 O O . ALA A 1 378 ? 4.398 -12.186 -9.182 1.00 87.38 378 ALA A O 1
ATOM 2909 N N . LEU A 1 379 ? 5.023 -10.229 -10.087 1.00 85.25 379 LEU A N 1
ATOM 2910 C CA . LEU A 1 379 ? 5.759 -9.770 -8.907 1.00 85.25 379 LEU A CA 1
ATOM 2911 C C . LEU A 1 379 ? 4.827 -9.490 -7.722 1.00 85.25 379 LEU A C 1
ATOM 2913 O O . LEU A 1 379 ? 3.964 -8.623 -7.796 1.00 85.25 379 LEU A O 1
ATOM 2917 N N . VAL A 1 380 ? 5.086 -10.143 -6.593 1.00 80.31 380 VAL A N 1
ATOM 2918 C CA . VAL A 1 380 ? 4.426 -9.909 -5.308 1.00 80.31 380 VAL A CA 1
ATOM 2919 C C . VAL A 1 380 ? 5.464 -9.482 -4.276 1.00 80.31 380 VAL A C 1
ATOM 2921 O O . VAL A 1 380 ? 6.133 -10.301 -3.648 1.00 80.31 380 VAL A O 1
ATOM 2924 N N . THR A 1 381 ? 5.571 -8.172 -4.091 1.00 74.25 381 THR A N 1
ATOM 2925 C CA . THR A 1 381 ? 6.539 -7.545 -3.187 1.00 74.25 381 THR A CA 1
ATOM 2926 C C . THR A 1 381 ? 6.191 -7.745 -1.705 1.00 74.25 381 THR A C 1
ATOM 2928 O O . THR A 1 381 ? 5.042 -7.583 -1.292 1.00 74.25 381 THR A O 1
ATOM 2931 N N . GLY A 1 382 ? 7.191 -8.067 -0.881 1.00 67.62 382 GLY A N 1
ATOM 2932 C CA . GLY A 1 382 ? 7.105 -8.129 0.581 1.00 67.62 382 GLY A CA 1
ATOM 2933 C C . GLY A 1 382 ? 6.354 -9.334 1.158 1.00 67.62 382 GLY A C 1
ATOM 2934 O O . GLY A 1 382 ? 5.871 -9.261 2.295 1.00 67.62 382 GLY A O 1
ATOM 2935 N N . LEU A 1 383 ? 6.197 -10.435 0.414 1.00 67.50 383 LEU A N 1
ATOM 2936 C CA . LEU A 1 383 ? 5.407 -11.590 0.860 1.00 67.50 383 LEU A CA 1
ATOM 2937 C C . LEU A 1 383 ? 6.239 -12.657 1.595 1.00 67.50 383 LEU A C 1
ATOM 2939 O O . LEU A 1 383 ? 6.664 -13.660 1.021 1.00 67.50 383 LEU A O 1
ATOM 2943 N N . LYS A 1 384 ? 6.392 -12.486 2.914 1.00 61.62 384 LYS A N 1
ATOM 2944 C CA . LYS A 1 384 ? 7.021 -13.483 3.792 1.00 61.62 384 LYS A CA 1
ATOM 2945 C C . LYS A 1 384 ? 6.047 -14.644 4.080 1.00 61.62 384 LYS A C 1
ATOM 2947 O O . LYS A 1 384 ? 5.082 -14.492 4.836 1.00 61.62 384 LYS A O 1
ATOM 2952 N N . HIS A 1 385 ? 6.355 -15.788 3.460 1.00 61.00 385 HIS A N 1
ATOM 2953 C CA . HIS A 1 385 ? 5.695 -17.108 3.511 1.00 61.00 385 HIS A CA 1
ATOM 2954 C C . HIS A 1 385 ? 4.219 -17.209 3.073 1.00 61.00 385 HIS A C 1
ATOM 2956 O O . HIS A 1 385 ? 3.361 -16.388 3.394 1.00 61.00 385 HIS A O 1
ATOM 2962 N N . CYS A 1 386 ? 3.930 -18.340 2.424 1.00 49.28 386 CYS A N 1
ATOM 2963 C CA . CYS A 1 386 ? 2.612 -18.938 2.250 1.00 49.28 386 CYS A CA 1
ATOM 2964 C C . CYS A 1 386 ? 2.753 -20.454 2.476 1.00 49.28 386 CYS A C 1
ATOM 2966 O O . CYS A 1 386 ? 3.655 -21.074 1.914 1.00 49.28 386 CYS A O 1
ATOM 2968 N N . THR A 1 387 ? 1.868 -21.054 3.273 1.00 44.09 387 THR A N 1
ATOM 2969 C CA . THR A 1 387 ? 1.630 -22.507 3.280 1.00 44.09 387 THR A CA 1
ATOM 2970 C C . THR A 1 387 ? 0.146 -22.768 3.053 1.00 44.09 387 THR A C 1
ATOM 2972 O O . THR A 1 387 ? -0.689 -21.989 3.518 1.00 44.09 387 THR A O 1
ATOM 2975 N N . THR A 1 388 ? -0.157 -23.893 2.399 1.00 43.94 388 THR A N 1
ATOM 2976 C CA . THR A 1 388 ? -1.486 -24.337 1.927 1.00 43.94 388 THR A CA 1
ATOM 2977 C C . THR A 1 388 ? -2.099 -23.479 0.807 1.00 43.94 388 THR A C 1
ATOM 2979 O O . THR A 1 388 ? -2.144 -22.251 0.882 1.00 43.94 388 THR A O 1
ATOM 2982 N N . PHE A 1 389 ? -2.562 -24.148 -0.256 1.00 49.56 389 PHE A N 1
ATOM 2983 C CA . PHE A 1 389 ? -3.074 -23.524 -1.489 1.00 49.56 389 PHE A CA 1
ATOM 2984 C C . PHE A 1 389 ? -4.583 -23.726 -1.699 1.00 49.56 389 PHE A C 1
ATOM 2986 O O . PHE A 1 389 ? -5.190 -23.044 -2.527 1.00 49.56 389 PHE A O 1
ATOM 2993 N N . ASP A 1 390 ? -5.207 -24.610 -0.920 1.00 38.09 390 ASP A N 1
ATOM 2994 C CA . ASP A 1 390 ? -6.555 -25.163 -1.135 1.00 38.09 390 ASP A CA 1
ATOM 2995 C C . ASP A 1 390 ? -7.707 -24.197 -0.784 1.00 38.09 390 ASP A C 1
ATOM 2997 O O . ASP A 1 390 ? -8.823 -24.611 -0.487 1.00 38.09 390 ASP A O 1
ATOM 3001 N N . CYS A 1 391 ? -7.441 -22.888 -0.808 1.00 39.72 391 CYS A N 1
ATOM 3002 C CA . CYS A 1 391 ? -8.379 -21.818 -0.454 1.00 39.72 391 CYS A CA 1
ATOM 3003 C C . CYS A 1 391 ? -8.585 -20.773 -1.567 1.00 39.72 391 CYS A C 1
ATOM 3005 O O . CYS A 1 391 ? -9.263 -19.770 -1.349 1.00 39.72 391 CYS A O 1
ATOM 3007 N N . LEU A 1 392 ? -8.020 -20.965 -2.766 1.00 43.66 392 LEU A N 1
ATOM 3008 C CA . LEU A 1 392 ? -8.133 -19.980 -3.855 1.00 43.66 392 LEU A CA 1
ATOM 3009 C C . LEU A 1 392 ? -9.538 -19.863 -4.484 1.00 43.66 392 LEU A C 1
ATOM 3011 O O . LEU A 1 392 ? -9.725 -19.002 -5.342 1.00 43.66 392 LEU A O 1
ATOM 3015 N N . TYR A 1 393 ? -10.526 -20.676 -4.075 1.00 40.25 393 TYR A N 1
ATOM 3016 C CA . TYR A 1 393 ? -11.909 -20.563 -4.562 1.00 40.25 393 TYR A CA 1
ATOM 3017 C C . TYR A 1 393 ? -12.999 -20.952 -3.537 1.00 40.25 393 TYR A C 1
ATOM 3019 O O . TYR A 1 393 ? -13.754 -21.896 -3.750 1.00 40.25 393 TYR A O 1
ATOM 3027 N N . ASP A 1 394 ? -13.163 -20.156 -2.472 1.00 39.31 394 ASP A N 1
ATOM 3028 C CA . ASP A 1 394 ? -14.461 -20.039 -1.778 1.00 39.31 394 ASP A CA 1
ATOM 3029 C C . ASP A 1 394 ? -14.963 -18.575 -1.762 1.00 39.31 394 ASP A C 1
ATOM 3031 O O . ASP A 1 394 ? -14.464 -17.762 -0.978 1.00 39.31 394 ASP A O 1
ATOM 3035 N N . PRO A 1 395 ? -15.955 -18.209 -2.601 1.00 40.97 395 PRO A N 1
ATOM 3036 C CA . PRO A 1 395 ? -16.560 -16.877 -2.599 1.00 40.97 395 PRO A CA 1
ATOM 3037 C C . PRO A 1 395 ? -17.569 -16.647 -1.454 1.00 40.97 395 PRO A C 1
ATOM 3039 O O . PRO A 1 395 ? -18.079 -15.536 -1.330 1.00 40.97 395 PRO A O 1
ATOM 3042 N N . LEU A 1 396 ? -17.881 -17.662 -0.637 1.00 37.94 396 LEU A N 1
ATOM 3043 C CA . LEU A 1 396 ? -18.881 -17.614 0.440 1.00 37.94 396 LEU A CA 1
ATOM 3044 C C . LEU A 1 396 ? -18.278 -17.528 1.854 1.00 37.94 396 LEU A C 1
ATOM 3046 O O . LEU A 1 396 ? -19.028 -17.449 2.825 1.00 37.94 396 LEU A O 1
ATOM 3050 N N . TRP A 1 397 ? -16.944 -17.464 1.990 1.00 43.53 397 TRP A N 1
ATOM 3051 C CA . TRP A 1 397 ? -16.246 -17.294 3.283 1.00 43.53 397 TRP A CA 1
ATOM 3052 C C . TRP A 1 397 ? -16.443 -18.458 4.284 1.00 43.53 397 TRP A C 1
ATOM 3054 O O . TRP A 1 397 ? -16.126 -18.318 5.470 1.00 43.53 397 TRP A O 1
ATOM 3064 N N . THR A 1 398 ? -16.944 -19.592 3.796 1.00 37.66 398 THR A N 1
ATOM 3065 C CA . THR A 1 398 ? -17.488 -20.736 4.543 1.00 37.66 398 THR A CA 1
ATOM 3066 C C . THR A 1 398 ? -16.511 -21.883 4.788 1.00 37.66 398 THR A C 1
ATOM 3068 O O . THR A 1 398 ? -16.716 -22.644 5.737 1.00 37.66 398 THR A O 1
ATOM 3071 N N . TYR A 1 399 ? -15.469 -22.047 3.969 1.00 37.09 399 TYR A N 1
ATOM 3072 C CA . TYR A 1 399 ? -14.532 -23.158 4.131 1.00 37.09 399 TYR A CA 1
ATOM 3073 C C . TYR A 1 399 ? -13.645 -22.957 5.366 1.00 37.09 399 TYR A C 1
ATOM 3075 O O . TYR A 1 399 ? -12.925 -21.967 5.499 1.00 37.09 399 TYR A O 1
ATOM 3083 N N . ASN A 1 400 ? -13.735 -23.904 6.298 1.00 38.34 400 ASN A N 1
ATOM 3084 C CA . ASN A 1 400 ? -13.323 -23.719 7.692 1.00 38.34 400 ASN A CA 1
ATOM 3085 C C . ASN A 1 400 ? -12.025 -24.480 8.042 1.00 38.34 400 ASN A C 1
ATOM 3087 O O . ASN A 1 400 ? -11.801 -24.799 9.206 1.00 38.34 400 ASN A O 1
ATOM 3091 N N . GLY A 1 401 ? -11.215 -24.840 7.036 1.00 42.31 401 GLY A N 1
ATOM 3092 C CA . GLY A 1 401 ? -10.177 -25.870 7.171 1.00 42.31 401 GLY A CA 1
ATOM 3093 C C . GLY A 1 401 ? -8.994 -25.751 6.210 1.00 42.31 401 GLY A C 1
ATOM 3094 O O . GLY A 1 401 ? -8.643 -26.739 5.574 1.00 42.31 401 GLY A O 1
ATOM 3095 N N . THR A 1 402 ? -8.369 -24.571 6.124 1.00 41.12 402 THR A N 1
ATOM 3096 C CA . THR A 1 402 ? -7.080 -24.404 5.423 1.00 41.12 402 THR A CA 1
ATOM 3097 C C . THR A 1 402 ? -6.213 -23.346 6.121 1.00 41.12 402 THR A C 1
ATOM 3099 O O . THR A 1 402 ? -6.597 -22.177 6.219 1.00 41.12 402 THR A O 1
ATOM 3102 N N . LEU A 1 403 ? -5.044 -23.742 6.642 1.00 38.09 403 LEU A N 1
ATOM 3103 C 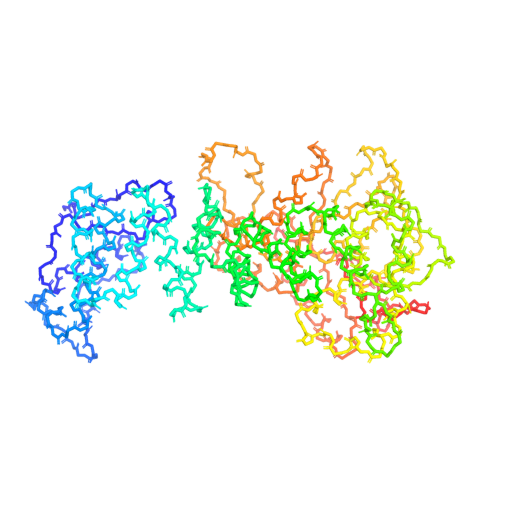CA . LEU A 1 403 ? -4.189 -22.883 7.474 1.00 38.09 403 LEU A CA 1
ATOM 3104 C C . LEU A 1 403 ? -3.333 -21.923 6.627 1.00 38.09 403 LEU A C 1
ATOM 3106 O O . LEU A 1 403 ? -2.162 -22.178 6.346 1.00 38.09 403 LEU A O 1
ATOM 3110 N N . HIS A 1 404 ? -3.900 -20.769 6.277 1.00 48.72 404 HIS A N 1
ATOM 3111 C CA . HIS A 1 404 ? -3.135 -19.652 5.721 1.00 48.72 404 HIS A CA 1
ATOM 3112 C C . HIS A 1 404 ? -2.122 -19.108 6.742 1.00 48.72 404 HIS A C 1
ATOM 3114 O O . HIS A 1 404 ? -2.507 -18.569 7.781 1.00 48.72 404 HIS A O 1
ATOM 3120 N N . THR A 1 405 ? -0.830 -19.171 6.422 1.00 48.88 405 THR A N 1
ATOM 3121 C CA . THR A 1 405 ? 0.264 -18.701 7.292 1.00 48.88 405 THR A CA 1
ATOM 3122 C C . THR A 1 405 ? 0.926 -17.423 6.760 1.00 48.88 405 THR A C 1
ATOM 3124 O O . THR A 1 405 ? 0.432 -16.791 5.820 1.00 48.88 405 THR A O 1
ATOM 3127 N N . GLY A 1 406 ? 2.013 -16.986 7.408 1.00 63.22 406 GLY A N 1
ATOM 3128 C CA . GLY A 1 406 ? 2.807 -15.834 6.978 1.00 63.22 406 GLY A CA 1
ATOM 3129 C C . GLY A 1 406 ? 1.988 -14.547 6.876 1.00 63.22 406 GLY A C 1
ATOM 3130 O O . GLY A 1 406 ? 1.171 -14.231 7.754 1.00 63.22 406 GLY A O 1
ATOM 3131 N N . HIS A 1 407 ? 2.204 -13.798 5.796 1.00 69.25 407 HIS A N 1
ATOM 3132 C CA . HIS A 1 407 ? 1.466 -12.566 5.500 1.00 69.25 407 HIS A CA 1
ATOM 3133 C C . HIS A 1 407 ? 0.037 -12.802 4.977 1.00 69.25 407 HIS A C 1
ATOM 3135 O O . HIS A 1 407 ? -0.786 -11.894 5.098 1.00 69.25 407 HIS A O 1
ATOM 3141 N N . LEU A 1 408 ? -0.300 -13.996 4.466 1.00 71.50 408 LEU A N 1
ATOM 3142 C CA . LEU A 1 408 ? -1.612 -14.277 3.854 1.00 71.50 408 LEU A CA 1
ATOM 3143 C C . LEU A 1 408 ? -2.722 -14.683 4.839 1.00 71.50 408 LEU A C 1
ATOM 3145 O O . LEU A 1 408 ? -3.893 -14.631 4.461 1.00 71.50 408 LEU A O 1
ATOM 3149 N N . ARG A 1 409 ? -2.386 -15.035 6.091 1.00 68.75 409 ARG A N 1
ATOM 3150 C CA . ARG A 1 409 ? -3.344 -15.449 7.145 1.00 68.75 409 ARG A CA 1
ATOM 3151 C C . ARG A 1 409 ? -4.619 -14.592 7.196 1.00 68.75 409 ARG A C 1
ATOM 3153 O O . ARG A 1 409 ? -4.551 -13.374 7.003 1.00 68.75 409 ARG A O 1
ATOM 3160 N N . LYS A 1 410 ? -5.787 -15.189 7.489 1.00 66.31 410 LYS A N 1
ATOM 3161 C CA . LYS A 1 410 ? -7.101 -14.496 7.430 1.00 66.31 410 LYS A CA 1
ATOM 3162 C C . LYS A 1 410 ? -7.102 -13.189 8.239 1.00 66.31 410 LYS A C 1
ATOM 3164 O O . LYS A 1 410 ? -7.504 -12.161 7.704 1.00 66.31 410 LYS A O 1
ATOM 3169 N N . THR A 1 411 ? -6.509 -13.213 9.434 1.00 66.81 411 THR A N 1
ATOM 3170 C CA . THR A 1 411 ? -6.333 -12.083 10.370 1.00 66.81 411 THR A CA 1
ATOM 3171 C C . THR A 1 411 ? -5.247 -11.058 10.001 1.00 66.81 411 THR A C 1
ATOM 3173 O O . THR A 1 411 ? -5.099 -10.054 10.691 1.00 66.81 411 THR A O 1
ATOM 3176 N N . SER A 1 412 ? -4.459 -11.275 8.943 1.00 74.69 412 SER A N 1
ATOM 3177 C CA . SER A 1 412 ? -3.466 -10.297 8.476 1.00 74.69 412 SER A CA 1
ATOM 3178 C C . SER A 1 412 ? -4.136 -9.157 7.714 1.00 74.69 412 SER A C 1
ATOM 3180 O O . SER A 1 412 ? -4.865 -9.393 6.748 1.00 74.69 412 SER A O 1
ATOM 3182 N N . THR A 1 413 ? -3.824 -7.933 8.124 1.00 78.00 413 THR A N 1
ATOM 3183 C CA . THR A 1 413 ? -4.187 -6.672 7.466 1.00 78.00 413 THR A CA 1
ATOM 3184 C C . THR A 1 413 ? -3.006 -6.051 6.709 1.00 78.00 413 THR A C 1
ATOM 3186 O O . THR A 1 413 ? -3.096 -4.925 6.249 1.00 78.00 413 THR A O 1
ATOM 3189 N N . PHE A 1 414 ? -1.878 -6.751 6.556 1.00 81.00 414 PHE A N 1
ATOM 3190 C CA . PHE A 1 414 ? -0.668 -6.167 5.966 1.00 81.00 414 PHE A CA 1
ATOM 3191 C C . PHE A 1 414 ? -0.755 -6.085 4.427 1.00 81.00 414 PHE A C 1
ATOM 3193 O O . PHE A 1 414 ? -1.053 -7.087 3.773 1.00 81.00 414 PHE A O 1
ATOM 3200 N N . TYR A 1 415 ? -0.473 -4.917 3.829 1.00 84.94 415 TYR A N 1
ATOM 3201 C CA . TYR A 1 415 ? -0.745 -4.653 2.402 1.00 84.94 415 TYR A CA 1
ATOM 3202 C C . TYR A 1 415 ? -0.117 -5.616 1.368 1.00 84.94 415 TYR A C 1
ATOM 3204 O O . TYR A 1 415 ? -0.754 -5.802 0.331 1.00 84.94 415 TYR A O 1
ATOM 3212 N N . PRO A 1 416 ? 1.026 -6.308 1.587 1.00 83.81 416 PRO A N 1
ATOM 3213 C CA . PRO A 1 416 ? 1.509 -7.343 0.665 1.00 83.81 416 PRO A CA 1
ATOM 3214 C C . PRO A 1 416 ? 0.511 -8.482 0.419 1.00 83.81 416 PRO A C 1
ATOM 3216 O O . PRO A 1 416 ? 0.524 -9.090 -0.647 1.00 83.81 416 PRO A O 1
ATOM 3219 N N . LYS A 1 417 ? -0.410 -8.740 1.358 1.00 83.19 417 LYS A N 1
ATOM 3220 C CA . LYS A 1 417 ? -1.548 -9.652 1.153 1.00 83.19 417 LYS A CA 1
ATOM 3221 C C . LYS A 1 417 ? -2.526 -9.111 0.108 1.00 83.19 417 LYS A C 1
ATOM 3223 O O . LYS A 1 417 ? -3.004 -9.866 -0.733 1.00 83.19 417 LYS A O 1
ATOM 3228 N N . VAL A 1 418 ? -2.811 -7.809 0.145 1.00 85.94 418 VAL A N 1
ATOM 3229 C CA . VAL A 1 418 ? -3.657 -7.132 -0.850 1.00 85.94 418 VAL A CA 1
ATOM 3230 C C . VAL A 1 418 ? -2.956 -7.121 -2.209 1.00 85.94 418 VAL A C 1
ATOM 3232 O O . VAL A 1 418 ? -3.578 -7.492 -3.203 1.00 85.94 418 VAL A O 1
ATOM 3235 N N . HIS A 1 419 ? -1.651 -6.819 -2.239 1.00 86.50 419 HIS A N 1
ATOM 3236 C CA . HIS A 1 419 ? -0.838 -6.887 -3.455 1.00 86.50 419 HIS A CA 1
ATOM 3237 C C . HIS A 1 419 ? -0.858 -8.294 -4.073 1.00 86.50 419 HIS A C 1
ATOM 3239 O O . HIS A 1 419 ? -1.232 -8.431 -5.235 1.00 86.50 419 HIS A O 1
ATOM 3245 N N . PHE A 1 420 ? -0.586 -9.343 -3.281 1.00 85.50 420 PHE A N 1
ATOM 3246 C CA . PHE A 1 420 ? -0.687 -10.744 -3.710 1.00 85.50 420 PHE A CA 1
ATOM 3247 C C . PHE A 1 420 ? -2.034 -11.037 -4.368 1.00 85.50 420 PHE A C 1
ATOM 3249 O O . PHE A 1 420 ? -2.077 -11.475 -5.513 1.00 85.50 420 PHE A O 1
ATOM 3256 N N . PHE A 1 421 ? -3.150 -10.745 -3.693 1.00 84.94 421 PHE A N 1
ATOM 3257 C CA . PHE A 1 421 ? -4.464 -11.038 -4.261 1.00 84.94 421 PHE A CA 1
ATOM 3258 C C . PHE A 1 421 ? -4.808 -10.185 -5.488 1.00 84.94 421 PHE A C 1
ATOM 3260 O O . PHE A 1 421 ? -5.627 -10.621 -6.288 1.00 84.94 421 PHE A O 1
ATOM 3267 N N . ASN A 1 422 ? -4.209 -9.010 -5.682 1.00 87.88 422 ASN A N 1
ATOM 3268 C CA . ASN A 1 422 ? -4.397 -8.220 -6.903 1.00 87.88 422 ASN A CA 1
ATOM 3269 C C . ASN A 1 422 ? -3.567 -8.765 -8.076 1.00 87.88 422 ASN A C 1
ATOM 3271 O O . ASN A 1 422 ? -4.083 -8.852 -9.187 1.00 87.88 422 ASN A O 1
ATOM 3275 N N . VAL A 1 423 ? -2.346 -9.235 -7.816 1.00 86.38 423 VAL A N 1
ATOM 3276 C CA . VAL A 1 423 ? -1.493 -9.914 -8.805 1.00 86.38 423 VAL A CA 1
ATOM 3277 C C . VAL A 1 423 ? -2.083 -11.271 -9.208 1.00 86.38 423 VAL A C 1
ATOM 3279 O O . VAL A 1 423 ? -2.188 -11.570 -10.390 1.00 86.38 423 VAL A O 1
ATOM 3282 N N . ILE A 1 424 ? -2.588 -12.071 -8.263 1.00 85.06 424 ILE A N 1
ATOM 3283 C CA . ILE A 1 424 ? -3.260 -13.343 -8.586 1.00 85.06 424 ILE A CA 1
ATOM 3284 C C . ILE A 1 424 ? -4.552 -13.126 -9.400 1.00 85.06 424 ILE A C 1
ATOM 3286 O O . ILE A 1 424 ? -4.879 -13.961 -10.239 1.00 85.06 424 ILE A O 1
ATOM 3290 N N . LYS A 1 425 ? -5.267 -12.003 -9.222 1.00 85.25 425 LYS A N 1
ATOM 3291 C CA . LYS A 1 425 ? -6.448 -11.657 -10.044 1.00 85.25 425 LYS A CA 1
ATOM 3292 C C . LYS A 1 425 ? -6.108 -11.293 -11.495 1.00 85.25 425 LYS A C 1
ATOM 3294 O O . LYS A 1 425 ? -7.001 -11.397 -12.333 1.00 85.25 425 LYS A O 1
ATOM 3299 N N . SER A 1 426 ? -4.887 -10.841 -11.802 1.00 83.44 426 SER A N 1
ATOM 3300 C CA . SER A 1 426 ? -4.491 -10.509 -13.182 1.00 83.44 426 SER A CA 1
ATOM 3301 C C . SER A 1 426 ? -4.010 -11.728 -13.979 1.00 83.44 426 SER A C 1
ATOM 3303 O O . SER A 1 426 ? -4.002 -11.690 -15.210 1.00 83.44 426 SER A O 1
ATOM 3305 N N . ILE A 1 427 ? -3.676 -12.834 -13.303 1.00 84.44 427 ILE A N 1
ATOM 3306 C CA . ILE A 1 427 ? -3.339 -14.111 -13.942 1.00 84.44 427 ILE A CA 1
ATOM 3307 C C . ILE A 1 427 ? -4.621 -14.771 -14.500 1.00 84.44 427 ILE A C 1
ATOM 3309 O O . ILE A 1 427 ? -5.587 -14.968 -13.757 1.00 84.44 427 ILE A O 1
ATOM 3313 N N . PRO A 1 428 ? -4.664 -15.170 -15.788 1.00 84.06 428 PRO A N 1
ATOM 3314 C CA . PRO A 1 428 ? -5.819 -15.853 -16.365 1.00 84.06 428 PRO A CA 1
ATOM 3315 C C . PRO A 1 428 ? -6.145 -17.184 -15.670 1.00 84.06 428 PRO A C 1
ATOM 3317 O O . PRO A 1 428 ? -5.267 -18.009 -15.411 1.00 84.06 428 PRO A O 1
ATOM 3320 N N . ARG A 1 429 ? -7.438 -17.444 -15.438 1.00 81.38 429 ARG A N 1
ATOM 3321 C CA . ARG A 1 429 ? -7.926 -18.738 -14.927 1.00 81.38 429 ARG A CA 1
ATOM 3322 C C . ARG A 1 429 ? -7.455 -19.887 -15.827 1.00 81.38 429 ARG A C 1
ATOM 3324 O O . ARG A 1 429 ? -7.729 -19.886 -17.023 1.00 81.38 429 ARG A O 1
ATOM 3331 N N . GLY A 1 430 ? -6.801 -20.881 -15.226 1.00 77.06 430 GLY A N 1
ATOM 3332 C CA . GLY A 1 430 ? -6.260 -22.049 -15.929 1.00 77.06 430 GLY A CA 1
ATOM 3333 C C . GLY A 1 430 ? -4.867 -21.853 -16.540 1.00 77.06 430 GLY A C 1
ATOM 3334 O O . GLY A 1 430 ? -4.381 -22.771 -17.195 1.00 77.06 430 GLY A O 1
ATOM 3335 N N . ALA A 1 431 ? -4.216 -20.702 -16.338 1.00 81.94 431 ALA A N 1
ATOM 3336 C CA . ALA A 1 431 ? -2.816 -20.521 -16.715 1.00 81.94 431 ALA A CA 1
ATOM 3337 C C . ALA A 1 431 ? -1.865 -21.320 -15.805 1.00 81.94 431 ALA A C 1
ATOM 3339 O O . ALA A 1 431 ? -2.122 -21.501 -14.613 1.00 81.94 431 ALA A O 1
ATOM 3340 N N . THR A 1 432 ? -0.731 -21.752 -16.359 1.00 83.25 432 THR A N 1
ATOM 3341 C CA . THR A 1 432 ? 0.359 -22.369 -15.592 1.00 83.25 432 THR A CA 1
ATOM 3342 C C . THR A 1 432 ? 1.078 -21.304 -14.766 1.00 83.25 432 THR A C 1
ATOM 3344 O O . THR A 1 432 ? 1.516 -20.291 -15.318 1.00 83.25 432 THR A O 1
ATOM 3347 N N . VAL A 1 433 ? 1.243 -21.542 -13.462 1.00 82.69 433 VAL A N 1
ATOM 3348 C CA . VAL A 1 433 ? 1.963 -20.643 -12.547 1.00 82.69 433 VAL A CA 1
ATOM 3349 C C . VAL A 1 433 ? 3.063 -21.409 -11.814 1.00 82.69 433 VAL A C 1
ATOM 3351 O O . VAL A 1 433 ? 2.801 -22.441 -11.199 1.00 82.69 433 VAL A O 1
ATOM 3354 N N . VAL A 1 434 ? 4.286 -20.886 -11.859 1.00 81.44 434 VAL A N 1
ATOM 3355 C CA . VAL A 1 434 ? 5.417 -21.299 -11.020 1.00 81.44 434 VAL A CA 1
ATOM 3356 C C . VAL A 1 434 ? 5.536 -20.295 -9.880 1.00 81.44 434 VAL A C 1
ATOM 3358 O O . VAL A 1 434 ? 5.594 -19.091 -10.122 1.00 81.44 434 VAL A O 1
ATOM 3361 N N . PHE A 1 435 ? 5.573 -20.775 -8.638 1.00 75.69 435 PHE A N 1
ATOM 3362 C CA . PHE A 1 435 ? 5.673 -19.919 -7.458 1.00 75.69 435 PHE A CA 1
ATOM 3363 C C . PHE A 1 435 ? 7.093 -19.909 -6.884 1.00 75.69 435 PHE A C 1
ATOM 3365 O O . PHE A 1 435 ? 7.619 -20.950 -6.497 1.00 75.69 435 PHE A O 1
ATOM 3372 N N . VAL A 1 436 ? 7.683 -18.718 -6.784 1.00 73.06 436 VAL A N 1
ATOM 3373 C CA . VAL A 1 436 ? 9.012 -18.457 -6.215 1.00 73.06 436 VAL A CA 1
ATOM 3374 C C . VAL A 1 436 ? 8.824 -17.782 -4.854 1.00 73.06 436 VAL A C 1
ATOM 3376 O O . VAL A 1 436 ? 8.920 -16.561 -4.710 1.00 73.06 436 VAL A O 1
ATOM 3379 N N . PHE A 1 437 ? 8.483 -18.583 -3.841 1.00 65.44 437 PHE A N 1
ATOM 3380 C CA . PHE A 1 437 ? 8.344 -18.110 -2.462 1.00 65.44 437 PHE A CA 1
ATOM 3381 C C . PHE A 1 437 ? 9.648 -18.268 -1.684 1.00 65.44 437 PHE A C 1
ATOM 3383 O O . PHE A 1 437 ? 10.209 -19.358 -1.617 1.00 65.44 437 PHE A O 1
ATOM 3390 N N . GLY A 1 438 ? 10.060 -17.202 -0.998 1.00 57.25 438 GLY A N 1
ATOM 3391 C CA . GLY A 1 438 ? 11.189 -17.237 -0.075 1.00 57.25 438 GLY A CA 1
ATOM 3392 C C . GLY A 1 438 ? 12.144 -16.071 -0.280 1.00 57.25 438 GLY A C 1
ATOM 3393 O O . GLY A 1 438 ? 13.109 -16.166 -1.030 1.00 57.25 438 GLY A O 1
ATOM 3394 N N . GLU A 1 439 ? 11.907 -14.986 0.451 1.00 57.56 439 GLU A N 1
ATOM 3395 C CA . GLU A 1 439 ? 12.889 -13.913 0.631 1.00 57.56 439 GLU A CA 1
ATOM 3396 C C . GLU A 1 439 ? 14.142 -14.442 1.365 1.00 57.56 439 GLU A C 1
ATOM 3398 O O . GLU A 1 439 ? 14.142 -15.549 1.913 1.00 57.56 439 GLU A O 1
ATOM 3403 N N . ILE A 1 440 ? 15.215 -13.650 1.440 1.00 52.50 440 ILE A N 1
ATOM 3404 C CA . ILE A 1 440 ? 16.430 -13.995 2.203 1.00 52.50 440 ILE A CA 1
ATOM 3405 C C . ILE A 1 440 ? 16.079 -14.382 3.658 1.00 52.50 440 ILE A C 1
ATOM 3407 O O . ILE A 1 440 ? 16.499 -15.440 4.128 1.00 52.50 440 ILE A O 1
ATOM 3411 N N . ASP A 1 441 ? 15.198 -13.616 4.308 1.00 50.56 441 ASP A N 1
ATOM 3412 C CA . ASP A 1 441 ? 14.699 -13.853 5.675 1.00 50.56 441 ASP A CA 1
ATOM 3413 C C . ASP A 1 441 ? 13.907 -15.166 5.857 1.00 50.56 441 ASP A C 1
ATOM 3415 O O . ASP A 1 441 ? 13.755 -15.670 6.970 1.00 50.56 441 ASP A O 1
ATOM 3419 N N . CYS A 1 442 ? 13.352 -15.735 4.783 1.00 51.03 442 CYS A N 1
ATOM 3420 C CA . CYS A 1 442 ? 12.404 -16.853 4.877 1.00 51.03 442 CYS A CA 1
ATOM 3421 C C . CYS A 1 442 ? 13.070 -18.216 5.152 1.00 51.03 442 CYS A C 1
ATOM 3423 O O . CYS A 1 442 ? 12.364 -19.195 5.417 1.00 51.03 442 CYS A O 1
ATOM 3425 N N . ARG A 1 443 ? 14.407 -18.284 5.070 1.00 54.78 443 ARG A N 1
ATOM 3426 C CA . ARG A 1 443 ? 15.191 -19.525 4.925 1.00 54.78 443 ARG A CA 1
ATOM 3427 C C . ARG A 1 443 ? 15.339 -20.310 6.231 1.00 54.78 443 ARG A C 1
ATOM 3429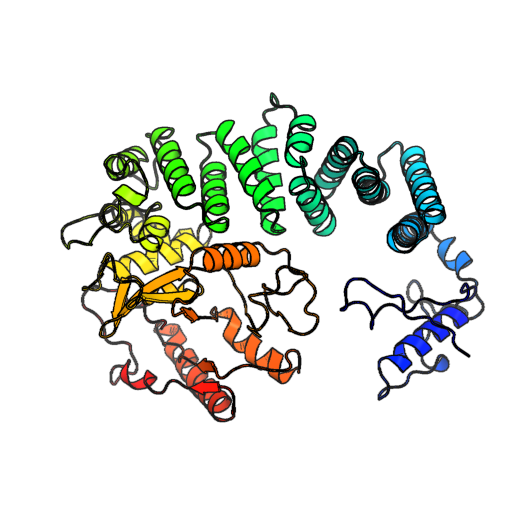 O O . ARG A 1 443 ? 15.142 -21.520 6.236 1.00 54.78 443 ARG A O 1
ATOM 3436 N N . GLU A 1 444 ? 15.592 -19.633 7.352 1.00 51.34 444 GLU A N 1
ATOM 3437 C CA . GLU A 1 444 ? 15.517 -20.259 8.683 1.00 51.34 444 GLU A CA 1
ATOM 3438 C C . GLU A 1 444 ? 14.059 -20.412 9.147 1.00 51.34 444 GLU A C 1
ATOM 3440 O O . GLU A 1 444 ? 13.679 -21.452 9.687 1.00 51.34 444 GLU A O 1
ATOM 3445 N N . GLY A 1 445 ? 13.224 -19.396 8.895 1.00 55.47 445 GLY A N 1
ATOM 3446 C CA . GLY A 1 445 ? 11.856 -19.326 9.411 1.00 55.47 445 GLY A CA 1
ATOM 3447 C C . GLY A 1 445 ? 10.961 -20.499 9.004 1.00 55.47 445 GLY A C 1
ATOM 3448 O O . GLY A 1 445 ? 10.145 -20.929 9.816 1.00 55.47 445 GLY A O 1
ATOM 3449 N N . LEU A 1 446 ? 11.137 -21.055 7.797 1.00 53.47 446 LEU A N 1
ATOM 3450 C CA . LEU A 1 446 ? 10.382 -22.233 7.354 1.00 53.47 446 LEU A CA 1
ATOM 3451 C C . LEU A 1 446 ? 10.753 -23.484 8.169 1.00 53.47 446 LEU A C 1
ATOM 3453 O O . LEU A 1 446 ? 9.865 -24.129 8.725 1.00 53.47 446 LEU A O 1
ATOM 3457 N N . LEU A 1 447 ? 12.051 -23.792 8.297 1.00 53.31 447 LEU A N 1
ATOM 3458 C CA . LEU A 1 447 ? 12.516 -24.936 9.089 1.00 53.31 447 LEU A CA 1
ATOM 3459 C C . LEU A 1 447 ? 12.131 -24.784 10.561 1.00 53.31 447 LEU A C 1
ATOM 3461 O O . LEU A 1 447 ? 11.539 -25.692 11.129 1.00 53.31 447 LEU A O 1
ATOM 3465 N N . VAL A 1 448 ? 12.390 -23.622 11.165 1.00 54.84 448 VAL A N 1
ATOM 3466 C CA . VAL A 1 448 ? 12.106 -23.375 12.589 1.00 54.84 448 VAL A CA 1
ATOM 3467 C C . VAL A 1 448 ? 10.603 -23.378 12.894 1.00 54.84 448 VAL A C 1
ATOM 3469 O O . VAL A 1 448 ? 10.211 -23.658 14.026 1.00 54.84 448 VAL A O 1
ATOM 3472 N N . ALA A 1 449 ? 9.738 -23.089 11.918 1.00 51.34 449 ALA A N 1
ATOM 3473 C CA . ALA A 1 449 ? 8.294 -23.221 12.083 1.00 51.34 449 ALA A CA 1
ATOM 3474 C C . ALA A 1 449 ? 7.814 -24.680 11.989 1.00 51.34 449 ALA A C 1
ATOM 3476 O O . ALA A 1 449 ? 6.946 -25.064 12.773 1.00 51.34 449 ALA A O 1
ATOM 3477 N N . VAL A 1 450 ? 8.408 -25.499 11.112 1.00 49.97 450 VAL A N 1
ATOM 3478 C CA . VAL A 1 450 ? 8.154 -26.952 11.047 1.00 49.97 450 VAL A CA 1
ATOM 3479 C C . VAL A 1 450 ? 8.704 -27.660 12.293 1.00 49.97 450 VAL A C 1
ATOM 3481 O O . VAL A 1 450 ? 7.963 -28.371 12.962 1.00 49.97 450 VAL A O 1
ATOM 3484 N N . GLU A 1 451 ? 9.952 -27.383 12.690 1.00 50.03 451 GLU A N 1
ATOM 3485 C CA . GLU A 1 451 ? 10.595 -27.906 13.914 1.00 50.03 451 GLU A CA 1
ATOM 3486 C C . GLU A 1 451 ? 9.831 -27.533 15.204 1.00 50.03 451 GLU A C 1
ATOM 3488 O O . GLU A 1 451 ? 9.974 -28.205 16.223 1.00 50.03 451 GLU A O 1
ATOM 3493 N N . LYS A 1 452 ? 9.008 -26.473 15.175 1.00 51.59 452 LYS A N 1
ATOM 3494 C CA . LYS A 1 452 ? 8.155 -26.026 16.295 1.00 51.59 452 LYS A CA 1
ATOM 3495 C C . LYS A 1 452 ? 6.667 -26.341 16.089 1.00 51.59 452 LYS A C 1
ATOM 3497 O O . LYS A 1 452 ? 5.836 -25.715 16.747 1.00 51.59 452 LYS A O 1
ATOM 3502 N N . CYS A 1 453 ? 6.333 -27.254 15.173 1.00 44.28 453 CYS A N 1
ATOM 3503 C CA . CYS A 1 453 ? 4.969 -27.703 14.855 1.00 44.28 453 CYS A CA 1
ATOM 3504 C C . CYS A 1 453 ? 3.961 -26.558 14.628 1.00 44.28 453 CYS A C 1
ATOM 3506 O O . CYS A 1 453 ? 2.787 -26.673 14.970 1.00 44.28 453 CYS A O 1
ATOM 3508 N N . ARG A 1 454 ? 4.410 -25.425 14.071 1.00 46.94 454 ARG A N 1
ATOM 3509 C CA . ARG A 1 454 ? 3.546 -24.262 13.801 1.00 46.94 454 ARG A CA 1
ATOM 3510 C C . ARG A 1 454 ? 2.677 -24.449 12.561 1.00 46.94 454 ARG A C 1
ATOM 3512 O O . ARG A 1 454 ? 1.694 -23.728 12.417 1.00 46.94 454 ARG A O 1
ATOM 3519 N N . TYR A 1 455 ? 3.068 -25.366 11.676 1.00 50.16 455 TYR A N 1
ATOM 3520 C CA . TYR A 1 455 ? 2.402 -25.713 10.422 1.00 50.16 455 TYR A CA 1
ATOM 3521 C C . TYR A 1 455 ? 2.231 -27.237 10.371 1.00 50.16 455 TYR A C 1
ATOM 3523 O O . TYR A 1 455 ? 3.180 -27.958 10.673 1.00 50.16 455 TYR A O 1
ATOM 3531 N N . GLU A 1 456 ? 1.051 -27.724 9.983 1.00 40.12 456 GLU A N 1
ATOM 3532 C CA . GLU A 1 456 ? 0.743 -29.166 9.967 1.00 40.12 456 GLU A CA 1
ATOM 3533 C C . GLU A 1 456 ? 1.264 -29.883 8.711 1.00 40.12 456 GLU A C 1
ATOM 3535 O O . GLU A 1 456 ? 1.604 -31.062 8.764 1.00 40.12 456 GLU A O 1
ATOM 3540 N N . VAL A 1 457 ? 1.345 -29.175 7.578 1.00 47.31 457 VAL A N 1
ATOM 3541 C CA . VAL A 1 457 ? 1.781 -29.713 6.281 1.00 47.31 457 VAL A CA 1
ATOM 3542 C C . VAL A 1 457 ? 2.538 -28.674 5.456 1.00 47.31 457 VAL A C 1
ATOM 3544 O O . VAL A 1 457 ? 2.192 -27.491 5.432 1.00 47.31 457 VAL A O 1
ATOM 3547 N N . VAL A 1 458 ? 3.549 -29.148 4.726 1.00 50.78 458 VAL A N 1
ATOM 3548 C CA . VAL A 1 458 ? 4.291 -28.405 3.700 1.00 50.78 458 VAL A CA 1
ATOM 3549 C C . VAL A 1 458 ? 4.295 -29.269 2.428 1.00 50.78 458 VAL A C 1
ATOM 3551 O O . VAL A 1 458 ? 4.651 -30.443 2.523 1.00 50.78 458 VAL A O 1
ATOM 3554 N N . PRO A 1 459 ? 3.868 -28.756 1.258 1.00 54.00 459 PRO A N 1
ATOM 3555 C CA . PRO A 1 459 ? 3.937 -29.504 -0.000 1.00 54.00 459 PRO A CA 1
ATOM 3556 C C . PRO A 1 459 ? 5.391 -29.658 -0.473 1.00 54.00 459 PRO A C 1
ATOM 3558 O O . PRO A 1 459 ? 6.253 -28.889 -0.052 1.00 54.00 459 PRO A O 1
ATOM 3561 N N . SER A 1 460 ? 5.654 -30.611 -1.376 1.00 55.12 460 SER A N 1
ATOM 3562 C CA . SER A 1 460 ? 6.991 -30.867 -1.937 1.00 55.12 460 SER A CA 1
ATOM 3563 C C . SER A 1 460 ? 7.667 -29.589 -2.451 1.00 55.12 460 SER A C 1
ATOM 3565 O O . SER A 1 460 ? 7.258 -29.023 -3.466 1.00 55.12 460 SER A O 1
ATOM 3567 N N . ALA A 1 461 ? 8.709 -29.145 -1.750 1.00 60.69 461 ALA A N 1
ATOM 3568 C CA . ALA A 1 461 ? 9.395 -27.883 -1.992 1.00 60.69 461 ALA A CA 1
ATOM 3569 C C . ALA A 1 461 ? 10.790 -28.118 -2.584 1.00 60.69 461 ALA A C 1
ATOM 3571 O O . ALA A 1 461 ? 11.626 -28.789 -1.977 1.00 60.69 461 ALA A O 1
ATOM 3572 N N . PHE A 1 462 ? 11.068 -27.531 -3.747 1.00 64.62 462 PHE A N 1
ATOM 3573 C CA . PHE A 1 462 ? 12.415 -27.519 -4.316 1.00 64.62 462 PHE A CA 1
ATOM 3574 C C . PHE A 1 462 ? 13.232 -26.391 -3.682 1.00 64.62 462 PHE A C 1
ATOM 3576 O O . PHE A 1 462 ? 12.793 -25.243 -3.639 1.00 64.62 462 PHE A O 1
ATOM 3583 N N . ILE A 1 463 ? 14.404 -26.731 -3.149 1.00 67.69 463 ILE A N 1
ATOM 3584 C CA . ILE A 1 463 ? 15.270 -25.818 -2.404 1.00 67.69 463 ILE A CA 1
ATOM 3585 C C . ILE A 1 463 ? 16.472 -25.459 -3.270 1.00 67.69 463 ILE A C 1
ATOM 3587 O O . ILE A 1 463 ? 17.348 -26.297 -3.505 1.00 67.69 463 ILE A O 1
ATOM 3591 N N . HIS A 1 464 ? 16.514 -24.206 -3.720 1.00 69.81 464 HIS A N 1
ATOM 3592 C CA . HIS A 1 464 ? 17.649 -23.674 -4.460 1.00 69.81 464 HIS A CA 1
ATOM 3593 C C . HIS A 1 464 ? 18.835 -23.369 -3.514 1.00 69.81 464 HIS A C 1
ATOM 3595 O O . HIS A 1 464 ? 18.627 -22.808 -2.429 1.00 69.81 464 HIS A O 1
ATOM 3601 N N . PRO A 1 465 ? 20.083 -23.701 -3.895 1.00 69.88 465 PRO A N 1
ATOM 3602 C CA . PRO A 1 465 ? 21.292 -23.306 -3.163 1.00 69.88 465 PRO A CA 1
ATOM 3603 C C . PRO A 1 465 ? 21.440 -21.778 -3.038 1.00 69.88 465 PRO A C 1
ATOM 3605 O O . PRO A 1 465 ? 21.022 -21.020 -3.913 1.00 69.88 465 PRO A O 1
ATOM 3608 N N . ILE A 1 466 ? 22.112 -21.286 -1.994 1.00 69.31 466 ILE A N 1
ATOM 3609 C CA . ILE A 1 466 ? 22.510 -19.870 -1.939 1.00 69.31 466 ILE A CA 1
ATOM 3610 C C . ILE A 1 466 ? 23.769 -19.675 -2.788 1.00 69.31 466 ILE A C 1
ATOM 3612 O O . ILE A 1 466 ? 24.785 -20.325 -2.542 1.00 69.31 466 ILE A O 1
ATOM 3616 N N . VAL A 1 467 ? 23.746 -18.777 -3.772 1.00 65.19 467 VAL A N 1
ATOM 3617 C CA . VAL A 1 467 ? 24.942 -18.511 -4.583 1.00 65.19 467 VAL A CA 1
ATOM 3618 C C . VAL A 1 467 ? 25.940 -17.645 -3.791 1.00 65.19 467 VAL A C 1
ATOM 3620 O O . VAL A 1 467 ? 25.550 -16.624 -3.221 1.00 65.19 467 VAL A O 1
ATOM 3623 N N . PRO A 1 468 ? 27.233 -18.025 -3.718 1.00 65.06 468 PRO A N 1
ATOM 3624 C CA . PRO A 1 468 ? 28.260 -17.323 -2.947 1.00 65.06 468 PRO A CA 1
ATOM 3625 C C . PRO A 1 468 ? 28.822 -16.131 -3.734 1.00 65.06 468 PRO A C 1
ATOM 3627 O O . PRO A 1 468 ? 29.989 -16.109 -4.148 1.00 65.06 468 PRO A O 1
ATOM 3630 N N . VAL A 1 469 ? 27.932 -15.172 -3.970 1.00 57.59 469 VAL A N 1
ATOM 3631 C CA . VAL A 1 469 ? 28.115 -14.025 -4.859 1.00 57.59 469 VAL A CA 1
ATOM 3632 C C . VAL A 1 469 ? 29.252 -13.111 -4.381 1.00 57.59 469 VAL A C 1
ATOM 3634 O O . VAL A 1 469 ? 30.229 -12.937 -5.106 1.00 57.59 469 VAL A O 1
ATOM 3637 N N . LEU A 1 470 ? 29.188 -12.611 -3.142 1.00 57.25 470 LEU A N 1
ATOM 3638 C CA . LEU A 1 470 ? 30.229 -11.753 -2.557 1.00 57.25 470 LEU A CA 1
ATOM 3639 C C . LEU A 1 470 ? 31.475 -12.562 -2.158 1.00 57.25 470 LEU A C 1
ATOM 3641 O O . LEU A 1 470 ? 31.360 -13.659 -1.604 1.00 57.25 470 LEU A O 1
ATOM 3645 N N . ASP A 1 471 ? 32.670 -12.017 -2.400 1.00 58.75 471 ASP A N 1
ATOM 3646 C CA . ASP A 1 471 ? 33.947 -12.666 -2.064 1.00 58.75 471 ASP A CA 1
ATOM 3647 C C . ASP A 1 471 ? 34.123 -12.811 -0.538 1.00 58.75 471 ASP A C 1
ATOM 3649 O O . ASP A 1 471 ? 34.590 -13.849 -0.062 1.00 58.75 471 ASP A O 1
ATOM 3653 N N . GLU A 1 472 ? 33.669 -11.820 0.233 1.00 61.53 472 GLU A N 1
ATOM 3654 C CA . GLU A 1 472 ? 33.784 -11.734 1.692 1.00 61.53 472 GLU A CA 1
ATOM 3655 C C . GLU A 1 472 ? 32.965 -12.823 2.395 1.00 61.53 472 GLU A C 1
ATOM 3657 O O . GLU A 1 472 ? 33.451 -13.490 3.310 1.00 61.53 472 GLU A O 1
ATOM 3662 N N . THR A 1 473 ? 31.718 -13.037 1.959 1.00 62.81 473 THR A N 1
ATOM 3663 C CA . THR A 1 473 ? 30.787 -13.983 2.599 1.00 62.81 473 THR A CA 1
ATOM 3664 C C . THR A 1 473 ? 30.805 -15.373 1.965 1.00 62.81 473 THR A C 1
ATOM 3666 O O . THR A 1 473 ? 30.245 -16.303 2.546 1.00 62.81 473 THR A O 1
ATOM 3669 N N . ARG A 1 474 ? 31.491 -15.565 0.825 1.00 73.31 474 ARG A N 1
ATOM 3670 C CA . ARG A 1 474 ? 31.565 -16.830 0.066 1.00 73.31 474 ARG A CA 1
ATOM 3671 C C . ARG A 1 474 ? 31.775 -18.069 0.930 1.00 73.31 474 ARG A C 1
ATOM 3673 O O . ARG A 1 474 ? 31.062 -19.057 0.771 1.00 73.31 474 ARG A O 1
ATOM 3680 N N . HIS A 1 475 ? 32.738 -18.015 1.845 1.00 74.31 475 HIS A N 1
ATOM 3681 C CA . HIS A 1 475 ? 33.083 -19.139 2.715 1.00 74.31 475 HIS A CA 1
ATOM 3682 C C . HIS A 1 475 ? 31.957 -19.482 3.712 1.00 74.31 475 HIS A C 1
ATOM 3684 O O . HIS A 1 475 ? 31.696 -20.659 3.967 1.00 74.31 475 HIS A O 1
ATOM 3690 N N . ILE A 1 476 ? 31.237 -18.469 4.209 1.00 74.19 476 ILE A N 1
ATOM 3691 C CA . ILE A 1 476 ? 30.054 -18.622 5.069 1.00 74.19 476 ILE A CA 1
ATOM 3692 C C . ILE A 1 476 ? 28.901 -19.226 4.262 1.00 74.19 476 ILE A C 1
ATOM 3694 O O . ILE A 1 476 ? 28.279 -20.187 4.706 1.00 74.19 476 ILE A O 1
ATOM 3698 N N . VAL A 1 477 ? 28.658 -18.724 3.047 1.00 69.94 477 VAL A N 1
ATOM 3699 C CA . VAL A 1 477 ? 27.594 -19.210 2.152 1.00 69.94 477 VAL A CA 1
ATOM 3700 C C . VAL A 1 477 ? 27.824 -20.671 1.735 1.00 69.94 477 VAL A C 1
ATOM 3702 O O . VAL A 1 477 ? 26.899 -21.478 1.775 1.00 69.94 477 VAL A O 1
ATOM 3705 N N . GLN A 1 478 ? 29.063 -21.061 1.423 1.00 76.06 478 GLN A N 1
ATOM 3706 C CA . GLN A 1 478 ? 29.422 -22.455 1.109 1.00 76.06 478 GLN A CA 1
ATOM 3707 C C . GLN A 1 478 ? 29.343 -23.394 2.326 1.00 76.06 478 GLN A C 1
ATOM 3709 O O . GLN A 1 478 ? 29.066 -24.588 2.179 1.00 76.06 478 GLN A O 1
ATOM 3714 N N . LEU A 1 479 ? 29.594 -22.894 3.540 1.00 78.00 479 LEU A N 1
ATOM 3715 C CA . LEU A 1 479 ? 29.351 -23.655 4.767 1.00 78.00 479 LEU A CA 1
ATOM 3716 C C . LEU A 1 479 ? 27.844 -23.818 5.019 1.00 78.00 479 LEU A C 1
ATOM 3718 O O . LEU A 1 479 ? 27.391 -24.934 5.265 1.00 78.00 479 LEU A O 1
ATOM 3722 N N . TYR A 1 480 ? 27.074 -22.736 4.879 1.00 77.62 480 TYR A N 1
ATOM 3723 C CA . TYR A 1 480 ? 25.619 -22.738 5.009 1.00 77.62 480 TYR A CA 1
ATOM 3724 C C . TYR A 1 480 ? 24.963 -23.716 4.029 1.00 77.62 480 TYR A C 1
ATOM 3726 O O . TYR A 1 480 ? 24.191 -24.563 4.468 1.00 77.62 480 TYR A O 1
ATOM 3734 N N . ASN A 1 481 ? 25.315 -23.672 2.736 1.00 77.31 481 ASN A N 1
ATOM 3735 C CA . ASN A 1 481 ? 24.750 -24.579 1.731 1.00 77.31 481 ASN A CA 1
ATOM 3736 C C . ASN A 1 481 ? 24.947 -26.047 2.106 1.00 77.31 481 ASN A C 1
ATOM 3738 O O . ASN A 1 481 ? 23.985 -26.799 2.063 1.00 77.31 481 ASN A O 1
ATOM 3742 N N . ARG A 1 482 ? 26.150 -26.457 2.531 1.00 81.69 482 ARG A N 1
ATOM 3743 C CA . ARG A 1 482 ? 26.410 -27.858 2.913 1.00 81.69 482 ARG A CA 1
ATOM 3744 C C . ARG A 1 482 ? 25.602 -28.290 4.140 1.00 81.69 482 ARG A C 1
ATOM 3746 O O . ARG A 1 482 ? 25.072 -29.397 4.165 1.00 81.69 482 ARG A O 1
ATOM 3753 N N . LEU A 1 483 ? 25.469 -27.417 5.142 1.00 80.62 483 LEU A N 1
ATOM 3754 C CA . LEU A 1 483 ? 24.662 -27.688 6.338 1.00 80.62 483 LEU A CA 1
ATOM 3755 C C . LEU A 1 483 ? 23.155 -27.727 6.024 1.00 80.62 483 LEU A C 1
ATOM 3757 O O . LEU A 1 483 ? 22.431 -28.573 6.551 1.00 80.62 483 LEU A O 1
ATOM 3761 N N . PHE A 1 484 ? 22.681 -26.838 5.149 1.00 77.69 484 PHE A N 1
ATOM 3762 C CA . PHE A 1 484 ? 21.278 -26.760 4.748 1.00 77.69 484 PHE A CA 1
ATOM 3763 C C . PHE A 1 484 ? 20.895 -27.907 3.804 1.00 77.69 484 PHE A C 1
ATOM 3765 O O . PHE A 1 484 ? 19.870 -28.541 4.028 1.00 77.69 484 PHE A O 1
ATOM 3772 N N . GLN A 1 485 ? 21.751 -28.259 2.841 1.00 81.38 485 GLN A N 1
ATOM 3773 C CA . GLN A 1 485 ? 21.615 -29.440 1.983 1.00 81.38 485 GLN A CA 1
ATOM 3774 C C . GLN A 1 485 ? 21.482 -30.718 2.814 1.00 81.38 485 GLN A C 1
ATOM 3776 O O . GLN A 1 485 ? 20.561 -31.492 2.574 1.00 81.38 485 GLN A O 1
ATOM 3781 N N . ALA A 1 486 ? 22.327 -30.905 3.834 1.00 81.38 486 ALA A N 1
ATOM 3782 C CA . ALA A 1 486 ? 22.237 -32.056 4.732 1.00 81.38 486 ALA A CA 1
ATOM 3783 C C . ALA A 1 486 ? 20.907 -32.097 5.515 1.00 81.38 486 ALA A C 1
ATOM 3785 O O . ALA A 1 486 ? 20.304 -33.162 5.640 1.00 81.38 486 ALA A O 1
ATOM 3786 N N . LYS A 1 487 ? 20.396 -30.945 5.989 1.00 75.94 487 LYS A N 1
ATOM 3787 C CA . LYS A 1 487 ? 19.044 -30.859 6.582 1.00 75.94 487 LYS A CA 1
ATOM 3788 C C . LYS A 1 487 ? 17.939 -31.177 5.564 1.00 75.94 487 LYS A C 1
ATOM 3790 O O . LYS A 1 487 ? 16.993 -31.881 5.900 1.00 75.94 487 LYS A O 1
ATOM 3795 N N . VAL A 1 488 ? 18.049 -30.675 4.333 1.00 72.50 488 VAL A N 1
ATOM 3796 C CA . VAL A 1 488 ? 17.060 -30.872 3.257 1.00 72.50 488 VAL A CA 1
ATOM 3797 C C . VAL A 1 488 ? 17.020 -32.328 2.795 1.00 72.50 488 VAL A C 1
ATOM 3799 O O . VAL A 1 488 ? 15.935 -32.875 2.654 1.00 72.50 488 VAL A O 1
ATOM 3802 N N . GLN A 1 489 ? 18.169 -32.989 2.651 1.00 79.50 489 GLN A N 1
ATOM 3803 C CA . GLN A 1 489 ? 18.267 -34.417 2.316 1.00 79.50 489 GLN A CA 1
ATOM 3804 C C . GLN A 1 489 ? 17.700 -35.338 3.412 1.00 79.50 489 GLN A C 1
ATOM 3806 O O . GLN A 1 489 ? 17.335 -36.474 3.121 1.00 79.50 489 GLN A O 1
ATOM 3811 N N . GLY A 1 490 ? 17.587 -34.854 4.654 1.00 75.06 490 GLY A N 1
ATOM 3812 C CA . GLY A 1 490 ? 16.864 -35.529 5.737 1.00 75.06 490 GLY A CA 1
ATOM 3813 C C . GLY A 1 490 ? 15.339 -35.340 5.709 1.00 75.06 490 GLY A C 1
ATOM 3814 O O . GLY A 1 490 ? 14.650 -35.913 6.551 1.00 75.06 490 GLY A O 1
ATOM 3815 N N . SER A 1 491 ? 14.799 -34.545 4.778 1.00 67.19 491 SER A N 1
ATOM 3816 C CA . SER A 1 491 ? 13.365 -34.273 4.638 1.00 67.19 491 SER A CA 1
ATOM 3817 C C . SER A 1 491 ? 12.740 -35.102 3.516 1.00 67.19 491 SER A C 1
ATOM 3819 O O . SER A 1 491 ? 13.267 -35.180 2.410 1.00 67.19 491 SER A O 1
ATOM 3821 N N . THR A 1 492 ? 11.550 -35.648 3.761 1.00 65.88 492 THR A N 1
ATOM 3822 C CA . THR A 1 492 ? 10.701 -36.246 2.716 1.00 65.88 492 THR A CA 1
ATOM 3823 C C . THR A 1 492 ? 9.915 -35.204 1.911 1.00 65.88 492 THR A C 1
ATOM 3825 O O . THR A 1 492 ? 9.346 -35.542 0.876 1.00 65.88 492 THR A O 1
ATOM 3828 N N . LEU A 1 493 ? 9.880 -33.948 2.375 1.00 59.03 493 LEU A N 1
ATOM 3829 C CA . LEU A 1 493 ? 9.078 -32.852 1.811 1.00 59.03 493 LEU A CA 1
ATOM 3830 C C . LEU A 1 493 ? 9.918 -31.792 1.083 1.00 59.03 493 LEU A C 1
ATOM 3832 O O . LEU A 1 493 ? 9.356 -30.922 0.424 1.00 59.03 493 LEU A O 1
ATOM 3836 N N . CYS A 1 494 ? 11.248 -31.832 1.205 1.00 66.81 494 CYS A N 1
ATOM 3837 C CA . CYS A 1 494 ? 12.140 -30.839 0.609 1.00 66.81 494 CYS A CA 1
ATOM 3838 C C . CYS A 1 494 ? 13.155 -31.524 -0.311 1.00 66.81 494 CYS A C 1
ATOM 3840 O O . CYS A 1 494 ? 13.812 -32.481 0.086 1.00 66.81 494 CYS A O 1
ATOM 3842 N N . HIS A 1 495 ? 13.321 -31.012 -1.527 1.00 72.50 495 HIS A N 1
ATOM 3843 C CA . HIS A 1 495 ? 14.211 -31.577 -2.538 1.00 72.50 495 HIS A CA 1
ATOM 3844 C C . HIS A 1 495 ? 15.300 -30.559 -2.881 1.00 72.50 495 HIS A C 1
ATOM 3846 O O . HIS A 1 495 ? 15.007 -29.474 -3.377 1.00 72.50 495 HIS A O 1
ATOM 3852 N N . TRP A 1 496 ? 16.560 -30.882 -2.590 1.00 76.31 496 TRP A N 1
ATOM 3853 C CA . TRP A 1 496 ? 17.686 -30.005 -2.917 1.00 76.31 496 TRP A CA 1
ATOM 3854 C C . TRP A 1 496 ? 17.935 -29.982 -4.427 1.00 76.31 496 TRP A C 1
ATOM 3856 O O . TRP A 1 496 ? 17.971 -31.040 -5.052 1.00 76.31 496 TRP A O 1
ATOM 3866 N N . MET A 1 497 ? 18.139 -28.796 -5.001 1.00 76.81 497 MET A N 1
ATOM 3867 C CA . MET A 1 497 ? 18.485 -28.649 -6.416 1.00 76.81 497 MET A CA 1
ATOM 3868 C C . MET A 1 497 ? 19.993 -28.867 -6.619 1.00 76.81 497 MET A C 1
ATOM 3870 O O . MET A 1 497 ? 20.827 -28.139 -6.082 1.00 76.81 497 MET A O 1
ATOM 3874 N N . ASP A 1 498 ? 20.350 -29.900 -7.378 1.00 69.75 498 ASP A N 1
ATOM 3875 C CA . ASP A 1 498 ? 21.698 -30.478 -7.464 1.00 69.75 498 ASP A CA 1
ATOM 3876 C C . ASP A 1 498 ? 22.635 -29.801 -8.479 1.00 69.75 498 ASP A C 1
ATOM 3878 O O . ASP A 1 498 ? 23.823 -30.109 -8.522 1.00 69.75 498 ASP A O 1
ATOM 3882 N N . PHE A 1 499 ? 22.154 -28.813 -9.236 1.00 68.31 499 PHE A N 1
ATOM 3883 C CA . PHE A 1 499 ? 22.962 -28.098 -10.230 1.00 68.31 499 PHE A CA 1
ATOM 3884 C C . PHE A 1 499 ? 23.926 -27.044 -9.652 1.00 68.31 499 PHE A C 1
ATOM 3886 O O . PHE A 1 499 ? 24.656 -26.422 -10.426 1.00 68.31 499 PHE A O 1
ATOM 3893 N N . PHE A 1 500 ? 23.973 -26.837 -8.327 1.00 65.00 500 PHE A N 1
ATOM 3894 C CA . PHE A 1 500 ? 24.763 -25.768 -7.691 1.00 65.00 500 PHE A CA 1
ATOM 3895 C C . PHE A 1 500 ? 26.216 -25.697 -8.175 1.00 65.00 500 PHE A C 1
ATOM 3897 O O . PHE A 1 500 ? 26.666 -24.652 -8.644 1.00 65.00 500 PHE A O 1
ATOM 3904 N N . ASP A 1 501 ? 26.938 -26.815 -8.087 1.00 66.88 501 ASP A N 1
ATOM 3905 C CA . ASP A 1 501 ? 28.373 -26.856 -8.369 1.00 66.88 501 ASP A CA 1
ATOM 3906 C C . ASP A 1 501 ? 28.674 -26.669 -9.869 1.00 66.88 501 ASP A C 1
ATOM 3908 O O . ASP A 1 501 ? 29.778 -26.271 -10.232 1.00 66.88 501 ASP A O 1
ATOM 3912 N N . SER A 1 502 ? 27.677 -26.861 -10.747 1.00 65.50 502 SER A N 1
ATOM 3913 C CA . SER A 1 502 ? 27.791 -26.568 -12.186 1.00 65.50 502 SER A CA 1
ATOM 3914 C C . SER A 1 502 ? 27.722 -25.071 -12.521 1.00 65.50 502 SER A C 1
ATOM 3916 O O . SER A 1 502 ? 28.136 -24.667 -13.607 1.00 65.50 502 SER A O 1
ATOM 3918 N N . LEU A 1 503 ? 27.254 -24.232 -11.586 1.00 59.16 503 LEU A N 1
ATOM 3919 C CA . LEU A 1 503 ? 27.247 -22.769 -11.717 1.00 59.16 503 LEU A CA 1
ATOM 3920 C C . LEU A 1 503 ? 28.587 -22.124 -11.323 1.00 59.16 503 LEU A C 1
ATOM 3922 O O . LEU A 1 503 ? 28.716 -20.899 -11.375 1.00 59.16 503 LEU A O 1
ATOM 3926 N N . LEU A 1 504 ? 29.570 -22.915 -10.880 1.00 63.06 504 LEU A N 1
ATOM 3927 C CA . LEU A 1 504 ? 30.829 -22.426 -10.328 1.00 63.06 504 LEU A CA 1
ATOM 3928 C C . LEU A 1 504 ? 32.032 -22.790 -11.205 1.00 63.06 504 LEU A C 1
ATOM 3930 O O . LEU A 1 504 ? 32.144 -23.870 -11.776 1.00 63.06 504 LEU A O 1
ATOM 3934 N N . THR A 1 505 ? 32.990 -21.869 -11.260 1.00 66.12 505 THR A N 1
ATOM 3935 C CA . THR A 1 505 ? 34.351 -22.135 -11.744 1.00 66.12 505 THR A CA 1
ATOM 3936 C C . THR A 1 505 ? 35.095 -23.091 -10.798 1.00 66.12 505 THR A C 1
ATOM 3938 O O . THR A 1 505 ? 34.746 -23.168 -9.619 1.00 66.12 505 THR A O 1
ATOM 3941 N N . PRO A 1 506 ? 36.210 -23.718 -11.233 1.00 63.16 506 PRO A N 1
ATOM 3942 C CA . PRO A 1 506 ? 37.062 -24.557 -10.374 1.00 63.16 506 PRO A CA 1
ATOM 3943 C C . PRO A 1 506 ? 37.647 -23.880 -9.116 1.00 63.16 506 PRO A C 1
ATOM 3945 O O . PRO A 1 506 ? 38.245 -24.554 -8.284 1.00 63.16 506 PRO A O 1
ATOM 3948 N N . TYR A 1 507 ? 37.489 -22.559 -8.966 1.00 61.88 507 TYR A N 1
ATOM 3949 C CA . TYR A 1 507 ? 37.868 -21.788 -7.773 1.00 61.88 507 TYR A CA 1
ATOM 3950 C C . TYR A 1 507 ? 36.663 -21.447 -6.873 1.00 61.88 507 TYR A C 1
ATOM 3952 O O . TYR A 1 507 ? 36.739 -20.551 -6.032 1.00 61.88 507 TYR A O 1
ATOM 3960 N N . ASN A 1 508 ? 35.527 -22.116 -7.087 1.00 58.19 508 ASN A N 1
ATOM 3961 C CA . ASN A 1 508 ? 34.228 -21.881 -6.454 1.00 58.19 508 ASN A CA 1
ATOM 3962 C C . ASN A 1 508 ? 33.723 -20.422 -6.551 1.00 58.19 508 ASN A C 1
ATOM 3964 O O . ASN A 1 508 ? 32.934 -19.975 -5.714 1.00 58.19 508 ASN A O 1
ATOM 3968 N N . LYS A 1 509 ? 34.174 -19.677 -7.572 1.00 57.69 509 LYS A N 1
ATOM 3969 C CA . LYS A 1 509 ? 33.629 -18.368 -7.967 1.00 57.69 509 LYS A CA 1
ATOM 3970 C C . LYS A 1 509 ? 32.577 -18.545 -9.058 1.00 57.69 509 LYS A C 1
ATOM 3972 O O . LYS A 1 509 ? 32.736 -19.428 -9.900 1.00 57.69 509 LYS A O 1
ATOM 3977 N N . VAL A 1 510 ? 31.579 -17.668 -9.108 1.00 55.66 510 VAL A N 1
ATOM 3978 C CA . VAL A 1 510 ? 30.713 -17.531 -10.291 1.00 55.66 510 VAL A CA 1
ATOM 3979 C C . VAL A 1 510 ? 31.585 -17.127 -11.502 1.00 55.66 510 VAL A C 1
ATOM 3981 O O . VAL A 1 510 ? 32.482 -16.296 -11.325 1.00 55.66 510 VAL A O 1
ATOM 3984 N N . PRO A 1 511 ? 31.399 -17.705 -12.707 1.00 55.69 511 PRO A N 1
ATOM 3985 C CA . PRO A 1 511 ? 32.147 -17.306 -13.899 1.00 55.69 511 PRO A CA 1
ATOM 3986 C C . PRO A 1 511 ? 31.923 -15.822 -14.238 1.00 55.69 511 PRO A C 1
ATOM 3988 O O . PRO A 1 511 ? 30.770 -15.409 -14.328 1.00 55.69 511 PRO A O 1
ATOM 3991 N N . PRO A 1 512 ? 32.975 -15.012 -14.457 1.00 47.06 512 PRO A N 1
ATOM 3992 C CA . PRO A 1 512 ? 32.804 -13.601 -14.785 1.00 47.06 512 PRO A CA 1
ATOM 3993 C C . PRO A 1 512 ? 32.220 -13.437 -16.194 1.00 47.06 512 PRO A C 1
ATOM 3995 O O . PRO A 1 512 ? 32.877 -13.749 -17.189 1.00 47.06 512 PRO A O 1
ATOM 3998 N N . THR A 1 513 ? 31.000 -12.910 -16.293 1.00 45.84 513 THR A N 1
ATOM 3999 C CA . THR A 1 513 ? 30.449 -12.439 -17.570 1.00 45.84 513 THR A CA 1
ATOM 4000 C C . THR A 1 513 ? 31.167 -11.142 -17.968 1.00 45.84 513 THR A C 1
ATOM 4002 O O . THR A 1 513 ? 31.204 -10.210 -17.160 1.00 45.84 513 THR A O 1
ATOM 4005 N N . PRO A 1 514 ? 31.744 -11.029 -19.181 1.00 36.34 514 PRO A N 1
ATOM 4006 C CA . PRO A 1 514 ? 32.418 -9.804 -19.604 1.00 36.34 514 PRO A CA 1
ATOM 4007 C C . PRO A 1 514 ? 31.474 -8.595 -19.544 1.00 36.34 514 PRO A C 1
ATOM 4009 O O . PRO A 1 514 ? 30.438 -8.584 -20.200 1.00 36.34 514 PRO A O 1
ATOM 4012 N N . GLY A 1 515 ? 31.836 -7.584 -18.750 1.00 38.91 515 GLY A N 1
ATOM 4013 C CA . GLY A 1 515 ? 31.066 -6.343 -18.609 1.00 38.91 515 GLY A CA 1
ATOM 4014 C C . GLY A 1 515 ? 29.904 -6.366 -17.604 1.00 38.91 515 GLY A C 1
ATOM 4015 O O . GLY A 1 515 ? 29.229 -5.349 -17.486 1.00 38.91 515 GLY A O 1
ATOM 4016 N N . VAL A 1 516 ? 29.672 -7.458 -16.860 1.00 40.00 516 VAL A N 1
ATOM 4017 C CA . VAL A 1 516 ? 28.623 -7.512 -15.820 1.00 40.00 516 VAL A CA 1
ATOM 4018 C C . VAL A 1 516 ? 29.240 -7.735 -14.441 1.00 40.00 516 VAL A C 1
ATOM 4020 O O . VAL A 1 516 ? 29.920 -8.734 -14.204 1.00 40.00 516 VAL A O 1
ATOM 4023 N N . ASP A 1 517 ? 28.962 -6.821 -13.510 1.00 39.50 517 ASP A N 1
ATOM 4024 C CA . ASP A 1 517 ? 29.273 -7.007 -12.092 1.00 39.50 517 ASP A CA 1
ATOM 4025 C C . ASP A 1 517 ? 28.256 -7.965 -11.452 1.00 39.50 517 ASP A C 1
ATOM 4027 O O . ASP A 1 517 ? 27.220 -7.567 -10.921 1.00 39.50 517 ASP A O 1
ATOM 4031 N N . LEU A 1 518 ? 28.571 -9.259 -11.506 1.00 38.81 518 LEU A N 1
ATOM 4032 C CA . LEU A 1 518 ? 27.728 -10.326 -10.966 1.00 38.81 518 LEU A C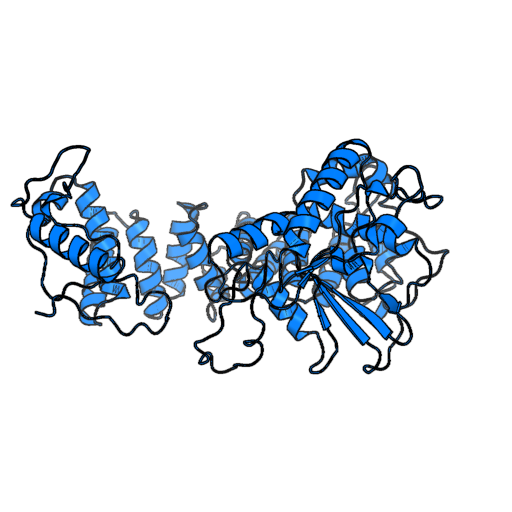A 1
ATOM 4033 C C . LEU A 1 518 ? 27.566 -10.289 -9.435 1.00 38.81 518 LEU A C 1
ATOM 4035 O O . LEU A 1 518 ? 26.851 -11.139 -8.905 1.00 38.81 518 LEU A O 1
ATOM 4039 N N . THR A 1 519 ? 28.136 -9.312 -8.709 1.00 37.72 519 THR A N 1
ATOM 4040 C CA . THR A 1 519 ? 27.824 -9.117 -7.279 1.00 37.72 519 THR A CA 1
ATOM 4041 C C . THR A 1 519 ? 26.334 -8.838 -7.014 1.00 37.72 519 THR A C 1
ATOM 4043 O O . THR A 1 519 ? 25.875 -9.008 -5.882 1.00 37.72 519 THR A O 1
ATOM 4046 N N . GLY A 1 520 ? 25.557 -8.482 -8.049 1.00 34.97 520 GLY A N 1
ATOM 4047 C CA . GLY A 1 520 ? 24.095 -8.371 -7.998 1.00 34.97 520 GLY A CA 1
ATOM 4048 C C . GLY A 1 520 ? 23.293 -9.567 -8.543 1.00 34.97 520 GLY A C 1
ATOM 4049 O O . GLY A 1 520 ? 22.116 -9.685 -8.197 1.00 34.97 520 GLY A O 1
ATOM 4050 N N . ILE A 1 521 ? 23.870 -10.454 -9.368 1.00 37.22 521 ILE A N 1
ATOM 4051 C CA . ILE A 1 521 ? 23.139 -11.565 -10.014 1.00 37.22 521 ILE A CA 1
ATOM 4052 C C . ILE A 1 521 ? 23.864 -12.906 -9.868 1.00 37.22 521 ILE A C 1
ATOM 4054 O O . ILE A 1 521 ? 24.775 -13.238 -10.621 1.00 37.22 521 ILE A O 1
ATOM 4058 N N . LEU A 1 522 ? 23.306 -13.745 -8.992 1.00 31.69 522 LEU A N 1
ATOM 4059 C CA . LEU A 1 522 ? 22.756 -15.045 -9.396 1.00 31.69 522 LEU A CA 1
ATOM 4060 C C . LEU A 1 522 ? 21.842 -15.567 -8.275 1.00 31.69 522 LEU A C 1
ATOM 4062 O O . LEU A 1 522 ? 22.298 -16.158 -7.303 1.00 31.69 522 LEU A O 1
ATOM 4066 N N . MET A 1 523 ? 20.539 -15.304 -8.385 1.00 34.28 523 MET A N 1
ATOM 4067 C CA . MET A 1 523 ? 19.512 -15.857 -7.493 1.00 34.28 523 MET A CA 1
ATOM 4068 C C . MET A 1 523 ? 18.330 -16.347 -8.328 1.00 34.28 523 MET A C 1
ATOM 4070 O O . MET A 1 523 ? 17.336 -15.640 -8.500 1.00 34.28 523 MET A O 1
ATOM 4074 N N . VAL A 1 524 ? 18.534 -17.546 -8.877 1.00 27.50 524 VAL A N 1
ATOM 4075 C CA . VAL A 1 524 ? 17.480 -18.497 -9.264 1.00 27.50 524 VAL A CA 1
ATOM 4076 C C . VAL A 1 524 ? 16.925 -19.161 -7.989 1.00 27.50 524 VAL A C 1
ATOM 4078 O O . VAL A 1 524 ? 17.585 -19.013 -6.929 1.00 27.50 524 VAL A O 1
#

Sequence (524 aa):
MEVFTAIPSVHGDCREWTYVCKTPLTHVHEAVTAFVDAYNCKFPTQQLTPSLLVAMANNKPLEPTKKISTLLDDHPDMDHDASILLATALYECGSIKDQDKAVSILVHLLDKSNHTDMDAMALYSQVAHDRGKPAQAMQMMLKVLVDRPKDKRVQAKCAAFLEAPRGFEYLQLALDPTSPSTAPAYAYLASVAKDHGAMTACVSCFQQAVAQCPSDVMFALNYVHALEVCGRYGDAFVVVKQFVHNTPTTVVGMDLTCQDIAAVLAPYSTLDDASGHWTEEAAMAWKGTHILFLQGCLRPVPALVDAIEPLRYHYGHLLHTTSIRNEHAYYSCITQLVTIPSLHVPRPRPSNIIYVCGDSHALATAWRSVGAHVLVPALVTGLKHCTTFDCLYDPLWTYNGTLHTGHLRKTSTFYPKVHFFNVIKSIPRGATVVFVFGEIDCREGLLVAVEKCRYEVVPSAFIHPIVPVLDETRHIVQLYNRLFQAKVQGSTLCHWMDFFDSLLTPYNKVPPTPGVDLTGILMV

Mean predicted aligned error: 14.4 Å

InterPro domains:
  IPR011990 Tetratricopeptide-like helical domain superfamily [G3DSA:1.25.40.10] (54-270)
  IPR011990 Tetratricopeptide-like helical domain superfamily [SSF48452] (71-251)